Protein AF-A0A5N5QVV9-F1 (afdb_monomer_lite)

Sequence (488 aa):
MSAPLEKLGPRHLVVGANRGIGLEFVRQLLGDPNCTVIGTYRDPEKIDELSKISSDPLNAGRLSLVRLDMMDDQSCKDAAEEVKAKLGYIDILIVNAGINGGKPLLTEEISNVSRLFDNNVLGPLRICQAFVPLLKGRPSGDAGVQAKLVLITSESGSLTTSKHGRGPGSVRALTLAILGWSEYDGTQTCVRAGAVERDSGAFAPWLGPGGHALLGNRVGIYRSQTDMGGPNAVVSPEESVRGMLRVIDELGMTNSGEFWAPGGSRYHHDRIDRSTMGGHTLDRLPHITRRDLIVSLLTSLLVFLFLSTTRHPQPPISPAQPLVTLSPLPKMAPKGNNSERSYIMVKPDGVQRALVGEIIGRFERRGFKIVALKLVHATKEHLEKHYADLSDKPFFPGLIKYMASGPVVAIVIEGLDAVKTGRAMLGATNPLESGPGTIRGDYALSVGRNICHGSDSVASAEKEIQLWFPEGIVQYTDDKATWILENN

pLDDT: mean 72.05, std 25.08, range [20.84, 98.56]

Secondary structure (DSSP, 8-state):
-PPPPP----EEEEET-SSHHHHHHHHHHTTSTT-EEEEEES-GGG-HHHHHHHHSGGGTTTEEEEE--TT-HHHHHHHHHHHHHHHSS-SEEEE---------GGG--HHHHHHHHIIIIIHHHHHHHHHHHHHHTS-TT-TTS--EEEEE--GGG-TTT-----S-HHHHHHHHHTTS---S--SS----S----GGG--B--EE-S------SS------BSSTTT-TT--B-HHHHHHHHHHHHHH--GGGTT-EE-TTS-B--SS---SSS--S-----PPPPPHHHHHHHHHHHHHHHHHHHH----PPPPPPPPPP--PPPPPPPPPPPGGGEEEEEEE-HHHHHTT-HHHHHHHHHHHT-EEEEEEEE---HHHHHHHTGGGTTSTTHHHHHHHHTSS-EEEEEEEETTHHHHHHHHH--SSGGGSPTTSHHHHH-SBTTB-SEEE-SSHHHHHHHHHHH-TT-------TTGGGTS---

Radius of gyration: 28.77 Å; chains: 1; bounding box: 72×57×84 Å

InterPro domains:
  IPR001564 Nucleoside diphosphate kinase [MF_00451] (339-476)
  IPR001564 Nucleoside diphosphate kinase [PR01243] (342-364)
  IPR001564 Nucleoside diphosphate kinase [PR01243] (386-405)
  IPR001564 Nucleoside diphosphate kinase [PR01243] (406-423)
  IPR001564 Nucleoside diphosphate kinase [PR01243] (427-443)
  IPR001564 Nucleoside diphosphate kinase [PR01243] (450-469)
  IPR002347 Short-chain dehydrogenase/reductase SDR [PF00106] (13-157)
  IPR023005 Nucleoside diphosphate kinase, active site [PS00469] (450-458)
  IPR034907 Nucleoside diphosphate kinase-like domain [PF00334] (340-471)
  IPR034907 Nucleoside diphosphate kinase-like domain [SM00562] (339-475)
  IPR036291 NAD(P)-binding domain superfamily [SSF51735] (12-265)
  IPR036850 Nucleoside diphosphate kinase-like domain superfamily [G3DSA:3.30.70.141] (335-488)
  IPR036850 Nucleoside diphosphate kinase-like domain superfamily [SSF54919] (340-472)

Organism: NCBI:txid1582974

Foldseek 3Di:
DDDPDPLQDFEEEQEALQDFLNVLLVVVQLVPLRAAYEREDADPVRRVSVVVVCPDPSCPLRYDYAHADLLDLVSLQVRLVVSCVSPVAGQEYAYPWADDDFAAAVPTDVVVLVVRLSRLAVSLLSNCVRRLVRLQRDDPPSPPGFREYEYEAAPLLDPVPVPDRGHPSVSNVVSRVLAFDDDDDDDDDDDNSDDCDPVRGYAYEYEYLFDFDDDDDDTDGADEPGPNRPPPHDHHSNQSNCLVVVLVRPDDPVQGSWYDYSVRDTDDPDDPDPPPDDDDDPDDDDDDDPVNVVVVVVVVVVVVVVVVVPDDDDDDDDDDDPPDPDDDDDDDDDDDLFFQKKKKKFAFLLVVVVVVCVLVVVCVVLPWDWFDKDKDQDDLVLVCVLCVVCPPPPCVVVLSCRRNPGIMMITMTTGHPCQVVVDLLQADLALVRGDPNRQQVVPHHGNSNRRMDMDNDSVSRVVNCCSVPVVDTHDDDDPCCPVNDDDD

Structure (mmCIF, N/CA/C/O backbone):
data_AF-A0A5N5QVV9-F1
#
_entry.id   AF-A0A5N5QVV9-F1
#
loop_
_atom_site.group_PDB
_atom_site.id
_atom_site.type_symbol
_atom_site.label_atom_id
_atom_site.label_alt_id
_atom_site.label_comp_id
_atom_site.label_asym_id
_atom_site.label_entity_id
_atom_site.label_seq_id
_atom_site.pdbx_PDB_ins_code
_atom_site.Cartn_x
_atom_site.Cartn_y
_atom_site.Cartn_z
_atom_site.occupancy
_atom_site.B_iso_or_equiv
_atom_site.auth_seq_id
_atom_site.auth_comp_id
_atom_site.auth_asym_id
_atom_site.auth_atom_id
_atom_site.pdbx_PDB_model_num
ATOM 1 N N . MET A 1 1 ? -42.866 20.633 19.951 1.00 35.94 1 MET A N 1
ATOM 2 C CA . MET A 1 1 ? -41.413 20.710 19.697 1.00 35.94 1 MET A CA 1
ATOM 3 C C . MET A 1 1 ? -40.813 19.413 20.201 1.00 35.94 1 MET A C 1
ATOM 5 O O . MET A 1 1 ? -40.978 19.129 21.379 1.00 35.94 1 MET A O 1
ATOM 9 N N . SER A 1 2 ? -40.213 18.598 19.336 1.00 34.53 2 SER A N 1
ATOM 10 C CA . SER A 1 2 ? -39.342 17.509 19.788 1.00 34.53 2 SER A CA 1
ATOM 11 C C . SER A 1 2 ? -38.045 18.111 20.329 1.00 34.53 2 SER A C 1
ATOM 13 O O . SER A 1 2 ? -37.576 19.116 19.790 1.00 34.53 2 SER A O 1
ATOM 15 N N . ALA A 1 3 ? -37.463 17.512 21.367 1.00 32.47 3 ALA A N 1
ATOM 16 C CA . ALA A 1 3 ? -36.088 17.832 21.738 1.00 32.47 3 ALA A CA 1
ATOM 17 C C . ALA A 1 3 ? -35.149 17.522 20.552 1.00 32.47 3 ALA A C 1
ATOM 19 O O . ALA A 1 3 ? -35.458 16.620 19.761 1.00 32.47 3 ALA A O 1
ATOM 20 N N . PRO A 1 4 ? -34.019 18.234 20.401 1.00 36.53 4 PRO A N 1
ATOM 21 C CA . PRO A 1 4 ? -32.946 17.770 19.534 1.00 36.53 4 PRO A CA 1
ATOM 22 C C . PRO A 1 4 ? -32.536 16.359 19.967 1.00 36.53 4 PRO A C 1
ATOM 24 O O . PRO A 1 4 ? -32.376 16.108 21.160 1.00 36.53 4 PRO A O 1
ATOM 27 N N . LEU A 1 5 ? -32.364 15.448 19.010 1.00 42.09 5 LEU A N 1
ATOM 28 C CA . LEU A 1 5 ? -31.674 14.189 19.279 1.00 42.09 5 LEU A CA 1
ATOM 29 C C . LEU A 1 5 ? -30.255 14.532 19.736 1.00 42.09 5 LEU A C 1
ATOM 31 O O . LEU A 1 5 ? -29.520 15.193 18.997 1.00 42.09 5 LEU A O 1
ATOM 35 N N . GLU A 1 6 ? -29.882 14.110 20.944 1.00 44.44 6 GLU A N 1
ATOM 36 C CA . GLU A 1 6 ? -28.503 14.224 21.409 1.00 44.44 6 GLU A CA 1
ATOM 37 C C . GLU A 1 6 ? -27.600 13.472 20.428 1.00 44.44 6 GLU A C 1
ATOM 39 O O . GLU A 1 6 ? -27.776 12.275 20.182 1.00 44.44 6 GLU A O 1
ATOM 44 N N . LYS A 1 7 ? -26.640 14.187 19.831 1.00 50.12 7 LYS A N 1
ATOM 45 C CA . LYS A 1 7 ? -25.601 13.560 19.019 1.00 50.12 7 LYS A CA 1
ATOM 46 C C . LYS A 1 7 ? -24.659 12.806 19.951 1.00 50.12 7 LYS A C 1
ATOM 48 O O . LYS A 1 7 ? -23.689 13.376 20.441 1.00 50.12 7 LYS A O 1
ATOM 53 N N . LEU A 1 8 ? -24.955 11.526 20.159 1.00 62.66 8 LEU A N 1
ATOM 54 C CA . LEU A 1 8 ? -23.997 10.561 20.689 1.00 62.66 8 LEU A CA 1
ATOM 55 C C . LEU A 1 8 ? -22.685 10.688 19.905 1.00 62.66 8 LEU A C 1
ATOM 57 O O . LEU A 1 8 ? -22.695 10.719 18.671 1.00 62.66 8 LEU A O 1
ATOM 61 N N . GLY A 1 9 ? -21.572 10.803 20.626 1.00 78.00 9 GLY A N 1
ATOM 62 C CA . GLY A 1 9 ? -20.251 10.904 20.023 1.00 78.00 9 GLY A CA 1
ATOM 63 C C . GLY A 1 9 ? -19.778 9.571 19.433 1.00 78.00 9 GLY A C 1
ATOM 64 O O . GLY A 1 9 ? -20.445 8.540 19.572 1.00 78.00 9 GLY A O 1
ATOM 65 N N . PRO A 1 10 ? -18.615 9.574 18.764 1.00 88.69 10 PRO A N 1
ATOM 66 C CA . PRO A 1 10 ? -18.040 8.371 18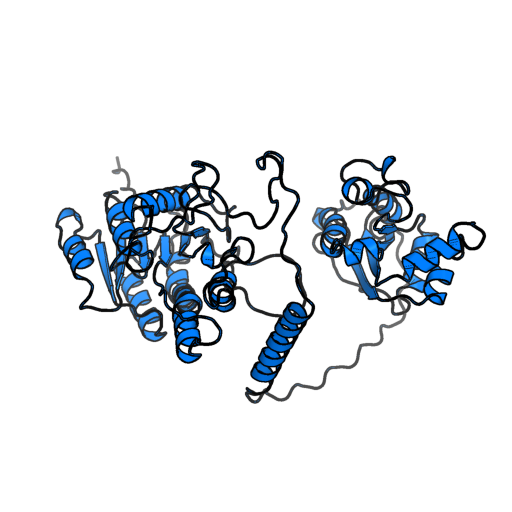.176 1.00 88.69 10 PRO A CA 1
ATOM 67 C C . PRO A 1 10 ? -17.791 7.260 19.209 1.00 88.69 10 PRO A C 1
ATOM 69 O O . PRO A 1 10 ? -17.386 7.497 20.352 1.00 88.69 10 PRO A O 1
ATOM 72 N N . ARG A 1 11 ? -18.007 6.016 18.769 1.00 92.75 11 ARG A N 1
ATOM 73 C CA . ARG A 1 11 ? -17.705 4.789 19.518 1.00 92.75 11 ARG A CA 1
ATOM 74 C C . ARG A 1 11 ? -16.319 4.279 19.144 1.00 92.75 11 ARG A C 1
ATOM 76 O O . ARG A 1 11 ? -16.108 3.788 18.032 1.00 92.75 11 ARG A O 1
ATOM 83 N N . HIS A 1 12 ? -15.382 4.369 20.077 1.00 95.00 12 HIS A N 1
ATOM 84 C CA . HIS A 1 12 ? -13.997 3.958 19.885 1.00 95.00 12 HIS A CA 1
ATOM 85 C C . HIS A 1 12 ? -13.719 2.572 20.473 1.00 95.00 12 HIS A C 1
ATOM 87 O O . HIS A 1 12 ? -14.139 2.263 21.587 1.00 95.00 12 HIS 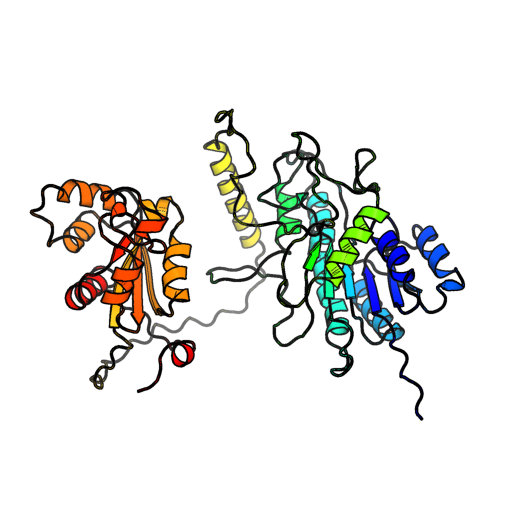A O 1
ATOM 93 N N . LEU A 1 13 ? -12.922 1.771 19.769 1.00 97.25 13 LEU A N 1
ATOM 94 C CA . LEU A 1 13 ? -12.314 0.546 20.286 1.00 97.25 13 LEU A CA 1
ATOM 95 C C . LEU A 1 13 ? -10.790 0.671 20.199 1.00 97.25 13 LEU A C 1
ATOM 97 O O . LEU A 1 13 ? -10.235 0.697 19.104 1.00 97.25 13 LEU A O 1
ATOM 101 N N . VAL A 1 14 ? -10.111 0.735 21.343 1.00 96.94 14 VAL A N 1
ATOM 102 C CA . VAL A 1 14 ? -8.649 0.845 21.434 1.00 96.94 14 VAL A CA 1
ATOM 103 C C . VAL A 1 14 ? -8.068 -0.506 21.841 1.00 96.94 14 VAL A C 1
ATOM 105 O O . VAL A 1 14 ? -8.198 -0.937 22.988 1.00 96.94 14 VAL A O 1
ATOM 108 N N . VAL A 1 15 ? -7.412 -1.187 20.901 1.00 94.81 15 VAL A N 1
ATOM 109 C CA . VAL A 1 15 ? -6.815 -2.505 21.137 1.00 94.81 15 VAL A CA 1
ATOM 110 C C . VAL A 1 15 ? -5.415 -2.349 21.725 1.00 94.81 15 VAL A C 1
ATOM 112 O O . VAL A 1 15 ? -4.531 -1.769 21.092 1.00 94.81 15 VAL A O 1
ATOM 115 N N . GLY A 1 16 ? -5.206 -2.881 22.934 1.00 93.75 16 GLY A N 1
ATOM 116 C CA . GLY A 1 16 ? -3.966 -2.706 23.700 1.00 93.75 16 GLY A CA 1
ATOM 117 C C . GLY A 1 16 ? -3.899 -1.354 24.411 1.00 93.75 16 GLY A C 1
ATOM 118 O O . GLY A 1 16 ? -2.954 -0.592 24.208 1.00 93.75 16 GLY A O 1
ATOM 119 N N . ALA A 1 17 ? -4.913 -1.059 25.223 1.00 96.12 17 ALA A N 1
ATOM 120 C CA . ALA A 1 17 ? -5.133 0.219 25.898 1.00 96.12 17 ALA A CA 1
ATOM 121 C C . ALA A 1 17 ? -4.542 0.315 27.319 1.00 96.12 17 ALA A C 1
ATOM 123 O O . ALA A 1 17 ? -4.671 1.342 27.974 1.00 96.12 17 ALA A O 1
ATOM 124 N N . ASN A 1 18 ? -3.911 -0.740 27.841 1.00 92.31 18 ASN A N 1
ATOM 125 C CA . ASN A 1 18 ? -3.541 -0.806 29.261 1.00 92.31 18 ASN A CA 1
ATOM 126 C C . ASN A 1 18 ? -2.305 0.032 29.656 1.00 92.31 18 ASN A C 1
ATOM 128 O O . ASN A 1 18 ? -2.072 0.240 30.844 1.00 92.31 18 ASN A O 1
ATOM 132 N N . ARG A 1 19 ? -1.496 0.494 28.690 1.00 89.44 19 ARG A N 1
ATOM 133 C CA . ARG A 1 19 ? -0.298 1.327 28.924 1.00 89.44 19 ARG A CA 1
ATOM 134 C C . ARG A 1 19 ? 0.131 2.118 27.684 1.00 89.44 19 ARG A C 1
ATOM 136 O O . ARG A 1 19 ? -0.258 1.792 26.562 1.00 89.44 19 ARG A O 1
ATOM 143 N N . GLY A 1 20 ? 1.007 3.104 27.886 1.00 87.81 20 GLY A N 1
ATOM 144 C CA . GLY A 1 20 ? 1.665 3.855 26.811 1.00 87.81 20 GLY A CA 1
ATOM 145 C C . GLY A 1 20 ? 0.675 4.548 25.869 1.00 87.81 20 GLY A C 1
ATOM 146 O O . GLY A 1 20 ? -0.329 5.090 26.316 1.00 87.81 20 GLY A O 1
ATOM 147 N N . ILE A 1 21 ? 0.952 4.498 24.563 1.00 85.38 21 ILE A N 1
ATOM 148 C CA . ILE A 1 21 ? 0.141 5.148 23.518 1.00 85.38 21 ILE A CA 1
ATOM 149 C C . ILE A 1 21 ? -1.343 4.742 23.578 1.00 85.38 21 ILE A C 1
ATOM 151 O O . ILE A 1 21 ? -2.206 5.603 23.458 1.00 85.38 21 ILE A O 1
ATOM 155 N N . GLY A 1 22 ? -1.665 3.468 23.825 1.00 89.12 22 GLY A N 1
ATOM 156 C CA . GLY A 1 22 ? -3.057 3.005 23.904 1.00 89.12 22 GLY A CA 1
ATOM 157 C C . GLY A 1 22 ? -3.815 3.533 25.126 1.00 89.12 22 GLY A C 1
ATOM 158 O O . GLY A 1 22 ? -4.987 3.880 25.016 1.00 89.12 22 GLY A O 1
ATOM 159 N N . LEU A 1 23 ? -3.142 3.643 26.274 1.00 93.69 23 LEU A N 1
ATOM 160 C CA . LEU A 1 23 ? -3.710 4.255 27.484 1.00 93.69 23 LEU A CA 1
ATOM 161 C C . LEU A 1 23 ? -3.954 5.753 27.285 1.00 93.69 23 LEU A C 1
ATOM 163 O O . LEU A 1 23 ? -4.963 6.297 27.727 1.00 93.69 23 LEU A O 1
ATOM 167 N N . GLU A 1 24 ? -3.034 6.410 26.587 1.00 93.62 24 GLU A N 1
ATOM 168 C CA . GLU A 1 24 ? -3.117 7.835 26.308 1.00 93.62 24 GLU A CA 1
ATOM 169 C C . GLU A 1 24 ? -4.182 8.162 25.244 1.00 93.62 24 GLU A C 1
ATOM 171 O O . GLU A 1 24 ? -4.891 9.157 25.387 1.00 93.62 24 GLU A O 1
ATOM 176 N N . PHE A 1 25 ? -4.407 7.278 24.260 1.00 94.56 25 PHE A N 1
ATOM 177 C CA . PHE A 1 25 ? -5.598 7.334 23.401 1.00 94.56 25 PHE A CA 1
ATOM 178 C C . PHE A 1 25 ? -6.886 7.309 24.235 1.00 94.56 25 PHE A C 1
ATOM 180 O O . PHE A 1 25 ? -7.742 8.165 24.032 1.00 94.56 25 PHE A O 1
ATOM 187 N N . VAL A 1 26 ? -7.024 6.390 25.202 1.00 97.31 26 VAL A N 1
ATOM 188 C CA . VAL A 1 26 ? -8.219 6.338 26.069 1.00 97.31 26 VAL A CA 1
ATOM 189 C C . VAL A 1 26 ? -8.405 7.640 26.856 1.00 97.31 26 VAL A C 1
ATOM 191 O O . VAL A 1 26 ? -9.512 8.173 26.880 1.00 97.31 26 VAL A O 1
ATOM 194 N N . ARG A 1 27 ? -7.339 8.191 27.452 1.00 95.88 27 ARG A N 1
ATOM 195 C CA . ARG A 1 27 ? -7.409 9.456 28.209 1.00 95.88 27 ARG A CA 1
ATOM 196 C C . ARG A 1 27 ? -7.869 10.635 27.354 1.00 95.88 27 ARG A C 1
ATOM 198 O O . ARG A 1 27 ? -8.743 11.378 27.786 1.00 95.88 27 ARG A O 1
ATOM 205 N N . GLN A 1 28 ? -7.300 10.812 26.159 1.00 95.94 28 GLN A N 1
ATOM 206 C CA . GLN A 1 28 ? -7.642 11.955 25.306 1.00 95.94 28 GLN A CA 1
ATOM 207 C C . GLN A 1 28 ? -9.027 11.810 24.665 1.00 95.94 28 GLN A C 1
ATOM 209 O O . GLN A 1 28 ? -9.757 12.794 24.592 1.00 95.94 28 GLN A O 1
ATOM 214 N N . LEU A 1 29 ? -9.436 10.591 24.294 1.00 95.50 29 LEU A N 1
ATOM 215 C CA . LEU A 1 29 ? -10.782 10.320 23.774 1.00 95.50 29 LEU A CA 1
ATOM 216 C C . LEU A 1 29 ? -11.883 10.555 24.819 1.00 95.50 29 LEU A C 1
ATOM 218 O O . LEU A 1 29 ? -12.934 11.090 24.483 1.00 95.50 29 LEU A O 1
ATOM 222 N N . LEU A 1 30 ? -11.637 10.227 26.093 1.00 95.12 30 LEU A N 1
ATOM 223 C CA . LEU A 1 30 ? -12.568 10.522 27.193 1.00 95.12 30 LEU A CA 1
ATOM 224 C C . LEU A 1 30 ? -12.624 12.013 27.572 1.00 95.12 30 LEU A C 1
ATOM 226 O O . LEU A 1 30 ? -13.495 12.397 28.359 1.00 95.12 30 LEU A O 1
ATOM 230 N N . GLY A 1 31 ? -11.739 12.844 27.009 1.00 92.12 31 GLY A N 1
ATOM 231 C CA . GLY A 1 31 ? -11.778 14.303 27.126 1.00 92.12 31 GLY A CA 1
ATOM 232 C C . GLY A 1 31 ? -12.953 14.951 26.384 1.00 92.12 31 GLY A C 1
ATOM 233 O O . GLY A 1 31 ? -13.377 16.039 26.769 1.00 92.12 31 GLY A O 1
ATOM 234 N N . ASP A 1 32 ? -13.521 14.279 25.377 1.00 90.19 32 ASP A N 1
ATOM 235 C CA . ASP A 1 32 ? -14.832 14.632 24.825 1.00 90.19 32 ASP A CA 1
ATOM 236 C C . ASP A 1 32 ? -15.928 13.930 25.658 1.00 90.19 32 ASP A C 1
ATOM 238 O O . ASP A 1 32 ? -15.926 12.696 25.752 1.00 90.19 32 ASP A O 1
ATOM 242 N N . PRO A 1 33 ? -16.872 14.666 26.282 1.00 88.00 33 PRO A N 1
ATOM 243 C CA . PRO A 1 33 ? -17.935 14.071 27.091 1.00 88.00 33 PRO A CA 1
ATOM 244 C C . PRO A 1 33 ? -18.899 13.180 26.290 1.00 88.00 33 PRO A C 1
ATOM 246 O O . PRO A 1 33 ? -19.546 12.321 26.884 1.00 88.00 33 PRO A O 1
ATOM 249 N N . ASN A 1 34 ? -18.987 13.351 24.968 1.00 88.12 34 ASN A N 1
ATOM 250 C CA . ASN A 1 34 ? -19.919 12.630 24.097 1.00 88.12 34 ASN A CA 1
ATOM 251 C C . ASN A 1 34 ? -19.359 11.277 23.618 1.00 88.12 34 ASN A C 1
ATOM 253 O O . ASN A 1 34 ? -20.124 10.413 23.186 1.00 88.12 34 ASN A O 1
ATOM 257 N N . CYS A 1 35 ? -18.037 11.090 23.662 1.00 90.56 35 CYS A N 1
ATOM 258 C CA . CYS A 1 35 ? -17.364 9.880 23.190 1.00 90.56 35 CYS A CA 1
ATOM 259 C C . CYS A 1 35 ? -17.578 8.684 24.125 1.00 90.56 35 CYS A C 1
ATOM 261 O O . CYS A 1 35 ? -17.556 8.812 25.351 1.00 90.56 35 CYS A O 1
ATOM 263 N N . THR A 1 36 ? -17.704 7.493 23.533 1.00 94.50 36 THR A N 1
ATOM 264 C CA . THR A 1 36 ? -17.690 6.211 24.259 1.00 94.50 36 THR A CA 1
ATOM 265 C C . THR A 1 36 ? -16.495 5.382 23.802 1.00 94.50 36 THR A C 1
ATOM 267 O O . THR A 1 36 ? -16.211 5.302 22.608 1.00 94.50 36 THR A O 1
ATOM 270 N N . VAL A 1 37 ? -15.784 4.759 24.739 1.00 97.00 37 VAL A N 1
ATOM 271 C CA . VAL A 1 37 ? -14.514 4.069 24.499 1.00 97.00 37 VAL A CA 1
ATOM 272 C C . VAL A 1 37 ? -14.545 2.672 25.115 1.00 97.00 37 VAL A C 1
ATOM 274 O O . VAL A 1 37 ? -14.838 2.512 26.299 1.00 97.00 37 VAL A O 1
ATOM 277 N N . ILE A 1 38 ? -14.160 1.656 24.342 1.00 98.06 38 ILE A N 1
ATOM 278 C CA . ILE A 1 38 ? -13.693 0.382 24.891 1.00 98.06 38 ILE A CA 1
ATOM 279 C C . ILE A 1 38 ? -12.171 0.321 24.813 1.00 98.06 38 ILE A C 1
ATOM 281 O O . ILE A 1 38 ? -11.591 0.389 23.731 1.00 98.06 38 ILE A O 1
ATOM 285 N N . GLY A 1 39 ? -11.525 0.168 25.969 1.00 97.75 39 GLY A N 1
ATOM 286 C CA . GLY A 1 39 ? -10.092 -0.101 26.068 1.00 97.75 39 GLY A CA 1
ATOM 287 C C . GLY A 1 39 ? -9.847 -1.587 26.309 1.00 97.75 39 GLY A C 1
ATOM 288 O O . GLY A 1 39 ? -10.303 -2.124 27.320 1.00 97.75 39 GLY A O 1
ATOM 289 N N . THR A 1 40 ? -9.122 -2.266 25.413 1.00 97.94 40 THR A N 1
ATOM 290 C CA . THR A 1 40 ? -8.817 -3.693 25.609 1.00 97.94 40 THR A CA 1
ATOM 291 C C . THR A 1 40 ? -7.488 -3.933 26.315 1.00 97.94 40 THR A C 1
ATOM 293 O O . THR A 1 40 ? -6.532 -3.161 26.193 1.00 97.94 40 THR A O 1
ATOM 296 N N . TYR A 1 41 ? -7.410 -5.046 27.038 1.00 96.44 41 TYR A N 1
ATOM 297 C CA . TYR A 1 41 ? -6.224 -5.476 27.772 1.00 96.44 41 TYR A CA 1
ATOM 298 C C . TYR A 1 41 ? -6.091 -7.000 27.713 1.00 96.44 41 TYR A C 1
ATOM 300 O O . TYR A 1 41 ? -7.082 -7.723 27.709 1.00 96.44 41 TYR A O 1
ATOM 308 N N . ARG A 1 42 ? -4.861 -7.517 27.707 1.00 94.31 42 ARG A N 1
ATOM 309 C CA . ARG A 1 42 ? -4.623 -8.971 27.749 1.00 94.31 42 ARG A CA 1
ATOM 310 C C . ARG A 1 42 ? -4.536 -9.524 29.170 1.00 94.31 42 ARG A C 1
ATOM 312 O O . ARG A 1 42 ? -5.044 -10.606 29.476 1.00 94.31 42 ARG A O 1
ATOM 319 N N . ASP A 1 43 ? -3.807 -8.786 29.994 1.00 91.88 43 ASP A N 1
ATOM 320 C CA . ASP A 1 43 ? -3.216 -9.228 31.250 1.00 91.88 43 ASP A CA 1
ATOM 321 C C . ASP A 1 43 ? -3.894 -8.486 32.416 1.00 91.88 43 ASP A C 1
ATOM 323 O O . ASP A 1 43 ? -3.695 -7.273 32.544 1.00 91.88 43 ASP A O 1
ATOM 327 N N . PRO A 1 44 ? -4.724 -9.169 33.230 1.00 90.75 44 PRO A N 1
ATOM 328 C CA . PRO A 1 44 ? -5.434 -8.544 34.346 1.00 90.75 44 PRO A CA 1
ATOM 329 C C . PRO A 1 44 ? -4.521 -7.975 35.440 1.00 90.75 44 PRO A C 1
ATOM 331 O O . PRO A 1 44 ? -4.971 -7.128 36.199 1.00 90.75 44 PRO A O 1
ATOM 334 N N . GLU A 1 45 ? -3.253 -8.390 35.522 1.00 91.25 45 GLU A N 1
ATOM 335 C CA . GLU A 1 45 ? -2.297 -7.877 36.518 1.00 91.25 45 GLU A CA 1
ATOM 336 C C . GLU A 1 45 ? -1.635 -6.557 36.088 1.00 91.25 45 GLU A C 1
ATOM 338 O O . GLU A 1 45 ? -0.770 -6.038 36.788 1.00 91.25 45 GLU A O 1
ATOM 343 N N . LYS A 1 46 ? -1.928 -6.062 34.877 1.00 90.25 46 LYS A N 1
ATOM 344 C CA . LYS A 1 46 ? -1.213 -4.926 34.257 1.00 90.25 46 LYS A CA 1
ATOM 345 C C . LYS A 1 46 ? -2.192 -3.889 33.714 1.00 90.25 46 LYS A C 1
ATOM 347 O O . LYS A 1 46 ? -1.947 -3.284 32.671 1.00 90.25 46 LYS A O 1
ATOM 352 N N . ILE A 1 47 ? -3.314 -3.725 34.411 1.00 93.38 47 ILE A N 1
ATOM 353 C CA . ILE A 1 47 ? -4.451 -2.880 34.024 1.00 93.38 47 ILE A CA 1
ATOM 354 C C . ILE A 1 47 ? -4.629 -1.647 34.929 1.00 93.38 47 ILE A C 1
ATOM 356 O O . ILE A 1 47 ? -5.387 -0.757 34.568 1.00 93.38 47 ILE A O 1
ATOM 360 N N . ASP A 1 48 ? -3.927 -1.559 36.064 1.00 91.81 48 ASP A N 1
ATOM 361 C CA . ASP A 1 48 ? -4.147 -0.599 37.161 1.00 91.81 48 ASP A CA 1
ATOM 362 C C . ASP A 1 48 ? -4.525 0.824 36.726 1.00 91.81 48 ASP A C 1
ATOM 364 O O . ASP A 1 48 ? -5.527 1.363 37.186 1.00 91.81 48 ASP A O 1
ATOM 368 N N . GLU A 1 49 ? -3.754 1.436 35.826 1.00 93.31 49 GLU A N 1
ATOM 369 C CA . GLU A 1 49 ? -4.015 2.792 35.323 1.00 93.31 49 GLU A CA 1
ATOM 370 C C . GLU A 1 49 ? -5.319 2.895 34.520 1.00 93.31 49 GLU A C 1
ATOM 372 O O . GLU A 1 49 ? -6.092 3.833 34.706 1.00 93.31 49 GLU A O 1
ATOM 377 N N . LEU A 1 50 ? -5.596 1.914 33.660 1.00 93.50 50 LEU A N 1
ATOM 378 C CA . LEU A 1 50 ? -6.826 1.851 32.872 1.00 93.50 50 LEU A CA 1
ATOM 379 C C . LEU A 1 50 ? -8.045 1.562 33.769 1.00 93.50 50 LEU A C 1
ATOM 381 O O . LEU A 1 50 ? -9.108 2.150 33.572 1.00 93.50 50 LEU A O 1
ATOM 385 N N . SER A 1 51 ? -7.878 0.733 34.804 1.00 93.44 51 SER A N 1
ATOM 386 C CA . SER A 1 51 ? -8.909 0.471 35.817 1.00 93.44 51 SER A CA 1
ATOM 387 C C . SER A 1 51 ? -9.195 1.682 36.704 1.00 93.44 51 SER A C 1
ATOM 389 O O . SER A 1 51 ? -10.357 1.917 37.022 1.00 93.44 51 SER A O 1
ATOM 391 N N . LYS A 1 52 ? -8.187 2.492 37.062 1.00 95.19 52 LYS A N 1
ATOM 392 C CA . LYS A 1 52 ? -8.393 3.777 37.760 1.00 95.19 52 LYS A CA 1
ATOM 393 C C . LYS A 1 52 ? -9.248 4.720 36.913 1.00 95.19 52 LYS A C 1
ATOM 395 O O . LYS A 1 52 ? -10.259 5.208 37.404 1.00 95.19 52 LYS A O 1
ATOM 400 N N . ILE A 1 53 ? -8.903 4.902 35.634 1.00 94.88 53 ILE A N 1
ATOM 401 C CA . ILE A 1 53 ? -9.679 5.736 34.696 1.00 94.88 53 ILE A CA 1
ATOM 402 C C . ILE A 1 53 ? -11.114 5.204 34.553 1.00 94.88 53 ILE A C 1
ATOM 404 O O . ILE A 1 53 ? -12.057 5.990 34.565 1.00 94.88 53 ILE A O 1
ATOM 408 N N . SER A 1 54 ? -11.301 3.882 34.473 1.00 93.94 54 SER A N 1
ATOM 409 C CA . SER A 1 54 ? -12.628 3.252 34.368 1.00 93.94 54 SER A CA 1
ATOM 410 C C . SER A 1 54 ? -13.443 3.266 35.664 1.00 93.94 54 SER A C 1
ATOM 412 O O . SER A 1 54 ? -14.634 2.965 35.619 1.00 93.94 54 SER A O 1
ATOM 414 N N . SER A 1 55 ? -12.815 3.579 36.800 1.00 93.81 55 SER A N 1
ATOM 415 C CA . SER A 1 55 ? -13.463 3.696 38.115 1.00 93.81 55 SER A CA 1
ATOM 416 C C . SER A 1 55 ? -13.787 5.149 38.483 1.00 93.81 55 SER A C 1
ATOM 418 O O . SER A 1 55 ? -14.436 5.390 39.500 1.00 93.81 55 SER A O 1
ATOM 420 N N . ASP A 1 56 ? -13.339 6.117 37.680 1.00 94.12 56 ASP A N 1
ATOM 421 C CA . ASP A 1 56 ? -13.676 7.531 37.836 1.00 94.12 56 ASP A CA 1
ATOM 422 C C . ASP A 1 56 ? -15.166 7.760 37.493 1.00 94.12 56 ASP A C 1
ATOM 424 O O . ASP A 1 56 ? -15.590 7.415 36.382 1.00 94.12 56 ASP A O 1
ATOM 428 N N . PRO A 1 57 ? -15.975 8.361 38.390 1.00 92.94 57 PRO A N 1
ATOM 429 C CA . PRO A 1 57 ? -17.374 8.687 38.114 1.00 92.94 57 PRO A CA 1
ATOM 430 C C . PRO A 1 57 ? -17.601 9.521 36.842 1.00 92.94 57 PRO A C 1
ATOM 432 O O . PRO A 1 57 ? -18.654 9.391 36.222 1.00 92.94 57 PRO A O 1
ATOM 435 N N . LEU A 1 58 ? -16.626 10.330 36.406 1.00 90.69 58 LEU A N 1
ATOM 436 C CA . LEU A 1 58 ? -16.689 11.114 35.162 1.00 90.69 58 LEU A CA 1
ATOM 437 C C . LEU A 1 58 ? -16.633 10.245 33.889 1.00 90.69 58 LEU A C 1
ATOM 439 O O . LEU A 1 58 ? -16.965 10.711 32.795 1.00 90.69 58 LEU A O 1
ATOM 443 N N . ASN A 1 59 ? -16.214 8.984 34.016 1.00 93.06 59 ASN A N 1
ATOM 444 C CA . ASN A 1 59 ? -16.104 8.015 32.924 1.00 93.06 59 ASN A CA 1
ATOM 445 C C . ASN A 1 59 ? -17.145 6.888 33.024 1.00 93.06 59 ASN A C 1
ATOM 447 O O . ASN A 1 59 ? -17.156 5.993 32.174 1.00 93.06 59 ASN A O 1
ATOM 451 N N . ALA A 1 60 ? -18.037 6.929 34.021 1.00 90.00 60 ALA A N 1
ATOM 452 C CA . ALA A 1 60 ? -19.098 5.945 34.204 1.00 90.00 60 ALA A CA 1
ATOM 453 C C . ALA A 1 60 ? -19.979 5.842 32.944 1.00 90.00 60 ALA A C 1
ATOM 455 O O . ALA A 1 60 ? -20.496 6.838 32.444 1.00 90.00 60 ALA A O 1
ATOM 456 N N . GLY A 1 61 ? -20.102 4.633 32.390 1.00 88.31 61 GLY A N 1
ATOM 457 C CA . GLY A 1 61 ? -20.802 4.375 31.124 1.00 88.31 61 GLY A CA 1
ATOM 458 C C . GLY A 1 61 ? -20.053 4.809 29.853 1.00 88.31 61 GLY A C 1
ATOM 459 O O . GLY A 1 61 ? -20.361 4.291 28.785 1.00 88.31 61 GLY A O 1
ATOM 460 N N . ARG A 1 62 ? -19.046 5.692 29.951 1.00 94.06 62 ARG A N 1
ATOM 461 C CA . ARG A 1 62 ? -18.242 6.170 28.808 1.00 94.06 62 ARG A CA 1
ATOM 462 C C . ARG A 1 62 ? -17.004 5.318 28.539 1.00 94.06 62 ARG A C 1
ATOM 464 O O . ARG A 1 62 ? -16.627 5.171 27.380 1.00 94.06 62 ARG A O 1
ATOM 471 N N . LEU A 1 63 ? -16.383 4.741 29.572 1.00 96.69 63 LEU A N 1
ATOM 472 C CA . LEU A 1 63 ? -15.322 3.738 29.429 1.00 96.69 63 LEU A CA 1
ATOM 473 C C . LEU A 1 63 ? -15.853 2.340 29.771 1.00 96.69 63 LEU A C 1
ATOM 475 O O . LEU A 1 63 ? -16.554 2.141 30.762 1.00 96.69 63 LEU A O 1
ATOM 479 N N . SER A 1 64 ? -15.487 1.355 28.957 1.00 96.50 64 SER A N 1
ATOM 480 C CA . SER A 1 64 ? -15.656 -0.068 29.253 1.00 96.50 64 SER A CA 1
ATOM 481 C C . SER A 1 64 ? -14.382 -0.845 28.940 1.00 96.50 64 SER A C 1
ATOM 483 O O . SER A 1 64 ? -13.635 -0.504 28.023 1.00 96.50 64 SER A O 1
ATOM 485 N N . LEU A 1 65 ? -14.124 -1.901 29.708 1.00 97.69 65 LEU A N 1
ATOM 486 C CA . LEU A 1 65 ? -12.914 -2.716 29.592 1.00 97.69 65 LEU A CA 1
ATOM 487 C C . LEU A 1 65 ? -13.279 -4.103 29.055 1.00 97.69 65 LEU A C 1
ATOM 489 O O . LEU A 1 65 ? -14.281 -4.678 29.476 1.00 97.69 65 LEU A O 1
ATOM 493 N N . VAL A 1 66 ? -12.479 -4.623 28.121 1.00 97.94 66 VAL A N 1
ATOM 494 C CA . VAL A 1 66 ? -12.683 -5.938 27.478 1.00 97.94 66 VAL A CA 1
ATOM 495 C C . VAL A 1 66 ? -11.361 -6.700 27.448 1.00 97.94 66 VAL A C 1
ATOM 497 O O . VAL A 1 66 ? -10.325 -6.140 27.074 1.00 97.94 66 VAL A O 1
ATOM 500 N N . ARG A 1 67 ? -11.379 -7.980 27.838 1.00 97.69 67 ARG A N 1
ATOM 501 C CA . ARG A 1 67 ? -10.170 -8.813 27.837 1.00 97.69 67 ARG A CA 1
ATOM 502 C C . ARG A 1 67 ? -9.917 -9.402 26.447 1.00 97.69 67 ARG A C 1
ATOM 504 O O . ARG A 1 67 ? -10.819 -9.964 25.841 1.00 97.69 67 ARG A O 1
ATOM 511 N N . LEU A 1 68 ? -8.683 -9.294 25.958 1.00 97.19 68 LEU A N 1
ATOM 512 C CA . LEU A 1 68 ? -8.304 -9.688 24.601 1.00 97.19 68 LEU A CA 1
ATOM 513 C C . LEU A 1 68 ? -6.817 -10.063 24.510 1.00 97.19 68 LEU A C 1
ATOM 515 O O . LEU A 1 68 ? -5.954 -9.211 24.734 1.00 97.19 68 LEU A O 1
ATOM 519 N N . ASP A 1 69 ? -6.507 -11.303 24.120 1.00 95.25 69 ASP A N 1
ATOM 520 C CA . ASP A 1 69 ? -5.209 -11.637 23.518 1.00 95.25 69 ASP A CA 1
ATOM 521 C C . ASP A 1 69 ? -5.352 -11.730 21.997 1.00 95.25 69 ASP A C 1
ATOM 523 O O . ASP A 1 69 ? -5.998 -12.631 21.473 1.00 95.25 69 ASP A O 1
ATOM 527 N N . MET A 1 70 ? -4.716 -10.811 21.270 1.00 90.75 70 MET A N 1
ATOM 528 C CA . MET A 1 70 ? -4.746 -10.811 19.803 1.00 90.75 70 MET A CA 1
ATOM 529 C C . MET A 1 70 ? -3.918 -11.938 19.161 1.00 90.75 70 MET A C 1
ATOM 531 O O . MET A 1 70 ? -3.867 -12.035 17.940 1.00 90.75 70 MET A O 1
ATOM 535 N N . MET A 1 71 ? -3.237 -12.768 19.955 1.00 90.38 71 MET A N 1
ATOM 536 C CA . MET A 1 71 ? -2.584 -13.996 19.480 1.00 90.38 71 MET A CA 1
ATOM 537 C C . MET A 1 71 ? -3.524 -15.219 19.519 1.00 90.38 71 MET A C 1
ATOM 539 O O . MET A 1 71 ? -3.150 -16.280 19.027 1.00 90.38 71 MET A O 1
ATOM 543 N N . ASP A 1 72 ? -4.734 -15.078 20.074 1.00 94.69 72 ASP A N 1
ATOM 544 C CA . ASP A 1 72 ? -5.722 -16.149 20.229 1.00 94.69 72 ASP A CA 1
ATOM 545 C C . ASP A 1 72 ? -6.992 -15.847 19.406 1.00 94.69 72 ASP A C 1
ATOM 547 O O . ASP A 1 72 ? -7.721 -14.881 19.656 1.00 94.69 72 ASP A O 1
ATOM 551 N N . ASP A 1 73 ? -7.257 -16.689 18.403 1.00 93.56 73 ASP A N 1
ATOM 552 C CA . ASP A 1 73 ? -8.404 -16.584 17.492 1.00 93.56 73 ASP A CA 1
ATOM 553 C C . ASP A 1 73 ? -9.764 -16.640 18.209 1.00 93.56 73 ASP A C 1
ATOM 555 O O . ASP A 1 73 ? -10.745 -16.097 17.696 1.00 93.56 73 ASP A O 1
ATOM 559 N N . GLN A 1 74 ? -9.861 -17.328 19.351 1.00 96.19 74 GLN A N 1
ATOM 560 C CA . GLN A 1 74 ? -11.092 -17.421 20.130 1.00 96.19 74 GLN A CA 1
ATOM 561 C C . GLN A 1 74 ? -11.245 -16.202 21.040 1.00 96.19 74 GLN A C 1
ATOM 563 O O . GLN A 1 74 ? -12.302 -15.576 21.017 1.00 96.19 74 GLN A O 1
ATOM 568 N N . SER A 1 75 ? -10.172 -15.766 21.713 1.00 97.56 75 SER A N 1
ATOM 569 C CA . SER A 1 75 ? -10.182 -14.510 22.478 1.00 97.56 75 SER A CA 1
ATOM 570 C C . SER A 1 75 ? -10.554 -13.305 21.608 1.00 97.56 75 SER A C 1
ATOM 572 O O . SER A 1 75 ? -11.225 -12.398 22.098 1.00 97.56 75 SER A O 1
ATOM 574 N N . CYS A 1 76 ? -10.171 -13.294 20.325 1.00 97.12 76 CYS A N 1
ATOM 575 C CA . CYS A 1 76 ? -10.596 -12.266 19.372 1.00 97.12 76 CYS A CA 1
ATOM 576 C C . CYS A 1 76 ? -12.112 -12.291 19.098 1.00 97.12 76 CYS A C 1
ATOM 578 O O . CYS A 1 76 ? -12.727 -11.229 19.024 1.00 97.12 76 CYS A O 1
ATOM 580 N N . LYS A 1 77 ? -12.723 -13.477 18.965 1.00 96.75 77 LYS A N 1
ATOM 581 C CA . LYS A 1 77 ? -14.171 -13.638 18.713 1.00 96.75 77 LYS A CA 1
ATOM 582 C C . LYS A 1 77 ? -15.001 -13.302 19.948 1.00 96.75 77 LYS A C 1
ATOM 584 O O . LYS A 1 77 ? -15.968 -12.553 19.841 1.00 96.75 77 LYS A O 1
ATOM 589 N N . ASP A 1 78 ? -14.596 -13.812 21.108 1.00 97.94 78 ASP A N 1
ATOM 590 C CA . ASP A 1 78 ? -15.292 -13.593 22.378 1.00 97.94 78 ASP A CA 1
ATOM 591 C C . ASP A 1 78 ? -15.308 -12.095 22.727 1.00 97.94 78 ASP A C 1
ATOM 593 O O . ASP A 1 78 ? -16.355 -11.534 23.050 1.00 97.94 78 ASP A O 1
ATOM 597 N N . ALA A 1 79 ? -14.170 -11.413 22.549 1.00 98.06 79 ALA A N 1
ATOM 598 C CA . ALA A 1 79 ? -14.066 -9.967 22.719 1.00 98.06 79 ALA A CA 1
ATOM 599 C C . ALA A 1 79 ? -14.884 -9.171 21.682 1.00 98.06 79 ALA A C 1
ATOM 601 O O . ALA A 1 79 ? -15.377 -8.090 22.002 1.00 98.06 79 ALA A O 1
ATOM 602 N N . ALA A 1 80 ? -15.054 -9.674 20.453 1.00 97.38 80 ALA A N 1
ATOM 603 C CA . ALA A 1 80 ? -15.890 -9.030 19.438 1.00 97.38 80 ALA A CA 1
ATOM 604 C C . ALA A 1 80 ? -17.383 -9.116 19.777 1.00 97.38 80 ALA A C 1
ATOM 606 O O . ALA A 1 80 ? -18.073 -8.097 19.725 1.00 97.38 80 ALA A O 1
ATOM 607 N N . GLU A 1 81 ? -17.880 -10.280 20.201 1.00 97.81 81 GLU A N 1
ATOM 608 C CA . GLU A 1 81 ? -19.265 -10.403 20.670 1.00 97.81 81 GLU A CA 1
ATOM 609 C C . GLU A 1 81 ? -19.496 -9.637 21.989 1.00 97.81 81 GLU A C 1
ATOM 611 O O . GLU A 1 81 ? -20.556 -9.033 22.154 1.00 97.81 81 GLU A O 1
ATOM 616 N N . GLU A 1 82 ? -18.503 -9.533 22.885 1.00 98.19 82 GLU A N 1
ATOM 617 C CA . GLU A 1 82 ? -18.590 -8.655 24.063 1.00 98.19 82 GLU A CA 1
ATOM 618 C C . GLU A 1 82 ? -18.651 -7.158 23.681 1.00 98.19 82 GLU A C 1
ATOM 620 O O . GLU A 1 82 ? -19.505 -6.431 24.193 1.00 98.19 82 GLU A O 1
ATOM 625 N N . VAL A 1 83 ? -17.801 -6.674 22.764 1.00 97.12 83 VAL A N 1
ATOM 626 C CA . VAL A 1 83 ? -17.852 -5.279 22.270 1.00 97.12 83 VAL A CA 1
ATOM 627 C C . VAL A 1 83 ? -19.203 -4.974 21.622 1.00 97.12 83 VAL A C 1
ATOM 629 O O . VAL A 1 83 ? -19.817 -3.947 21.913 1.00 97.12 83 VAL A O 1
ATOM 632 N N . LYS A 1 84 ? -19.695 -5.887 20.784 1.00 95.31 84 LYS A N 1
ATOM 633 C CA . LYS A 1 84 ? -21.006 -5.825 20.129 1.00 95.31 84 LYS A CA 1
ATOM 634 C C . LYS A 1 84 ? -22.156 -5.802 21.139 1.00 95.31 84 LYS A C 1
ATOM 636 O O . LYS A 1 84 ? -23.086 -5.024 20.966 1.00 95.31 84 LYS A O 1
ATOM 641 N N . ALA A 1 85 ? -22.077 -6.577 22.222 1.00 95.31 85 ALA A N 1
ATOM 642 C CA . ALA A 1 85 ? -23.070 -6.549 23.296 1.00 95.31 85 ALA A CA 1
ATOM 643 C C . ALA A 1 85 ? -23.069 -5.227 24.090 1.00 95.31 85 ALA A C 1
ATOM 645 O O . ALA A 1 85 ? -24.122 -4.819 24.577 1.00 95.31 85 ALA A O 1
ATOM 646 N N . LYS A 1 86 ? -21.919 -4.541 24.210 1.00 93.81 86 LYS A N 1
ATOM 647 C CA . LYS A 1 86 ? -21.816 -3.239 24.899 1.00 93.81 86 LYS A CA 1
ATOM 648 C C . LYS A 1 86 ? -22.173 -2.031 24.019 1.00 93.81 86 LYS A C 1
ATOM 650 O O . LYS A 1 86 ? -22.733 -1.073 24.539 1.00 93.81 86 LYS A O 1
ATOM 655 N N . LEU A 1 87 ? -21.827 -2.043 22.726 1.00 90.00 87 LEU A N 1
ATOM 656 C CA . LEU A 1 87 ? -21.920 -0.865 21.838 1.00 90.00 87 LEU A CA 1
ATOM 657 C C . LEU A 1 87 ? -22.832 -1.044 20.611 1.00 90.00 87 LEU A C 1
ATOM 659 O O . LEU A 1 87 ? -23.180 -0.057 19.962 1.00 90.00 87 LEU A O 1
ATOM 663 N N . GLY A 1 88 ? -23.205 -2.277 20.259 1.00 90.25 88 GLY A N 1
ATOM 664 C CA . GLY A 1 88 ? -23.892 -2.628 19.010 1.00 90.25 88 GLY A CA 1
ATOM 665 C C . GLY A 1 88 ? -22.965 -2.591 17.791 1.00 90.25 88 GLY A C 1
ATOM 666 O O . GLY A 1 88 ? -22.745 -3.612 17.142 1.00 90.25 88 GLY A O 1
ATOM 667 N N . TYR A 1 89 ? -22.390 -1.421 17.514 1.00 88.31 89 TYR A N 1
ATOM 668 C CA . TYR A 1 89 ? -21.408 -1.168 16.458 1.00 88.31 89 TYR A CA 1
ATOM 669 C C . TYR A 1 89 ? -20.278 -0.266 16.983 1.00 88.31 89 TYR A C 1
ATOM 671 O O . TYR A 1 89 ? -20.376 0.301 18.073 1.00 88.31 89 TYR A O 1
ATOM 679 N N . ILE A 1 90 ? -19.203 -0.118 16.209 1.00 88.88 90 ILE A N 1
ATOM 680 C CA . ILE A 1 90 ? -18.108 0.819 16.503 1.00 88.88 90 ILE A CA 1
ATOM 681 C C . ILE A 1 90 ? -17.907 1.785 15.337 1.00 88.88 90 ILE A C 1
ATOM 683 O O . ILE A 1 90 ? -18.177 1.446 14.188 1.00 88.88 90 ILE A O 1
ATOM 687 N N . ASP A 1 91 ? -17.424 2.987 15.637 1.00 86.56 91 ASP A N 1
ATOM 688 C CA . ASP A 1 91 ? -17.122 4.014 14.642 1.00 86.56 91 ASP A CA 1
ATOM 689 C C . ASP A 1 91 ? -15.623 4.050 14.323 1.00 86.56 91 ASP A C 1
ATOM 691 O O . ASP A 1 91 ? -15.242 4.163 13.159 1.00 86.56 91 ASP A O 1
ATOM 695 N N . ILE A 1 92 ? -14.754 3.932 15.336 1.00 87.38 92 ILE A N 1
ATOM 696 C CA . ILE A 1 92 ? -13.298 4.036 15.160 1.00 87.38 92 ILE A CA 1
ATOM 697 C C . ILE A 1 92 ? -12.567 2.917 15.916 1.00 87.38 92 ILE A C 1
ATOM 699 O O . ILE A 1 92 ? -12.541 2.878 17.144 1.00 87.38 92 ILE A O 1
ATOM 703 N N . LEU A 1 93 ? -11.921 2.019 15.173 1.00 87.19 93 LEU A N 1
ATOM 704 C CA . LEU A 1 93 ? -11.063 0.949 15.685 1.00 87.19 93 LEU A CA 1
ATOM 705 C C . LEU A 1 93 ? -9.597 1.391 15.621 1.00 87.19 93 LEU A C 1
ATOM 707 O O . LEU A 1 93 ? -9.083 1.610 14.532 1.00 87.19 93 LEU A O 1
ATOM 711 N N . ILE A 1 94 ? -8.924 1.501 16.767 1.00 87.44 94 ILE A N 1
ATOM 712 C CA . ILE A 1 94 ? -7.500 1.842 16.885 1.00 87.44 94 ILE A CA 1
ATOM 713 C C . ILE A 1 94 ? -6.723 0.608 17.351 1.00 87.44 94 ILE A C 1
ATOM 715 O O . ILE A 1 94 ? -6.808 0.216 18.516 1.00 87.44 94 ILE A O 1
ATOM 719 N N . VAL A 1 95 ? -5.928 -0.000 16.470 1.00 85.50 95 VAL A N 1
ATOM 720 C CA . VAL A 1 95 ? -5.069 -1.141 16.827 1.00 85.50 95 VAL A CA 1
ATOM 721 C C . VAL A 1 95 ? -3.675 -0.644 17.192 1.00 85.50 95 VAL A C 1
ATOM 723 O O . VAL A 1 95 ? -2.837 -0.403 16.326 1.00 85.50 95 VAL A O 1
ATOM 726 N N . ASN A 1 96 ? -3.456 -0.464 18.497 1.00 81.88 96 ASN A N 1
ATOM 727 C CA . ASN A 1 96 ? -2.189 -0.030 19.097 1.00 81.88 96 ASN A CA 1
ATOM 728 C C . ASN A 1 96 ? -1.329 -1.204 19.611 1.00 81.88 96 ASN A C 1
ATOM 730 O O . ASN A 1 96 ? -0.119 -1.062 19.786 1.00 81.88 96 ASN A O 1
ATOM 734 N N . ALA A 1 97 ? -1.945 -2.352 19.895 1.00 76.00 97 ALA A N 1
ATOM 735 C CA . ALA A 1 97 ? -1.262 -3.514 20.445 1.00 76.00 97 ALA A CA 1
ATOM 736 C C . ALA A 1 97 ? -0.123 -4.003 19.534 1.00 76.00 97 ALA A C 1
ATOM 738 O O . ALA A 1 97 ? -0.316 -4.279 18.353 1.00 76.00 97 ALA A O 1
ATOM 739 N N . GLY A 1 98 ? 1.061 -4.150 20.124 1.00 76.12 98 GLY A N 1
ATOM 740 C CA . GLY A 1 98 ? 2.259 -4.659 19.471 1.00 76.12 98 GLY A CA 1
ATOM 741 C C . GLY A 1 98 ? 3.421 -4.753 20.457 1.00 76.12 98 GLY A C 1
ATOM 742 O O . GLY A 1 98 ? 3.363 -4.223 21.572 1.00 76.12 98 GLY A O 1
ATOM 743 N N . ILE A 1 99 ? 4.487 -5.437 20.049 1.00 73.88 99 ILE A N 1
ATOM 744 C CA . ILE A 1 99 ? 5.694 -5.656 20.852 1.00 73.88 99 ILE A CA 1
ATOM 745 C C . ILE A 1 99 ? 6.965 -5.234 20.113 1.00 73.88 99 ILE A C 1
ATOM 747 O O . ILE A 1 99 ? 7.088 -5.347 18.894 1.00 73.88 99 ILE A O 1
ATOM 751 N N . ASN A 1 100 ? 7.960 -4.802 20.884 1.00 66.31 100 ASN A N 1
ATOM 752 C CA . ASN A 1 100 ? 9.324 -4.560 20.427 1.00 66.31 100 ASN A CA 1
ATOM 753 C C . ASN A 1 100 ? 10.274 -5.536 21.137 1.00 66.31 100 ASN A C 1
ATOM 755 O O . ASN A 1 100 ? 10.022 -5.972 22.262 1.00 66.31 100 ASN A O 1
ATOM 759 N N . GLY A 1 101 ? 11.370 -5.883 20.474 1.00 59.12 101 GLY A N 1
ATOM 760 C CA . GLY A 1 101 ? 12.368 -6.828 20.957 1.00 59.12 101 GLY A CA 1
ATOM 761 C C . GLY A 1 101 ? 13.191 -7.374 19.797 1.00 59.12 101 GLY A C 1
ATOM 762 O O . GLY A 1 101 ? 12.747 -7.336 18.652 1.00 59.12 101 GLY A O 1
ATOM 763 N N . GLY A 1 102 ? 14.390 -7.865 20.097 1.00 61.25 102 GLY A N 1
ATOM 764 C CA . GLY A 1 102 ? 15.254 -8.516 19.118 1.00 61.25 102 GLY A CA 1
ATOM 765 C C . GLY A 1 102 ? 16.741 -8.230 19.306 1.00 61.25 102 GLY A C 1
ATOM 766 O O . GLY A 1 102 ? 17.140 -7.292 20.000 1.00 61.25 102 GLY A O 1
ATOM 767 N N . LYS A 1 103 ? 17.554 -9.074 18.681 1.00 59.06 103 LYS A N 1
ATOM 768 C CA . LYS A 1 103 ? 19.023 -9.083 18.692 1.00 59.06 103 LYS A CA 1
ATOM 769 C C . LYS A 1 103 ? 19.555 -8.660 17.303 1.00 59.06 103 LYS A C 1
ATOM 771 O O . LYS A 1 103 ? 18.769 -8.406 16.394 1.00 59.06 103 LYS A O 1
ATOM 776 N N . PRO A 1 104 ? 20.875 -8.528 17.077 1.00 55.00 104 PRO A N 1
ATOM 777 C CA . PRO A 1 104 ? 21.442 -8.494 15.724 1.00 55.00 104 PRO A CA 1
ATOM 778 C C . PRO A 1 104 ? 20.996 -9.695 14.868 1.00 55.00 104 PRO A C 1
ATOM 780 O O . PRO A 1 104 ? 20.841 -10.790 15.391 1.00 55.00 104 PRO A O 1
ATOM 783 N N . LEU A 1 105 ? 20.841 -9.517 13.547 1.00 55.00 105 LEU A N 1
ATOM 784 C CA . LEU A 1 105 ? 20.312 -10.550 12.630 1.00 55.00 105 LEU A CA 1
ATOM 785 C C . LEU A 1 105 ? 21.025 -11.914 12.742 1.00 55.00 105 LEU A C 1
ATOM 787 O O . LEU A 1 105 ? 20.380 -12.948 12.632 1.00 55.00 105 LEU A O 1
ATOM 791 N N . LEU A 1 106 ? 22.343 -11.917 12.970 1.00 54.25 106 LEU A N 1
ATOM 792 C CA . LEU A 1 106 ? 23.161 -13.135 13.071 1.00 54.25 106 LEU A CA 1
ATOM 793 C C . LEU A 1 106 ? 23.127 -13.805 14.457 1.00 54.25 106 LEU A C 1
ATOM 795 O O . LEU A 1 106 ? 23.773 -14.830 14.647 1.00 54.25 106 LEU A O 1
ATOM 799 N N . THR A 1 107 ? 22.430 -13.219 15.432 1.00 67.44 107 THR A N 1
ATOM 800 C CA . THR A 1 107 ? 22.283 -13.760 16.792 1.00 67.44 107 THR A CA 1
ATOM 801 C C . THR A 1 107 ? 20.826 -13.802 17.258 1.00 67.44 107 THR A C 1
ATOM 803 O O . THR A 1 107 ? 20.578 -14.037 18.437 1.00 67.44 107 THR A O 1
ATOM 806 N N . GLU A 1 108 ? 19.871 -13.564 16.356 1.00 74.81 108 GLU A N 1
ATOM 807 C CA . GLU A 1 108 ? 18.431 -13.571 16.620 1.00 74.81 108 GLU A CA 1
ATOM 808 C C . GLU A 1 108 ? 17.846 -14.992 16.627 1.00 74.81 108 GLU A C 1
ATOM 810 O O . GLU A 1 108 ? 18.210 -15.827 15.802 1.00 74.81 108 GLU A O 1
ATOM 815 N N . GLU A 1 109 ? 16.892 -15.246 17.526 1.00 78.62 109 GLU A N 1
ATOM 816 C CA . GLU A 1 109 ? 16.211 -16.542 17.606 1.00 78.62 109 GLU A CA 1
ATOM 817 C C . GLU A 1 109 ? 15.015 -16.588 16.647 1.00 78.62 109 GLU A C 1
ATOM 819 O O . GLU A 1 109 ? 14.147 -15.710 16.682 1.00 78.62 109 GLU A O 1
ATOM 824 N N . ILE A 1 110 ? 14.889 -17.657 15.853 1.00 82.19 110 ILE A N 1
ATOM 825 C CA . ILE A 1 110 ? 13.740 -17.838 14.944 1.00 82.19 110 ILE A CA 1
ATOM 826 C C . ILE A 1 110 ? 12.409 -17.850 15.713 1.00 82.19 110 ILE A C 1
ATOM 828 O O . ILE A 1 110 ? 11.433 -17.265 15.257 1.00 82.19 110 ILE A O 1
ATOM 832 N N . SER A 1 111 ? 12.373 -18.415 16.924 1.00 84.81 111 SER A N 1
ATOM 833 C CA . SER A 1 111 ? 11.192 -18.381 17.799 1.00 84.81 111 SER A CA 1
ATOM 834 C C . SER A 1 111 ? 10.792 -16.958 18.215 1.00 84.81 111 SER A C 1
ATOM 836 O O . SER A 1 111 ? 9.603 -16.649 18.302 1.00 84.81 111 SER A O 1
ATOM 838 N N . ASN A 1 112 ? 11.763 -16.062 18.422 1.00 77.31 112 ASN A N 1
ATOM 839 C CA . ASN A 1 112 ? 11.492 -14.654 18.694 1.00 77.31 112 ASN A CA 1
ATOM 840 C C . ASN A 1 112 ? 11.013 -13.927 17.426 1.00 77.31 112 ASN A C 1
ATOM 842 O O . ASN A 1 112 ? 10.051 -13.170 17.509 1.00 77.31 112 ASN A O 1
ATOM 846 N N . VAL A 1 113 ? 11.596 -14.212 16.254 1.00 74.25 113 VAL A N 1
ATOM 847 C CA . VAL A 1 113 ? 11.103 -13.715 14.951 1.00 74.25 113 VAL A CA 1
ATOM 848 C C . VAL A 1 113 ? 9.643 -14.113 14.722 1.00 74.25 113 VAL A C 1
ATOM 850 O O . VAL A 1 113 ? 8.817 -13.242 14.458 1.00 74.25 113 VAL A O 1
ATOM 853 N N . SER A 1 114 ? 9.299 -15.394 14.893 1.00 81.00 114 SER A N 1
ATOM 854 C CA . SER A 1 114 ? 7.924 -15.888 14.760 1.00 81.00 114 SER A CA 1
ATOM 855 C C . SER A 1 114 ? 6.970 -15.195 15.733 1.00 81.00 114 SER A C 1
ATOM 857 O O . SER A 1 114 ? 5.899 -14.763 15.323 1.00 81.00 114 SER A O 1
ATOM 859 N N . ARG A 1 115 ? 7.370 -15.008 16.998 1.00 82.38 115 ARG A N 1
ATOM 860 C CA . ARG A 1 115 ? 6.570 -14.304 18.016 1.00 82.38 115 ARG A CA 1
ATOM 861 C C . ARG A 1 115 ? 6.351 -12.823 17.684 1.00 82.38 115 ARG A C 1
ATOM 863 O O . ARG A 1 115 ? 5.261 -12.306 17.906 1.00 82.38 115 ARG A O 1
ATOM 870 N N . LEU A 1 116 ? 7.372 -12.133 17.167 1.00 73.62 116 LEU A N 1
ATOM 871 C CA . LEU A 1 116 ? 7.269 -10.739 16.716 1.00 73.62 116 LEU A CA 1
ATOM 872 C C . LEU A 1 116 ? 6.341 -10.615 15.498 1.00 73.62 116 LEU A C 1
ATOM 874 O O . LEU A 1 116 ? 5.571 -9.662 15.420 1.00 73.62 116 LEU A O 1
ATOM 878 N N . PHE A 1 117 ? 6.397 -11.570 14.568 1.00 78.50 117 PHE A N 1
ATOM 879 C CA . PHE A 1 117 ? 5.548 -11.604 13.377 1.00 78.50 117 PHE A CA 1
ATOM 880 C C . PHE A 1 117 ? 4.086 -11.937 13.715 1.00 78.50 117 PHE A C 1
ATOM 882 O O . PHE A 1 117 ? 3.173 -11.234 13.292 1.00 78.50 117 PHE A O 1
ATOM 889 N N . ASP A 1 118 ? 3.849 -12.964 14.530 1.00 81.56 118 ASP A N 1
ATOM 890 C CA . ASP A 1 118 ? 2.503 -13.351 14.955 1.00 81.56 118 ASP A CA 1
ATOM 891 C C . ASP A 1 118 ? 1.821 -12.240 15.770 1.00 81.56 118 ASP A C 1
ATOM 893 O O . ASP A 1 118 ? 0.651 -11.944 15.550 1.00 81.56 118 ASP A O 1
ATOM 897 N N . ASN A 1 119 ? 2.562 -11.536 16.633 1.00 81.50 119 ASN A N 1
ATOM 898 C CA . ASN A 1 119 ? 2.008 -10.408 17.380 1.00 81.50 119 ASN A CA 1
ATOM 899 C C . ASN A 1 119 ? 1.780 -9.165 16.497 1.00 81.50 119 ASN A C 1
ATOM 901 O O . ASN A 1 119 ? 0.684 -8.620 16.506 1.00 81.50 119 ASN A O 1
ATOM 905 N N . ASN A 1 120 ? 2.774 -8.725 15.715 1.00 78.25 120 ASN A N 1
ATOM 906 C CA . ASN A 1 120 ? 2.712 -7.433 15.012 1.00 78.25 120 ASN A CA 1
ATOM 907 C C . ASN A 1 120 ? 2.137 -7.501 13.578 1.00 78.25 120 ASN A C 1
ATOM 909 O O . ASN A 1 120 ? 1.930 -6.449 12.979 1.00 78.25 120 ASN A O 1
ATOM 913 N N . VAL A 1 121 ? 1.896 -8.694 13.013 1.00 71.88 121 VAL A N 1
ATOM 914 C CA . VAL A 1 121 ? 1.239 -8.883 11.698 1.00 71.88 121 VAL A CA 1
ATOM 915 C C . VAL A 1 121 ? -0.078 -9.631 11.852 1.00 71.88 121 VAL A C 1
ATOM 917 O O . VAL A 1 121 ? -1.138 -9.121 11.490 1.00 71.88 121 VAL A O 1
ATOM 920 N N . LEU A 1 122 ? -0.013 -10.850 12.395 1.00 81.12 122 LEU A N 1
ATOM 921 C CA . LEU A 1 122 ? -1.171 -11.743 12.445 1.00 81.12 122 LEU A CA 1
ATOM 922 C C . LEU A 1 122 ? -2.167 -11.308 13.528 1.00 81.12 122 LEU A C 1
ATOM 924 O O . LEU A 1 122 ? -3.367 -11.450 13.328 1.00 81.12 122 LEU A O 1
ATOM 928 N N . GLY A 1 123 ? -1.695 -10.688 14.614 1.00 84.44 123 GLY A N 1
ATOM 929 C CA . GLY A 1 123 ? -2.525 -9.998 15.603 1.00 84.44 123 GLY A CA 1
ATOM 930 C C . GLY A 1 123 ? -3.441 -8.949 14.964 1.00 84.44 123 GLY A C 1
ATOM 931 O O . GLY A 1 123 ? -4.653 -9.156 14.947 1.00 84.44 123 GLY A O 1
ATOM 932 N N . PRO A 1 124 ? -2.907 -7.871 14.357 1.00 80.75 124 PRO A N 1
ATOM 933 C CA . PRO A 1 124 ? -3.702 -6.906 13.599 1.00 80.75 124 PRO A CA 1
ATOM 934 C C . PRO A 1 124 ? -4.640 -7.535 12.558 1.00 80.75 124 PRO A C 1
ATOM 936 O O . PRO A 1 124 ? -5.777 -7.084 12.435 1.00 80.75 124 PRO A O 1
ATOM 939 N N . LEU A 1 125 ? -4.228 -8.603 11.860 1.00 78.00 125 LEU A N 1
ATOM 940 C CA . LEU A 1 125 ? -5.094 -9.324 10.918 1.00 78.00 125 LEU A CA 1
ATOM 941 C C . LEU A 1 125 ? -6.299 -9.996 11.606 1.00 78.00 125 LEU A C 1
ATOM 943 O O . LEU A 1 125 ? -7.429 -9.786 11.164 1.00 78.00 125 LEU A O 1
ATOM 947 N N . ARG A 1 126 ? -6.090 -10.744 12.700 1.00 87.44 126 ARG A N 1
ATOM 948 C CA . ARG A 1 126 ? -7.170 -11.357 13.504 1.00 87.44 126 ARG A CA 1
ATOM 949 C C . ARG A 1 126 ? -8.123 -10.299 14.058 1.00 87.44 126 ARG A C 1
ATOM 951 O O . ARG A 1 126 ? -9.337 -10.473 14.012 1.00 87.44 126 ARG A O 1
ATOM 958 N N . ILE A 1 127 ? -7.581 -9.172 14.524 1.00 87.62 127 ILE A N 1
ATOM 959 C CA . ILE A 1 127 ? -8.367 -8.026 14.994 1.00 87.62 127 ILE A CA 1
ATOM 960 C C . ILE 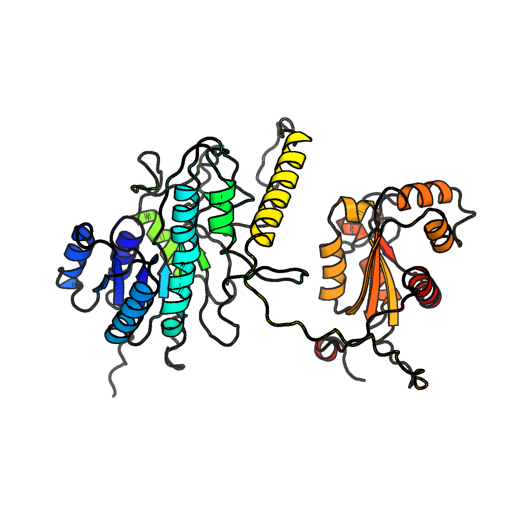A 1 127 ? -9.216 -7.432 13.867 1.00 87.62 127 ILE A C 1
ATOM 962 O O . ILE A 1 127 ? -10.401 -7.176 14.069 1.00 87.62 127 ILE A O 1
ATOM 966 N N . CYS A 1 128 ? -8.669 -7.271 12.661 1.00 81.44 128 CYS A N 1
ATOM 967 C CA . CYS A 1 128 ? -9.462 -6.831 11.513 1.00 81.44 128 CYS A CA 1
ATOM 968 C C . CYS A 1 128 ? -10.584 -7.835 11.196 1.00 81.44 128 CYS A C 1
ATOM 970 O O . CYS A 1 128 ? -11.735 -7.434 11.045 1.00 81.44 128 CYS A O 1
ATOM 972 N N . GLN A 1 129 ? -10.284 -9.136 11.164 1.00 82.25 129 GLN A N 1
ATOM 973 C CA . GLN A 1 129 ? -11.274 -10.188 10.894 1.00 82.25 129 GLN A CA 1
ATOM 974 C C . GLN A 1 129 ? -12.409 -10.226 11.932 1.00 82.25 129 GLN A C 1
ATOM 976 O O . GLN A 1 129 ? -13.565 -10.397 11.554 1.00 82.25 129 GLN A O 1
ATOM 981 N N . ALA A 1 130 ? -12.099 -10.039 13.218 1.00 88.81 130 ALA A N 1
ATOM 982 C CA . ALA A 1 130 ? -13.081 -10.089 14.301 1.00 88.81 130 ALA A CA 1
ATOM 983 C C . ALA A 1 130 ? -13.910 -8.797 14.441 1.00 88.81 130 ALA A C 1
ATOM 985 O O . ALA A 1 130 ? -15.117 -8.868 14.666 1.00 88.81 130 ALA A O 1
ATOM 986 N N . PHE A 1 131 ? -13.296 -7.616 14.287 1.00 87.75 131 PHE A N 1
ATOM 987 C CA . PHE A 1 131 ? -13.930 -6.336 14.640 1.00 87.75 131 PHE A CA 1
ATOM 988 C C . PHE A 1 131 ? -14.366 -5.466 13.445 1.00 87.75 131 PHE A C 1
ATOM 990 O O . PHE A 1 131 ? -15.241 -4.618 13.620 1.00 87.75 131 PHE A O 1
ATOM 997 N N . VAL A 1 132 ? -13.867 -5.679 12.217 1.00 80.19 132 VAL A N 1
ATOM 998 C CA . VAL A 1 132 ? -14.393 -4.974 11.021 1.00 80.19 132 VAL A CA 1
ATOM 999 C C . VAL A 1 132 ? -15.888 -5.236 10.762 1.00 80.19 132 VAL A C 1
ATOM 1001 O O . VAL A 1 132 ? -16.565 -4.293 10.351 1.00 80.19 132 VAL A O 1
ATOM 1004 N N . PRO A 1 133 ? -16.476 -6.417 11.054 1.00 84.19 133 PRO A N 1
ATOM 1005 C CA . PRO A 1 133 ? -17.931 -6.590 11.016 1.00 84.19 133 PRO A CA 1
ATOM 1006 C C . PRO A 1 133 ? -18.704 -5.570 11.871 1.00 84.19 133 PRO A C 1
ATOM 1008 O O . PRO A 1 133 ? -19.805 -5.176 11.493 1.00 84.19 133 PRO A O 1
ATOM 1011 N N . LEU A 1 134 ? -18.116 -5.079 12.970 1.00 83.88 134 LEU A N 1
ATOM 1012 C CA . LEU A 1 134 ? -18.726 -4.070 13.846 1.00 83.88 134 LEU A CA 1
ATOM 1013 C C . LEU A 1 134 ? -18.554 -2.631 13.331 1.00 83.88 134 LEU A C 1
ATOM 1015 O O . LEU A 1 134 ? -19.328 -1.767 13.730 1.00 83.88 134 LEU A O 1
ATOM 1019 N N . LEU A 1 135 ? -17.596 -2.378 12.428 1.00 78.19 135 LEU A N 1
ATOM 1020 C CA . LEU A 1 135 ? -17.541 -1.148 11.619 1.00 78.19 135 LEU A CA 1
ATOM 1021 C C . LEU A 1 135 ? -18.577 -1.200 10.478 1.00 78.19 135 LEU A C 1
ATOM 1023 O O . LEU A 1 135 ? -19.231 -0.201 10.190 1.00 78.19 135 LEU A O 1
ATOM 1027 N N . LYS A 1 136 ? -18.749 -2.370 9.835 1.00 67.38 136 LYS A N 1
ATOM 1028 C CA . LYS A 1 136 ? -19.727 -2.576 8.745 1.00 67.38 136 LYS A CA 1
ATOM 1029 C C . LYS A 1 136 ? -21.186 -2.555 9.243 1.00 67.38 136 LYS A C 1
ATOM 1031 O O . LYS A 1 136 ? -22.070 -2.148 8.499 1.00 67.38 136 LYS A O 1
ATOM 1036 N N . GLY A 1 137 ? -21.452 -2.968 10.485 1.00 64.19 137 GLY A N 1
ATOM 1037 C CA . GLY A 1 137 ? -22.801 -3.106 11.062 1.00 64.19 137 GLY A CA 1
ATOM 1038 C C . GLY A 1 137 ? -23.530 -1.810 11.456 1.00 64.19 137 GLY A C 1
ATOM 1039 O O . GLY A 1 137 ? -24.498 -1.877 12.214 1.00 64.19 137 GLY A O 1
ATOM 1040 N N . ARG A 1 138 ? -23.077 -0.633 11.004 1.00 70.38 138 ARG A N 1
ATOM 1041 C CA . ARG A 1 138 ? -23.635 0.665 11.419 1.00 70.38 138 ARG A CA 1
ATOM 1042 C C . ARG A 1 138 ? -24.892 1.063 10.615 1.00 70.38 138 ARG A C 1
ATOM 1044 O O . ARG A 1 138 ? -24.900 0.900 9.395 1.00 70.38 138 ARG A O 1
ATOM 1051 N N . PRO A 1 139 ? -25.934 1.657 11.238 1.00 67.12 139 PRO A N 1
ATOM 1052 C CA . PRO A 1 139 ? -27.107 2.158 10.519 1.00 67.12 139 PRO A CA 1
ATOM 1053 C C . PRO A 1 139 ? -26.776 3.246 9.485 1.00 67.12 139 PRO A C 1
ATOM 1055 O O . PRO A 1 139 ? -26.123 4.245 9.793 1.00 67.12 139 PRO A O 1
ATOM 1058 N N . SER A 1 140 ? -27.315 3.104 8.271 1.00 49.81 140 SER A N 1
ATOM 1059 C CA . SER A 1 140 ? -27.027 3.945 7.093 1.00 49.81 140 SER A CA 1
ATOM 1060 C C . SER A 1 140 ? -27.566 5.390 7.144 1.00 49.81 140 SER A C 1
ATOM 1062 O O . SER A 1 140 ? -27.609 6.058 6.116 1.00 49.81 140 SER A O 1
ATOM 1064 N N . GLY A 1 141 ? -28.005 5.868 8.313 1.00 47.78 141 GLY A N 1
ATOM 1065 C CA . GLY A 1 141 ? -28.523 7.227 8.528 1.00 47.78 141 GLY A CA 1
ATOM 1066 C C . GLY A 1 141 ? -27.689 8.091 9.482 1.00 47.78 141 GLY A C 1
ATOM 1067 O O . GLY A 1 141 ? -27.932 9.292 9.573 1.00 47.78 141 GLY A O 1
ATOM 1068 N N . ASP A 1 142 ? -26.709 7.515 10.186 1.00 53.47 142 ASP A N 1
ATOM 1069 C CA . ASP A 1 142 ? -25.913 8.240 11.185 1.00 53.47 142 ASP A CA 1
ATOM 1070 C C . ASP A 1 142 ? -24.766 9.021 10.514 1.00 53.47 142 ASP A C 1
ATOM 1072 O O . ASP A 1 142 ? -23.605 8.617 10.519 1.00 53.47 142 ASP A O 1
ATOM 1076 N N . ALA A 1 143 ? -25.106 10.105 9.815 1.00 48.31 143 ALA A N 1
ATOM 1077 C CA . ALA A 1 143 ? -24.212 10.809 8.888 1.00 48.31 143 ALA A CA 1
ATOM 1078 C C . ALA A 1 143 ? -23.148 11.718 9.556 1.00 48.31 143 ALA A C 1
ATOM 1080 O O . ALA A 1 143 ? -22.593 12.596 8.897 1.00 48.31 143 ALA A O 1
ATOM 1081 N N . GLY A 1 144 ? -22.886 11.567 10.862 1.00 57.91 144 GLY A N 1
ATOM 1082 C CA . GLY A 1 144 ? -22.013 12.471 11.628 1.00 57.91 144 GLY A CA 1
ATOM 1083 C C . GLY A 1 144 ? -20.518 12.128 11.626 1.00 57.91 144 GLY A C 1
ATOM 1084 O O . GLY A 1 144 ? -19.690 13.032 11.579 1.00 57.91 144 GLY A O 1
ATOM 1085 N N . VAL A 1 145 ? -20.173 10.840 11.685 1.00 66.62 145 VAL A N 1
ATOM 1086 C CA . VAL A 1 145 ? -18.794 10.335 11.856 1.00 66.62 145 VAL A CA 1
ATOM 1087 C C . VAL A 1 145 ? -18.468 9.375 10.712 1.00 66.62 145 VAL A C 1
ATOM 1089 O O . VAL A 1 145 ? -19.317 8.569 10.348 1.00 66.62 145 VAL A O 1
ATOM 1092 N N . GLN A 1 146 ? -17.259 9.378 10.150 1.00 70.06 146 GLN A N 1
ATOM 1093 C CA . GLN A 1 146 ? -16.850 8.337 9.190 1.00 70.06 146 GLN A CA 1
ATOM 1094 C C . GLN A 1 146 ? -16.298 7.105 9.930 1.00 70.06 146 GLN A C 1
ATOM 1096 O O . GLN A 1 146 ? -15.568 7.268 10.901 1.00 70.06 146 GLN A O 1
ATOM 1101 N N . ALA A 1 147 ? -16.604 5.887 9.465 1.00 79.62 147 ALA A N 1
ATOM 1102 C CA . ALA A 1 147 ? -16.068 4.656 10.054 1.00 79.62 147 ALA A CA 1
ATOM 1103 C C . ALA A 1 147 ? -14.567 4.478 9.730 1.00 79.62 147 ALA A C 1
ATOM 1105 O O . ALA A 1 147 ? -14.196 4.474 8.551 1.00 79.62 147 ALA A O 1
ATOM 1106 N N . LYS A 1 148 ? -13.699 4.335 10.746 1.00 79.31 148 LYS A N 1
ATOM 1107 C CA . LYS A 1 148 ? -12.226 4.320 10.587 1.00 79.31 148 LYS A CA 1
ATOM 1108 C C . LYS A 1 148 ? -11.551 3.118 11.279 1.00 79.31 148 LYS A C 1
ATOM 1110 O O . LYS A 1 148 ? -11.848 2.788 12.421 1.00 79.31 148 LYS A O 1
ATOM 1115 N N . LEU A 1 149 ? -10.601 2.492 10.588 1.00 80.62 149 LEU A N 1
ATOM 1116 C CA . LEU A 1 149 ? -9.723 1.401 11.020 1.00 80.62 149 LEU A CA 1
ATOM 1117 C C . LEU A 1 149 ? -8.284 1.928 11.077 1.00 80.62 149 LEU A C 1
ATOM 1119 O O . LEU A 1 149 ? -7.534 1.873 10.107 1.00 80.62 149 LEU A O 1
ATOM 1123 N N . VAL A 1 150 ? -7.918 2.496 12.217 1.00 78.88 150 VAL A N 1
ATOM 1124 C CA . VAL A 1 150 ? -6.610 3.094 12.471 1.00 78.88 150 VAL A CA 1
ATOM 1125 C C . VAL A 1 150 ? -5.644 2.019 12.946 1.00 78.88 150 VAL A C 1
ATOM 1127 O O . VAL A 1 150 ? -5.894 1.335 13.939 1.00 78.88 150 VAL A O 1
ATOM 1130 N N . LEU A 1 151 ? -4.512 1.890 12.265 1.00 78.75 151 LEU A N 1
ATOM 1131 C CA . LEU A 1 151 ? -3.547 0.830 12.535 1.00 78.75 151 LEU A CA 1
ATOM 1132 C C . LEU A 1 151 ? -2.177 1.446 12.850 1.00 78.75 151 LEU A C 1
ATOM 1134 O O . LEU A 1 151 ? -1.571 2.122 12.011 1.00 78.75 151 LEU A O 1
ATOM 1138 N N . ILE A 1 152 ? -1.716 1.259 14.093 1.00 75.88 152 ILE A N 1
ATOM 1139 C CA . ILE A 1 152 ? -0.496 1.896 14.599 1.00 75.88 152 ILE A CA 1
ATOM 1140 C C . ILE A 1 152 ? 0.729 1.097 14.146 1.00 75.88 152 ILE A C 1
ATOM 1142 O O . ILE A 1 152 ? 0.894 -0.078 14.462 1.00 75.88 152 ILE A O 1
ATOM 1146 N N . THR A 1 153 ? 1.602 1.756 13.393 1.00 70.62 153 THR A N 1
ATOM 1147 C CA . THR A 1 153 ? 2.791 1.180 12.753 1.00 70.62 153 THR A CA 1
ATOM 1148 C C . THR A 1 153 ? 4.045 1.970 13.165 1.00 70.62 153 THR A C 1
ATOM 1150 O O . THR A 1 153 ? 4.078 2.622 14.209 1.00 70.62 153 THR A O 1
ATOM 1153 N N . SER A 1 154 ? 5.136 1.911 12.402 1.00 63.91 154 SER A N 1
ATOM 1154 C CA . SER A 1 154 ? 6.357 2.662 12.687 1.00 63.91 154 SER A CA 1
ATOM 1155 C C . SER A 1 154 ? 7.149 2.956 11.422 1.00 63.91 154 SER A C 1
ATOM 1157 O O . SER A 1 154 ? 7.315 2.084 10.576 1.00 63.91 154 SER A O 1
ATOM 1159 N N . GLU A 1 155 ? 7.776 4.133 11.359 1.00 59.12 155 GLU A N 1
ATOM 1160 C CA . GLU A 1 155 ? 8.784 4.447 10.338 1.00 59.12 155 GLU A CA 1
ATOM 1161 C C . GLU A 1 155 ? 9.918 3.412 10.291 1.00 59.12 155 GLU A C 1
ATOM 1163 O O . GLU A 1 155 ? 10.469 3.127 9.236 1.00 59.12 155 GLU A O 1
ATOM 1168 N N . SER A 1 156 ? 10.225 2.772 11.421 1.00 55.25 156 SER A N 1
ATOM 1169 C CA . SER A 1 156 ? 11.202 1.679 11.477 1.00 55.25 156 SER A CA 1
ATOM 1170 C C . SER A 1 156 ? 10.766 0.386 10.763 1.00 55.25 156 SER A C 1
ATOM 1172 O O . SER A 1 156 ? 11.514 -0.591 10.774 1.00 55.25 156 SER A O 1
ATOM 1174 N N . GLY A 1 157 ? 9.567 0.381 10.172 1.00 52.28 157 GLY A N 1
ATOM 1175 C CA . GLY A 1 157 ? 9.089 -0.587 9.191 1.00 52.28 157 GLY A CA 1
ATOM 1176 C C . GLY A 1 157 ? 9.215 -0.132 7.729 1.00 52.28 157 GLY A C 1
ATOM 1177 O O . GLY A 1 157 ? 9.039 -0.940 6.822 1.00 52.28 157 GLY A O 1
ATOM 1178 N N . SER A 1 158 ? 9.530 1.141 7.473 1.00 54.31 158 SER A N 1
ATOM 1179 C CA . SER A 1 158 ? 9.672 1.681 6.121 1.00 54.31 158 SER A CA 1
ATOM 1180 C C . SER A 1 158 ? 10.959 1.192 5.463 1.00 54.31 158 SER A C 1
ATOM 1182 O O . SER A 1 158 ? 12.067 1.461 5.939 1.00 54.31 158 SER A O 1
ATOM 1184 N N . LEU A 1 159 ? 10.816 0.537 4.311 1.00 51.94 159 LEU A N 1
ATOM 1185 C CA . LEU A 1 159 ? 11.937 0.130 3.463 1.00 51.94 159 LEU A CA 1
ATOM 1186 C C . LEU A 1 159 ? 12.692 1.329 2.858 1.00 51.94 159 LEU A C 1
ATOM 1188 O O . LEU A 1 159 ? 13.867 1.191 2.526 1.00 51.94 159 LEU A O 1
ATOM 1192 N N . THR A 1 160 ? 12.060 2.503 2.729 1.00 48.56 160 THR A N 1
ATOM 1193 C CA . THR A 1 160 ? 12.663 3.679 2.071 1.00 48.56 160 THR A CA 1
ATOM 1194 C C . THR A 1 160 ? 13.430 4.597 3.026 1.00 48.56 160 THR A C 1
ATOM 1196 O O . THR A 1 160 ? 14.378 5.257 2.594 1.00 48.56 160 THR A O 1
ATOM 1199 N N . THR A 1 161 ? 13.079 4.641 4.319 1.00 47.62 161 THR A N 1
ATOM 1200 C CA . THR A 1 161 ? 13.718 5.551 5.297 1.00 47.62 161 THR A CA 1
ATOM 1201 C C . THR A 1 161 ? 14.607 4.860 6.339 1.00 47.62 161 THR A C 1
ATOM 1203 O O . THR A 1 161 ? 15.335 5.549 7.059 1.00 47.62 161 THR A O 1
ATOM 1206 N N . SER A 1 162 ? 14.649 3.520 6.384 1.00 50.44 162 SER A N 1
ATOM 1207 C CA . SER A 1 162 ? 15.440 2.723 7.346 1.00 50.44 162 SER A CA 1
ATOM 1208 C C . SER A 1 162 ? 16.969 2.803 7.154 1.00 50.44 162 SER A C 1
ATOM 1210 O O . SER A 1 162 ? 17.643 1.829 6.831 1.00 50.44 162 SER A O 1
ATOM 1212 N N . LYS A 1 163 ? 17.555 3.974 7.432 1.00 39.44 163 LYS A N 1
ATOM 1213 C CA . LYS A 1 163 ? 18.994 4.281 7.286 1.00 39.44 163 LYS A CA 1
ATOM 1214 C C . LYS A 1 163 ? 19.904 3.694 8.381 1.00 39.44 163 LYS A C 1
ATOM 1216 O O . LYS A 1 163 ? 21.117 3.868 8.316 1.00 39.44 163 LYS A O 1
ATOM 1221 N N . HIS A 1 164 ? 19.353 3.019 9.393 1.00 38.50 164 HIS A N 1
ATOM 1222 C CA . HIS A 1 164 ? 20.103 2.522 10.555 1.00 38.50 164 HIS A CA 1
ATOM 1223 C C . HIS A 1 164 ? 20.038 0.993 10.675 1.00 38.50 164 HIS A C 1
ATOM 1225 O O . HIS A 1 164 ? 19.122 0.448 11.289 1.00 38.50 164 HIS A O 1
ATOM 1231 N N . GLY A 1 165 ? 21.055 0.302 10.152 1.00 35.72 165 GLY A N 1
ATOM 1232 C CA . GLY A 1 165 ? 21.202 -1.159 10.224 1.00 35.72 165 GLY A CA 1
ATOM 1233 C C . GLY A 1 165 ? 21.541 -1.701 11.621 1.00 35.72 165 GLY A C 1
ATOM 1234 O O . GLY A 1 165 ? 22.618 -2.256 11.824 1.00 35.72 165 GLY A O 1
ATOM 1235 N N . ARG A 1 166 ? 20.636 -1.547 12.598 1.00 34.47 166 ARG A N 1
ATOM 1236 C CA . ARG A 1 166 ? 20.701 -2.223 13.908 1.00 34.47 166 ARG A CA 1
ATOM 1237 C C . ARG A 1 166 ? 19.578 -3.260 14.022 1.00 34.47 166 ARG A C 1
ATOM 1239 O O . ARG A 1 166 ? 18.413 -2.888 14.118 1.00 34.47 166 ARG A O 1
ATOM 1246 N N . GLY A 1 167 ? 19.944 -4.541 14.083 1.00 34.56 167 GLY A N 1
ATOM 1247 C CA . GLY A 1 167 ? 18.993 -5.660 14.173 1.00 34.56 167 GLY A CA 1
ATOM 1248 C C . GLY A 1 167 ? 18.459 -6.134 12.812 1.00 34.56 167 GLY A C 1
ATOM 1249 O O . GLY A 1 167 ? 18.840 -5.576 11.779 1.00 34.56 167 GLY A O 1
ATOM 1250 N N . PRO A 1 168 ? 17.587 -7.161 12.785 1.00 34.91 168 PRO A N 1
ATOM 1251 C CA . PRO A 1 168 ? 16.881 -7.630 11.596 1.00 34.91 168 PRO A CA 1
ATOM 1252 C C . PRO A 1 168 ? 15.813 -6.613 11.160 1.00 34.91 168 PRO A C 1
ATOM 1254 O O . PRO A 1 168 ? 14.608 -6.844 11.258 1.00 34.91 168 PRO A O 1
ATOM 1257 N N . GLY A 1 169 ? 16.270 -5.471 10.639 1.00 34.16 169 GLY A N 1
ATOM 1258 C CA . GLY A 1 169 ? 15.421 -4.478 9.979 1.00 34.16 169 GLY A CA 1
ATOM 1259 C C . GLY A 1 169 ? 14.618 -5.076 8.819 1.00 34.16 169 GLY A C 1
ATOM 1260 O O . GLY A 1 169 ? 13.524 -4.611 8.545 1.00 34.16 169 GLY A O 1
ATOM 1261 N N . SER A 1 170 ? 15.107 -6.162 8.211 1.00 35.72 170 SER A N 1
ATOM 1262 C CA . SER A 1 170 ? 14.381 -6.977 7.232 1.00 35.72 170 SER A CA 1
ATOM 1263 C C . SER A 1 170 ? 13.097 -7.590 7.799 1.00 35.72 170 SER A C 1
ATOM 1265 O O . SER A 1 170 ? 12.043 -7.399 7.209 1.00 35.72 170 SER A O 1
ATOM 1267 N N . VAL A 1 171 ? 13.148 -8.262 8.957 1.00 35.09 171 VAL A N 1
ATOM 1268 C CA . VAL A 1 171 ? 11.946 -8.795 9.632 1.00 35.09 171 VAL A CA 1
ATOM 1269 C C . VAL A 1 171 ? 11.039 -7.646 10.061 1.00 35.09 171 VAL A C 1
ATOM 1271 O O . VAL A 1 171 ? 9.850 -7.660 9.775 1.00 35.09 171 VAL A O 1
ATOM 1274 N N . ARG A 1 172 ? 11.608 -6.615 10.695 1.00 36.44 172 ARG A N 1
ATOM 1275 C CA . ARG A 1 172 ? 10.870 -5.447 11.200 1.00 36.44 172 ARG A CA 1
ATOM 1276 C C . ARG A 1 172 ? 10.129 -4.681 10.095 1.00 36.44 172 ARG A C 1
ATOM 1278 O O . ARG A 1 172 ? 9.012 -4.226 10.325 1.00 36.44 172 ARG A O 1
ATOM 1285 N N . ALA A 1 173 ? 10.733 -4.572 8.913 1.00 37.12 173 ALA A N 1
ATOM 1286 C CA . ALA A 1 173 ? 10.117 -3.986 7.733 1.00 37.12 173 ALA A CA 1
ATOM 1287 C C . ALA A 1 173 ? 9.128 -4.940 7.062 1.00 37.12 173 ALA A C 1
ATOM 1289 O O . ALA A 1 173 ? 8.041 -4.499 6.726 1.00 37.12 173 ALA A O 1
ATOM 1290 N N . LEU A 1 174 ? 9.422 -6.239 6.938 1.00 35.53 174 LEU A N 1
ATOM 1291 C CA . LEU A 1 174 ? 8.469 -7.211 6.389 1.00 35.53 174 LEU A CA 1
ATOM 1292 C C . LEU A 1 174 ? 7.168 -7.232 7.211 1.00 35.53 174 LEU A C 1
ATOM 1294 O O . LEU A 1 174 ? 6.084 -7.081 6.654 1.00 35.53 174 LEU A O 1
ATOM 1298 N N . THR A 1 175 ? 7.297 -7.297 8.538 1.00 37.00 175 THR A N 1
ATOM 1299 C CA . THR A 1 175 ? 6.203 -7.216 9.514 1.00 37.00 175 THR A CA 1
ATOM 1300 C C . THR A 1 175 ? 5.306 -5.992 9.302 1.00 37.00 175 THR A C 1
ATOM 1302 O O . THR A 1 175 ? 4.088 -6.103 9.357 1.00 37.00 175 THR A O 1
ATOM 1305 N N . LEU A 1 176 ? 5.884 -4.818 9.039 1.00 38.06 176 LEU A N 1
ATOM 1306 C CA . LEU A 1 176 ? 5.127 -3.565 8.936 1.00 38.06 176 LEU A CA 1
ATOM 1307 C C . LEU A 1 176 ? 4.820 -3.132 7.489 1.00 38.06 176 LEU A C 1
ATOM 1309 O O . LEU A 1 176 ? 4.042 -2.203 7.294 1.00 38.06 176 LEU A O 1
ATOM 1313 N N . ALA A 1 177 ? 5.378 -3.806 6.478 1.00 37.00 177 ALA A N 1
ATOM 1314 C CA . ALA A 1 177 ? 5.113 -3.562 5.058 1.00 37.00 177 ALA A CA 1
ATOM 1315 C C . ALA A 1 177 ? 3.964 -4.421 4.504 1.00 37.00 177 ALA A C 1
ATOM 1317 O O . ALA A 1 177 ? 3.250 -3.948 3.622 1.00 37.00 177 ALA A O 1
ATOM 1318 N N . ILE A 1 178 ? 3.728 -5.625 5.057 1.00 37.78 178 ILE A N 1
ATOM 1319 C CA . ILE A 1 178 ? 2.554 -6.484 4.752 1.00 37.78 178 ILE A CA 1
ATOM 1320 C C . ILE A 1 178 ? 1.226 -5.725 4.921 1.00 37.78 178 ILE A C 1
ATOM 1322 O O . ILE A 1 178 ? 0.230 -6.009 4.261 1.00 37.78 178 ILE A O 1
ATOM 1326 N N . LEU A 1 179 ? 1.241 -4.726 5.794 1.00 35.44 179 LEU A N 1
ATOM 1327 C CA . LEU A 1 179 ? 0.136 -3.835 6.094 1.00 35.44 179 LEU A CA 1
ATOM 1328 C C . LEU A 1 179 ? -0.211 -2.874 4.925 1.00 35.44 179 LEU A C 1
ATOM 1330 O O . LEU A 1 179 ? -1.378 -2.612 4.656 1.00 35.44 179 LEU A O 1
ATOM 1334 N N . GLY A 1 180 ? 0.777 -2.351 4.194 1.00 31.48 180 GLY A N 1
ATOM 1335 C CA . GLY A 1 180 ? 0.648 -1.042 3.532 1.00 31.48 180 GLY A CA 1
ATOM 1336 C C . GLY A 1 180 ? 0.072 -0.941 2.106 1.00 31.48 180 GLY A C 1
ATOM 1337 O O . GLY A 1 180 ? 0.048 0.177 1.600 1.00 31.48 180 GLY A O 1
ATOM 1338 N N . TRP A 1 181 ? -0.336 -2.019 1.410 1.00 31.14 181 TRP A N 1
ATOM 1339 C CA . TRP A 1 181 ? -0.376 -1.984 -0.076 1.00 31.14 181 TRP A CA 1
ATOM 1340 C C . TRP A 1 181 ? -1.560 -2.646 -0.817 1.00 31.14 181 TRP A C 1
ATOM 1342 O O . TRP A 1 181 ? -1.702 -3.862 -0.839 1.00 31.14 181 TRP A O 1
ATOM 1352 N N . SER A 1 182 ? -2.307 -1.830 -1.570 1.00 27.25 182 SER A N 1
ATOM 1353 C CA . SER A 1 182 ? -2.660 -1.997 -3.005 1.00 27.25 182 SER A CA 1
ATOM 1354 C C . SER A 1 182 ? -2.957 -0.579 -3.550 1.00 27.25 182 SER A C 1
ATOM 1356 O O . SER A 1 182 ? -3.266 0.306 -2.751 1.00 27.25 182 SER A O 1
ATOM 1358 N N . GLU A 1 183 ? -2.836 -0.260 -4.843 1.00 26.88 183 GLU A N 1
ATOM 1359 C CA . GLU A 1 183 ? -3.156 -1.127 -5.985 1.00 26.88 183 GLU A CA 1
ATOM 1360 C C . GLU A 1 183 ? -2.519 -0.676 -7.313 1.00 26.88 183 GLU A C 1
ATOM 1362 O O . GLU A 1 183 ? -2.694 0.473 -7.713 1.00 26.88 183 GLU A O 1
ATOM 1367 N N . TYR A 1 184 ? -1.851 -1.597 -8.021 1.00 25.06 184 TYR A N 1
ATOM 1368 C CA . TYR A 1 184 ? -1.928 -1.725 -9.486 1.00 25.06 184 TYR A CA 1
ATOM 1369 C C . TYR A 1 184 ? -1.457 -3.122 -9.944 1.00 25.06 184 TYR A C 1
ATOM 1371 O O . TYR A 1 184 ? -0.778 -3.827 -9.196 1.00 25.06 184 TYR A O 1
ATOM 1379 N N . ASP A 1 185 ? -1.852 -3.514 -11.154 1.00 26.47 185 ASP A N 1
ATOM 1380 C CA . ASP A 1 185 ? -1.599 -4.815 -11.799 1.00 26.47 185 ASP A CA 1
ATOM 1381 C C . ASP A 1 185 ? -0.159 -4.896 -12.377 1.00 26.47 185 ASP A C 1
ATOM 1383 O O . ASP A 1 185 ? 0.319 -3.923 -12.957 1.00 26.47 185 ASP A O 1
ATOM 1387 N N . GLY A 1 186 ? 0.614 -5.985 -12.249 1.00 25.02 186 GLY A N 1
ATOM 1388 C CA . GLY A 1 186 ? 0.390 -7.188 -11.436 1.00 25.02 186 GLY A CA 1
ATOM 1389 C C . GLY A 1 186 ? 1.237 -8.399 -11.866 1.00 25.02 186 GLY A C 1
ATOM 1390 O O . GLY A 1 186 ? 2.428 -8.275 -12.144 1.00 25.02 186 GLY A O 1
ATOM 1391 N N . THR A 1 187 ? 0.609 -9.582 -11.902 1.00 22.97 187 THR A N 1
ATOM 1392 C CA . THR A 1 187 ? 1.183 -10.953 -11.959 1.00 22.97 187 THR A CA 1
ATOM 1393 C C . THR A 1 187 ? 1.905 -11.470 -10.691 1.00 22.97 187 THR A C 1
ATOM 1395 O O . THR A 1 187 ? 2.861 -10.894 -10.191 1.00 22.97 187 THR A O 1
ATOM 1398 N N . GLN A 1 188 ? 1.442 -12.641 -10.224 1.00 20.84 188 GLN A N 1
ATOM 1399 C CA . GLN A 1 188 ? 1.984 -13.517 -9.162 1.00 20.84 188 GLN A CA 1
ATOM 1400 C C . GLN A 1 188 ? 2.015 -13.015 -7.694 1.00 20.84 188 GLN A C 1
ATOM 1402 O O . GLN A 1 188 ? 3.055 -12.735 -7.113 1.00 20.84 188 GLN A O 1
ATOM 1407 N N . THR A 1 189 ? 0.842 -13.120 -7.056 1.00 21.11 189 THR A N 1
ATOM 1408 C CA . THR A 1 189 ? 0.645 -13.768 -5.737 1.00 21.11 189 THR A CA 1
ATOM 1409 C C . THR A 1 189 ? 1.432 -13.253 -4.514 1.00 21.11 189 THR A C 1
ATOM 1411 O O . THR A 1 189 ? 2.456 -13.825 -4.152 1.00 21.11 189 THR A O 1
ATOM 1414 N N . CYS A 1 190 ? 0.835 -12.326 -3.744 1.00 25.89 190 CYS A N 1
ATOM 1415 C CA . CYS A 1 190 ? 0.400 -12.629 -2.362 1.00 25.89 190 CYS A CA 1
ATOM 1416 C C . CYS A 1 190 ? -0.401 -11.492 -1.690 1.00 25.89 190 CYS A C 1
ATOM 1418 O O . CYS A 1 190 ? 0.124 -10.418 -1.426 1.00 25.89 190 CYS A O 1
ATOM 1420 N N . VAL A 1 191 ? -1.665 -11.798 -1.377 1.00 24.38 191 VAL A N 1
ATOM 1421 C CA . VAL A 1 191 ? -2.564 -11.217 -0.355 1.00 24.38 191 VAL A CA 1
ATOM 1422 C C . VAL A 1 191 ? -2.127 -9.904 0.323 1.00 24.38 191 VAL A C 1
ATOM 1424 O O . VAL A 1 191 ? -1.400 -9.903 1.315 1.00 24.38 191 VAL A O 1
ATOM 1427 N N . ARG A 1 192 ? -2.759 -8.800 -0.088 1.00 30.42 192 ARG A N 1
ATOM 1428 C CA . ARG A 1 192 ? -3.069 -7.697 0.833 1.00 30.42 192 ARG A CA 1
ATOM 1429 C C . ARG A 1 192 ? -4.106 -8.192 1.847 1.00 30.42 192 ARG A C 1
ATOM 1431 O O . ARG A 1 192 ? -5.121 -8.757 1.439 1.00 30.42 192 ARG A O 1
ATOM 1438 N N . ALA A 1 193 ? -3.919 -7.930 3.141 1.00 29.42 193 ALA A N 1
ATOM 1439 C CA . ALA A 1 193 ? -5.023 -8.000 4.102 1.00 29.42 193 ALA A CA 1
ATOM 1440 C C . ALA A 1 193 ? -6.041 -6.917 3.716 1.00 29.42 193 ALA A C 1
ATOM 1442 O O . ALA A 1 193 ? -5.714 -5.734 3.794 1.00 29.42 193 ALA A O 1
ATOM 1443 N N . GLY A 1 194 ? -7.189 -7.339 3.177 1.00 26.36 194 GLY A N 1
ATOM 1444 C CA . GLY A 1 194 ? -7.956 -6.563 2.201 1.00 26.36 194 GLY A CA 1
ATOM 1445 C C . GLY A 1 194 ? -8.116 -5.077 2.519 1.00 26.36 194 GLY A C 1
ATOM 1446 O O . GLY A 1 194 ? -8.404 -4.692 3.653 1.00 26.36 194 GLY A O 1
ATOM 1447 N N . ALA A 1 195 ? -8.032 -4.242 1.476 1.00 28.53 195 ALA A N 1
ATOM 1448 C CA . ALA A 1 195 ? -8.821 -3.022 1.511 1.00 28.53 195 ALA A CA 1
ATOM 1449 C C . ALA A 1 195 ? -10.251 -3.448 1.856 1.00 28.53 195 ALA A C 1
ATOM 1451 O O . ALA A 1 195 ? -10.800 -4.323 1.184 1.00 28.53 195 ALA A O 1
ATOM 1452 N N . VAL A 1 196 ? -10.812 -2.868 2.918 1.00 31.69 196 VAL A N 1
ATOM 1453 C CA . VAL A 1 196 ? -12.251 -2.920 3.173 1.00 31.69 196 VAL A CA 1
ATOM 1454 C C . VAL A 1 196 ? -12.905 -2.529 1.851 1.00 31.69 196 VAL A C 1
ATOM 1456 O O . VAL A 1 196 ? -12.640 -1.439 1.342 1.00 31.69 196 VAL A O 1
ATOM 1459 N N . GLU A 1 197 ? -13.608 -3.483 1.233 1.00 29.16 197 GLU A N 1
ATOM 1460 C CA . GLU A 1 197 ? -14.030 -3.409 -0.170 1.00 29.16 197 GLU A CA 1
ATOM 1461 C C . GLU A 1 197 ? -14.756 -2.087 -0.425 1.00 29.16 197 GLU A C 1
ATOM 1463 O O . GLU A 1 197 ? -15.433 -1.590 0.482 1.00 29.16 197 GLU A O 1
ATOM 1468 N N . ARG A 1 198 ? -14.663 -1.531 -1.645 1.00 33.69 198 ARG A N 1
ATOM 1469 C CA . ARG A 1 198 ? -15.349 -0.269 -2.001 1.00 33.69 198 ARG A CA 1
ATOM 1470 C C . ARG A 1 198 ? -16.836 -0.280 -1.620 1.00 33.69 198 ARG A C 1
ATOM 1472 O O . ARG A 1 198 ? -17.363 0.759 -1.235 1.00 33.69 198 ARG A O 1
ATOM 1479 N N . ASP A 1 199 ? -17.451 -1.458 -1.622 1.00 31.78 199 ASP A N 1
ATOM 1480 C CA . ASP A 1 199 ? -18.846 -1.715 -1.256 1.00 31.78 199 ASP A CA 1
ATOM 1481 C C . ASP A 1 199 ? -19.120 -1.753 0.265 1.00 31.78 199 ASP A C 1
ATOM 1483 O O . ASP A 1 199 ? -20.218 -2.113 0.684 1.00 31.78 199 ASP A O 1
ATOM 1487 N N . SER A 1 200 ? -18.141 -1.436 1.126 1.00 32.84 200 SER A N 1
ATOM 1488 C CA . SER A 1 200 ? -18.236 -1.720 2.569 1.00 32.84 200 SER A CA 1
ATOM 1489 C C . SER A 1 200 ? -17.765 -0.629 3.546 1.00 32.84 200 SER A C 1
ATOM 1491 O O . SER A 1 200 ? -17.604 -0.891 4.738 1.00 32.84 200 SER A O 1
ATOM 1493 N N . GLY A 1 201 ? -17.643 0.613 3.069 1.00 32.84 201 GLY A N 1
ATOM 1494 C CA . GLY A 1 201 ? -17.917 1.833 3.850 1.00 32.84 201 GLY A CA 1
ATOM 1495 C C . GLY A 1 201 ? -16.943 2.272 4.956 1.00 32.84 201 GLY A C 1
ATOM 1496 O O . GLY A 1 201 ? -17.015 3.430 5.366 1.00 32.84 201 GLY A O 1
ATOM 1497 N N . ALA A 1 202 ? -16.033 1.416 5.430 1.00 28.41 202 ALA A N 1
ATOM 1498 C CA . ALA A 1 202 ? -15.023 1.781 6.430 1.00 28.41 202 ALA A CA 1
ATOM 1499 C C . ALA A 1 202 ? -13.631 2.012 5.811 1.00 28.41 202 ALA A C 1
ATOM 1501 O O . ALA A 1 202 ? -13.265 1.438 4.787 1.00 28.41 202 ALA A O 1
ATOM 1502 N N . PHE A 1 203 ? -12.854 2.885 6.446 1.00 39.22 203 PHE A N 1
ATOM 1503 C CA . PHE A 1 203 ? -11.646 3.506 5.897 1.00 39.22 203 PHE A CA 1
ATOM 1504 C C . PHE A 1 203 ? -10.411 3.226 6.758 1.00 39.22 203 PHE A C 1
ATOM 1506 O O . PHE A 1 203 ? -10.537 3.254 7.974 1.00 39.22 203 PHE A O 1
ATOM 1513 N N . ALA A 1 204 ? -9.218 3.020 6.185 1.00 39.12 204 ALA A N 1
ATOM 1514 C CA . ALA A 1 204 ? -8.042 2.613 6.968 1.00 39.12 204 ALA A CA 1
ATOM 1515 C C . ALA A 1 204 ? -6.792 3.497 6.751 1.00 39.12 204 ALA A C 1
ATOM 1517 O O . ALA A 1 204 ? -6.116 3.335 5.732 1.00 39.12 204 ALA A O 1
ATOM 1518 N N . PRO A 1 205 ? -6.445 4.402 7.691 1.00 32.41 205 PRO A N 1
ATOM 1519 C CA . PRO A 1 205 ? -5.168 5.111 7.704 1.00 32.41 205 PRO A CA 1
ATOM 1520 C C . PRO A 1 205 ? -4.125 4.399 8.587 1.00 32.41 205 PRO A C 1
ATOM 1522 O O . PRO A 1 205 ? -4.428 3.918 9.685 1.00 32.41 205 PRO A O 1
ATOM 1525 N N . TRP A 1 206 ? -2.866 4.395 8.148 1.00 42.94 206 TRP A N 1
ATOM 1526 C CA . TRP A 1 206 ? -1.735 3.902 8.939 1.00 42.94 206 TRP A CA 1
ATOM 1527 C C . TRP A 1 206 ? -1.058 5.064 9.660 1.00 42.94 206 TRP A C 1
ATOM 1529 O O . TRP A 1 206 ? -0.683 6.049 9.023 1.00 42.94 206 TRP A O 1
ATOM 1539 N N . LEU A 1 207 ? -0.848 4.943 10.972 1.00 38.34 207 LEU A N 1
ATOM 1540 C CA . LEU A 1 207 ? -0.226 5.998 11.777 1.00 38.34 207 LEU A CA 1
ATOM 1541 C C . LEU A 1 207 ? 1.033 5.503 12.482 1.00 38.34 207 LEU A C 1
ATOM 1543 O O . LEU A 1 207 ? 1.010 4.528 13.226 1.00 38.34 207 LEU A O 1
ATOM 1547 N N . GLY A 1 208 ? 2.151 6.189 12.260 1.00 40.19 208 GLY A N 1
ATOM 1548 C CA . GLY A 1 208 ? 3.367 5.999 13.047 1.00 40.19 208 GLY A CA 1
ATOM 1549 C C . GLY A 1 208 ? 3.374 6.951 14.247 1.00 40.19 208 GLY A C 1
ATOM 1550 O O . GLY A 1 208 ? 2.963 8.092 14.087 1.00 40.19 208 GLY A O 1
ATOM 1551 N N . PRO A 1 209 ? 3.900 6.569 15.424 1.00 33.94 209 PRO A N 1
ATOM 1552 C CA . PRO A 1 209 ? 3.988 7.466 16.583 1.00 33.94 209 PRO A CA 1
ATOM 1553 C C . PRO A 1 209 ? 5.116 8.515 16.478 1.00 33.94 209 PRO A C 1
ATOM 1555 O O . PRO A 1 209 ? 5.291 9.320 17.394 1.00 33.94 209 PRO A O 1
ATOM 1558 N N . GLY A 1 210 ? 5.901 8.505 15.393 1.00 35.06 210 GLY A N 1
ATOM 1559 C CA . GLY A 1 210 ? 7.031 9.409 15.166 1.00 35.06 210 GLY A CA 1
ATOM 1560 C C . GLY A 1 210 ? 6.708 10.529 14.181 1.00 35.06 210 GLY A C 1
ATOM 1561 O O . GLY A 1 210 ? 6.277 10.266 13.064 1.00 35.06 210 GLY A O 1
ATOM 1562 N N . GLY A 1 211 ? 6.920 11.777 14.602 1.00 30.38 211 GLY A N 1
ATOM 1563 C CA . GLY A 1 211 ? 6.867 12.963 13.744 1.00 30.38 211 GLY A CA 1
ATOM 1564 C C . GLY A 1 211 ? 8.221 13.318 13.123 1.00 30.38 211 GLY A C 1
ATOM 1565 O O . GLY A 1 211 ? 9.219 12.631 13.326 1.00 30.38 211 GLY A O 1
ATOM 1566 N N . HIS A 1 212 ? 8.261 14.435 12.401 1.00 28.50 212 HIS A N 1
ATOM 1567 C CA . HIS A 1 212 ? 9.493 15.116 12.000 1.00 28.50 212 HIS A CA 1
ATOM 1568 C C . HIS A 1 212 ? 9.366 16.604 12.346 1.00 28.50 212 HIS A C 1
ATOM 1570 O O . HIS A 1 212 ? 8.383 17.235 11.966 1.00 28.50 212 HIS A O 1
ATOM 1576 N N . ALA A 1 213 ? 10.383 17.180 12.989 1.00 25.73 213 ALA A N 1
ATOM 1577 C CA . ALA A 1 213 ? 10.586 18.625 13.050 1.00 25.73 213 ALA A CA 1
ATOM 1578 C C . ALA A 1 213 ? 12.043 18.954 12.684 1.00 25.73 213 ALA A C 1
ATOM 1580 O O . ALA A 1 213 ? 12.973 18.243 13.068 1.00 25.73 213 ALA A O 1
ATOM 1581 N N . LEU A 1 214 ? 12.246 20.021 11.907 1.00 22.72 214 LEU A N 1
ATOM 1582 C CA . LEU A 1 214 ? 13.564 20.428 11.413 1.00 22.72 214 LEU A CA 1
ATOM 1583 C C . LEU A 1 214 ? 14.259 21.371 12.405 1.00 22.72 214 LEU A C 1
ATOM 1585 O O . LEU A 1 214 ? 14.188 22.590 12.282 1.00 22.72 214 LEU A O 1
ATOM 1589 N N . LEU A 1 215 ? 14.981 20.792 13.367 1.00 21.75 215 LEU A N 1
ATOM 1590 C CA . LEU A 1 215 ? 15.897 21.515 14.254 1.00 21.75 215 LEU A CA 1
ATOM 1591 C C . LEU A 1 215 ? 17.355 21.106 13.982 1.00 21.75 215 LEU A C 1
ATOM 1593 O O . LEU A 1 215 ? 17.877 20.162 14.566 1.00 21.75 215 LEU A O 1
ATOM 1597 N N . GLY A 1 216 ? 18.018 21.849 13.089 1.00 22.77 216 GLY A N 1
ATOM 1598 C CA . GLY A 1 216 ? 19.484 21.892 12.971 1.00 22.77 216 GLY A CA 1
ATOM 1599 C C . GLY A 1 216 ? 20.186 20.618 12.475 1.00 22.77 216 GLY A C 1
ATOM 1600 O O . GLY A 1 216 ? 20.857 19.932 13.244 1.00 22.77 216 GLY A O 1
ATOM 1601 N N . ASN A 1 217 ? 20.139 20.360 11.163 1.00 24.08 217 ASN A N 1
ATOM 1602 C CA . ASN A 1 217 ? 21.043 19.451 10.427 1.00 24.08 217 ASN A CA 1
ATOM 1603 C C . ASN A 1 217 ? 21.190 18.003 10.953 1.00 24.08 217 ASN A C 1
ATOM 1605 O O . ASN A 1 217 ? 22.158 17.318 10.615 1.00 24.08 217 ASN A O 1
ATOM 1609 N N . ARG A 1 218 ? 20.233 17.488 11.737 1.00 23.00 218 ARG A N 1
ATOM 1610 C CA . ARG A 1 218 ? 20.153 16.066 12.113 1.00 23.00 218 ARG A CA 1
ATOM 1611 C C . ARG A 1 218 ? 18.715 15.573 11.981 1.00 23.00 218 ARG A C 1
ATOM 1613 O O . ARG A 1 218 ? 17.823 16.095 12.637 1.00 23.00 218 ARG A O 1
ATOM 1620 N N . VAL A 1 219 ? 18.496 14.541 11.166 1.00 25.41 219 VAL A N 1
ATOM 1621 C CA . VAL A 1 219 ? 17.195 13.856 11.088 1.00 25.41 219 VAL A CA 1
ATOM 1622 C C . VAL A 1 219 ? 17.052 12.963 12.322 1.00 25.41 219 VAL A C 1
ATOM 1624 O O . VAL A 1 219 ? 17.675 11.903 12.406 1.00 25.41 219 VAL A O 1
ATOM 1627 N N . GLY A 1 220 ? 16.289 13.430 13.310 1.00 27.11 220 GLY A N 1
ATOM 1628 C CA . GLY A 1 220 ? 15.998 12.693 14.537 1.00 27.11 220 GLY A CA 1
ATOM 1629 C C . GLY A 1 220 ? 14.841 11.713 14.351 1.00 27.11 220 GLY A C 1
ATOM 1630 O O . GLY A 1 220 ? 13.795 12.084 13.831 1.00 27.11 220 GLY A O 1
ATOM 1631 N N . ILE A 1 221 ? 15.004 10.469 14.813 1.00 34.78 221 ILE A N 1
ATOM 1632 C CA . ILE A 1 221 ? 13.897 9.504 14.881 1.00 34.78 221 ILE A CA 1
ATOM 1633 C C . ILE A 1 221 ? 13.085 9.818 16.138 1.00 34.78 221 ILE A C 1
ATOM 1635 O O . ILE A 1 221 ? 13.457 9.407 17.241 1.00 34.78 221 ILE A O 1
ATOM 1639 N N . TYR A 1 222 ? 11.980 10.539 15.972 1.00 48.09 222 TYR A N 1
ATOM 1640 C CA . TYR A 1 222 ? 11.068 10.858 17.063 1.00 48.09 222 TYR A CA 1
ATOM 1641 C C . TYR A 1 222 ? 10.386 9.577 17.569 1.00 48.09 222 TYR A C 1
ATOM 1643 O O . TYR A 1 222 ? 9.570 8.965 16.884 1.00 48.09 222 TYR A O 1
ATOM 1651 N N . ARG A 1 223 ? 10.755 9.148 18.779 1.00 51.97 223 ARG A N 1
ATOM 1652 C CA . ARG A 1 223 ? 10.071 8.089 19.537 1.00 51.97 223 ARG A CA 1
ATOM 1653 C C . ARG A 1 223 ? 9.301 8.717 20.691 1.00 51.97 223 ARG A C 1
ATOM 1655 O O . ARG A 1 223 ? 9.778 9.702 21.256 1.00 51.97 223 ARG A O 1
ATOM 1662 N N . SER A 1 224 ? 8.188 8.098 21.073 1.00 50.31 224 SER A N 1
ATOM 1663 C CA . SER A 1 224 ? 7.371 8.498 22.225 1.00 50.31 224 SER A CA 1
ATOM 1664 C C . SER A 1 224 ? 7.865 7.837 23.517 1.00 50.31 224 SER A C 1
ATOM 1666 O O . SER A 1 224 ? 8.169 6.638 23.520 1.00 50.31 224 SER A O 1
ATOM 1668 N N . GLN A 1 225 ? 7.950 8.602 24.607 1.00 55.59 225 GLN A N 1
ATOM 1669 C CA . GLN A 1 225 ? 8.488 8.173 25.907 1.00 55.59 225 GLN A CA 1
ATOM 1670 C C . GLN A 1 225 ? 7.618 7.077 26.543 1.00 55.59 225 GLN A C 1
ATOM 1672 O O . GLN A 1 225 ? 6.593 7.330 27.163 1.00 55.59 225 GLN A O 1
ATOM 1677 N N . THR A 1 226 ? 8.021 5.828 26.314 1.00 62.75 226 THR A N 1
ATOM 1678 C CA . THR A 1 226 ? 7.299 4.588 26.642 1.00 62.75 226 THR A CA 1
ATOM 1679 C C . THR A 1 226 ? 8.300 3.439 26.791 1.00 62.75 226 THR A C 1
ATOM 1681 O O . THR A 1 226 ? 9.418 3.538 26.275 1.00 62.75 226 THR A O 1
ATOM 1684 N N . ASP A 1 227 ? 7.882 2.311 27.378 1.00 61.25 227 ASP A N 1
ATOM 1685 C CA . ASP A 1 227 ? 8.657 1.059 27.471 1.00 61.25 227 ASP A CA 1
ATOM 1686 C C . ASP A 1 227 ? 9.354 0.676 26.148 1.00 61.25 227 ASP A C 1
ATOM 1688 O O . ASP A 1 227 ? 10.498 0.226 26.139 1.00 61.25 227 ASP A O 1
ATOM 1692 N N . MET A 1 228 ? 8.668 0.866 25.010 1.00 62.91 228 MET A N 1
ATOM 1693 C CA . MET A 1 228 ? 9.187 0.522 23.680 1.00 62.91 228 MET A CA 1
ATOM 1694 C C . MET A 1 228 ? 10.036 1.627 23.035 1.00 62.91 228 MET A C 1
ATOM 1696 O O . MET A 1 228 ? 10.889 1.320 22.196 1.00 62.91 228 MET A O 1
ATOM 1700 N N . GLY A 1 229 ? 9.809 2.894 23.397 1.00 50.91 229 GLY A N 1
ATOM 1701 C CA . GLY A 1 229 ? 10.600 4.034 22.931 1.00 50.91 229 GLY A CA 1
ATOM 1702 C C . GLY A 1 229 ? 11.975 4.109 23.601 1.00 50.91 229 GLY A C 1
ATOM 1703 O O . GLY A 1 229 ? 12.982 4.333 22.914 1.00 50.91 229 GLY A O 1
ATOM 1704 N N . GLY A 1 230 ? 12.006 3.843 24.912 1.00 62.84 230 GLY A N 1
ATOM 1705 C CA . GLY A 1 230 ? 13.163 3.986 25.798 1.00 62.84 230 GLY A CA 1
ATOM 1706 C C . GLY A 1 230 ? 13.367 5.425 26.308 1.00 62.84 230 GLY A C 1
ATOM 1707 O O . GLY A 1 230 ? 12.704 6.346 25.834 1.00 62.84 230 GLY A O 1
ATOM 1708 N N . PRO A 1 231 ? 14.313 5.653 27.241 1.00 60.62 231 PRO A N 1
ATOM 1709 C CA . PRO A 1 231 ? 14.541 6.966 27.863 1.00 60.62 231 PRO A CA 1
ATOM 1710 C C . PRO A 1 231 ? 15.083 8.032 26.897 1.00 60.62 231 PRO A C 1
ATOM 1712 O O . PRO A 1 231 ? 14.978 9.219 27.169 1.00 60.62 231 PRO A O 1
ATOM 1715 N N . ASN A 1 232 ? 15.620 7.622 25.743 1.00 55.31 232 ASN A N 1
ATOM 1716 C CA . ASN A 1 232 ? 16.123 8.522 24.696 1.00 55.31 232 ASN A CA 1
ATOM 1717 C C . ASN A 1 232 ? 15.021 8.955 23.702 1.00 55.31 232 ASN A C 1
ATOM 1719 O O . ASN A 1 232 ? 15.319 9.400 22.593 1.00 55.31 232 ASN A O 1
ATOM 1723 N N . ALA A 1 233 ? 13.753 8.743 24.056 1.00 59.06 233 ALA A N 1
ATOM 1724 C CA . ALA A 1 233 ? 12.595 9.219 23.315 1.00 59.06 233 ALA A CA 1
ATOM 1725 C C . ALA A 1 233 ? 12.383 10.729 23.536 1.00 59.06 233 ALA A C 1
ATOM 1727 O O . ALA A 1 233 ? 12.643 11.256 24.617 1.00 59.06 233 ALA A O 1
ATOM 1728 N N . VAL A 1 234 ? 11.917 11.421 22.496 1.00 63.97 234 VAL A N 1
ATOM 1729 C CA . VAL A 1 234 ? 11.910 12.897 22.400 1.00 63.97 234 VAL A CA 1
ATOM 1730 C C . VAL A 1 234 ? 10.514 13.503 22.215 1.00 63.97 234 VAL A C 1
ATOM 1732 O O . VAL A 1 234 ? 10.395 14.719 22.163 1.00 63.97 234 VAL A O 1
ATOM 1735 N N . VAL A 1 235 ? 9.474 12.667 22.131 1.00 67.88 235 VAL A N 1
ATOM 1736 C CA . VAL A 1 235 ? 8.055 13.063 22.175 1.00 67.88 235 VAL A CA 1
ATOM 1737 C C . VAL A 1 235 ? 7.450 12.461 23.439 1.00 67.88 235 VAL A C 1
ATOM 1739 O O . VAL A 1 235 ? 7.802 11.334 23.806 1.00 67.88 235 VAL A O 1
ATOM 1742 N N . SER A 1 236 ? 6.520 13.147 24.093 1.00 76.56 236 SER A N 1
ATOM 1743 C CA . SER A 1 236 ? 5.723 12.523 25.156 1.00 76.56 236 SER A CA 1
ATOM 1744 C C . SER A 1 236 ? 4.588 11.659 24.558 1.00 76.56 236 SER A C 1
ATOM 1746 O O . SER A 1 236 ? 4.219 11.853 23.393 1.00 76.56 236 SER A O 1
ATOM 1748 N N . PRO A 1 237 ? 4.013 10.679 25.282 1.00 76.69 237 PRO A N 1
ATOM 1749 C CA . PRO A 1 237 ? 2.813 9.979 24.817 1.00 76.69 237 PRO A CA 1
ATOM 1750 C C . PRO A 1 237 ? 1.669 10.944 24.483 1.00 76.69 237 PRO A C 1
ATOM 1752 O O . PRO A 1 237 ? 1.011 10.781 23.458 1.00 76.69 237 PRO A O 1
ATOM 1755 N N . GLU A 1 238 ? 1.486 11.977 25.308 1.00 83.44 238 GLU A N 1
ATOM 1756 C CA . GLU A 1 238 ? 0.401 12.954 25.221 1.00 83.44 238 GLU A CA 1
ATOM 1757 C C . GLU A 1 238 ? 0.498 13.786 23.933 1.00 83.44 238 GLU A C 1
ATOM 1759 O O . GLU A 1 238 ? -0.500 13.997 23.246 1.00 83.44 238 GLU A O 1
ATOM 1764 N N . GLU A 1 239 ? 1.699 14.248 23.574 1.00 75.44 239 GLU A N 1
ATOM 1765 C CA . GLU A 1 239 ? 1.956 14.968 22.320 1.00 75.44 239 GLU A CA 1
ATOM 1766 C C . GLU A 1 239 ? 1.802 14.054 21.092 1.00 75.44 239 GLU A C 1
ATOM 1768 O O . GLU A 1 239 ? 1.166 14.437 20.108 1.00 75.44 239 GLU A O 1
ATOM 1773 N N . SER A 1 240 ? 2.323 12.824 21.173 1.00 75.56 240 SER A N 1
ATOM 1774 C CA . SER A 1 240 ? 2.242 11.819 20.106 1.00 75.56 240 SER A CA 1
ATOM 1775 C C . SER A 1 240 ? 0.785 11.449 19.785 1.00 75.56 240 SER A C 1
ATOM 1777 O O . SER A 1 240 ? 0.383 11.476 18.622 1.00 75.56 240 SER A O 1
ATOM 1779 N N . VAL A 1 241 ? -0.038 11.180 20.806 1.00 81.75 241 VAL A N 1
ATOM 1780 C CA . VAL A 1 241 ? -1.469 10.869 20.647 1.00 81.75 241 VAL A CA 1
ATOM 1781 C C . VAL A 1 241 ? -2.270 12.078 20.173 1.00 81.75 241 VAL A C 1
ATOM 1783 O O . VAL A 1 241 ? -3.084 11.923 19.267 1.00 81.75 241 VAL A O 1
ATOM 1786 N N . ARG A 1 242 ? -2.007 13.285 20.691 1.00 85.12 242 ARG A N 1
ATOM 1787 C CA . ARG A 1 242 ? -2.702 14.513 20.260 1.00 85.12 242 ARG A CA 1
ATOM 1788 C C . ARG A 1 242 ? -2.502 14.798 18.772 1.00 85.12 242 ARG A C 1
ATOM 1790 O O . ARG A 1 242 ? -3.430 15.241 18.098 1.00 85.12 242 ARG A O 1
ATOM 1797 N N . GLY A 1 243 ? -1.297 14.537 18.263 1.00 73.12 243 GLY A N 1
ATOM 1798 C CA . GLY A 1 243 ? -1.004 14.587 16.834 1.00 73.12 243 GLY A CA 1
ATOM 1799 C C . GLY A 1 243 ? -1.761 13.515 16.047 1.00 73.12 243 GLY A C 1
ATOM 1800 O O . GLY A 1 243 ? -2.442 13.827 15.074 1.00 73.12 243 GLY A O 1
ATOM 1801 N N . MET A 1 244 ? -1.711 12.256 16.501 1.00 80.94 244 MET A N 1
ATOM 1802 C CA . MET A 1 244 ? -2.419 11.156 15.836 1.00 80.94 244 MET A CA 1
ATOM 1803 C C . MET A 1 244 ? -3.939 11.357 15.803 1.00 80.94 244 MET A C 1
ATOM 1805 O O . MET A 1 244 ? -4.523 11.139 14.751 1.00 80.94 244 MET A O 1
ATOM 1809 N N . LEU A 1 245 ? -4.575 11.811 16.889 1.00 84.69 245 LEU A N 1
ATOM 1810 C CA . LEU A 1 245 ? -6.019 12.081 16.929 1.00 84.69 245 LEU A CA 1
ATOM 1811 C C . LEU A 1 245 ? -6.435 13.139 15.903 1.00 84.69 245 LEU A C 1
ATOM 1813 O O . LEU A 1 245 ? -7.330 12.873 15.110 1.00 84.69 245 LEU A O 1
ATOM 1817 N N . ARG A 1 246 ? -5.711 14.264 15.812 1.00 81.88 246 ARG A N 1
ATOM 1818 C CA . ARG A 1 246 ? -5.967 15.280 14.778 1.00 81.88 246 ARG A CA 1
ATOM 1819 C C . ARG A 1 246 ? -5.945 14.682 13.367 1.00 81.88 246 ARG A C 1
ATOM 1821 O O . ARG A 1 246 ? -6.838 14.953 12.574 1.00 81.88 246 ARG A O 1
ATOM 1828 N N . VAL A 1 247 ? -4.949 13.847 13.064 1.00 74.62 247 VAL A N 1
ATOM 1829 C CA . VAL A 1 247 ? -4.851 13.186 11.753 1.00 74.62 247 VAL A CA 1
ATOM 1830 C C . VAL A 1 247 ? -5.968 12.148 11.563 1.00 74.62 247 VAL A C 1
ATOM 1832 O O . VAL A 1 247 ? -6.507 12.030 10.466 1.00 74.62 247 VAL A O 1
ATOM 1835 N N . ILE A 1 248 ? -6.375 11.421 12.610 1.00 80.25 248 ILE A N 1
ATOM 1836 C CA . ILE A 1 248 ? -7.536 10.516 12.550 1.00 80.25 248 ILE A CA 1
ATOM 1837 C C . ILE A 1 248 ? -8.799 11.297 12.191 1.00 80.25 248 ILE A C 1
ATOM 1839 O O . ILE A 1 248 ? -9.570 10.809 11.369 1.00 80.25 248 ILE A O 1
ATOM 1843 N N . ASP A 1 249 ? -9.006 12.487 12.752 1.00 82.38 249 ASP A N 1
ATOM 1844 C CA . ASP A 1 249 ? -10.179 13.322 12.485 1.00 82.38 249 ASP A CA 1
ATOM 1845 C C . ASP A 1 249 ? -10.158 13.899 11.060 1.00 82.38 249 ASP A C 1
ATOM 1847 O O . ASP A 1 249 ? -11.126 13.714 10.317 1.00 82.38 249 ASP A O 1
ATOM 1851 N N . GLU A 1 250 ? -9.038 14.511 10.655 1.00 79.44 250 GLU A N 1
ATOM 1852 C CA . GLU A 1 250 ? -8.852 15.187 9.360 1.00 79.44 250 GLU A CA 1
ATOM 1853 C C . GLU A 1 250 ? -8.935 14.248 8.138 1.00 79.44 250 GLU A C 1
ATOM 1855 O O . GLU A 1 250 ? -9.381 14.672 7.070 1.00 79.44 250 GLU A O 1
ATOM 1860 N N . LEU A 1 251 ? -8.524 12.976 8.253 1.00 73.12 251 LEU A N 1
ATOM 1861 C CA . LEU A 1 251 ? -8.493 12.052 7.110 1.00 73.12 251 LEU A CA 1
ATOM 1862 C C . LEU A 1 251 ? -9.872 11.463 6.762 1.00 73.12 251 LEU A C 1
ATOM 1864 O O . LEU A 1 251 ? -10.573 10.923 7.622 1.00 73.12 251 LEU A O 1
ATOM 1868 N N . GLY A 1 252 ? -10.209 11.482 5.467 1.00 64.00 252 GLY A N 1
ATOM 1869 C CA . GLY A 1 252 ? -11.423 10.888 4.891 1.00 64.00 252 GLY A CA 1
ATOM 1870 C C . GLY A 1 252 ? -11.140 9.913 3.740 1.00 64.00 252 GLY A C 1
ATOM 1871 O O . GLY A 1 252 ? -9.984 9.665 3.407 1.00 64.00 252 GLY A O 1
ATOM 1872 N N . MET A 1 253 ? -12.197 9.357 3.121 1.00 62.06 253 MET A N 1
ATOM 1873 C CA . MET A 1 253 ? -12.149 8.219 2.165 1.00 62.06 253 MET A CA 1
ATOM 1874 C C . MET A 1 253 ? -11.022 8.243 1.112 1.00 62.06 253 MET A C 1
ATOM 1876 O O . MET A 1 253 ? -10.522 7.184 0.734 1.00 62.06 253 MET A O 1
ATOM 1880 N N . THR A 1 254 ? -10.616 9.423 0.643 1.00 62.09 254 THR A N 1
ATOM 1881 C CA . THR A 1 254 ? -9.531 9.632 -0.329 1.00 62.09 254 THR A CA 1
ATOM 1882 C C . THR A 1 254 ? -8.161 9.131 0.125 1.00 62.09 254 THR A C 1
ATOM 1884 O O . THR A 1 254 ? -7.329 8.812 -0.716 1.00 62.09 254 THR A O 1
ATOM 1887 N N . ASN A 1 255 ? -7.917 9.048 1.432 1.00 62.59 255 ASN A N 1
ATOM 1888 C CA . ASN A 1 255 ? -6.592 8.827 2.015 1.00 62.59 255 ASN A CA 1
ATOM 1889 C C . ASN A 1 255 ? -6.352 7.367 2.459 1.00 62.59 255 ASN A C 1
ATOM 1891 O O . ASN A 1 255 ? -5.649 7.105 3.436 1.00 62.59 255 ASN A O 1
ATOM 1895 N N . SER A 1 256 ? -7.004 6.407 1.795 1.00 59.94 256 SER A N 1
ATOM 1896 C CA . SER A 1 256 ? -7.150 5.039 2.312 1.00 59.94 256 SER A CA 1
ATOM 1897 C C . SER A 1 256 ? -5.927 4.186 1.995 1.00 59.94 256 SER A C 1
ATOM 1899 O O . SER A 1 256 ? -5.469 4.135 0.856 1.00 59.94 256 SER A O 1
ATOM 1901 N N . GLY A 1 257 ? -5.388 3.506 3.006 1.00 51.66 257 GLY A N 1
ATOM 1902 C CA . GLY A 1 257 ? -4.108 2.807 2.919 1.00 51.66 257 GLY A CA 1
ATOM 1903 C C . GLY A 1 257 ? -2.885 3.729 2.975 1.00 51.66 257 GLY A C 1
ATOM 1904 O O . GLY A 1 257 ? -1.769 3.250 2.804 1.00 51.66 257 GLY A O 1
ATOM 1905 N N . GLU A 1 258 ? -3.052 5.030 3.224 1.00 60.72 258 GLU A N 1
ATOM 1906 C CA . GLU A 1 258 ? -1.931 5.970 3.311 1.00 60.72 258 GLU A CA 1
ATOM 1907 C C . GLU A 1 258 ? -1.246 5.930 4.685 1.00 60.72 258 GLU A C 1
ATOM 1909 O O . GLU A 1 258 ? -1.888 5.697 5.711 1.00 60.72 258 GLU A O 1
ATOM 1914 N N . PHE A 1 259 ? 0.068 6.174 4.704 1.00 64.50 259 PHE A N 1
ATOM 1915 C CA . PHE A 1 259 ? 0.893 6.165 5.912 1.00 64.50 259 PHE A CA 1
ATOM 1916 C C . PHE A 1 259 ? 1.267 7.589 6.341 1.00 64.50 259 PHE A C 1
ATOM 1918 O O . PHE A 1 259 ? 1.826 8.363 5.560 1.00 64.50 259 PHE A O 1
ATOM 1925 N N . TRP A 1 260 ? 0.960 7.921 7.594 1.00 62.91 260 TRP A N 1
ATOM 1926 C CA . TRP A 1 260 ? 1.035 9.264 8.162 1.00 62.91 260 TRP A CA 1
ATOM 1927 C C . TRP A 1 260 ? 1.822 9.305 9.479 1.00 62.91 260 TRP A C 1
ATOM 1929 O O . TRP A 1 260 ? 1.908 8.324 10.224 1.00 62.91 260 TRP A O 1
ATOM 1939 N N . ALA A 1 261 ? 2.388 10.474 9.764 1.00 64.81 261 ALA A N 1
ATOM 1940 C CA . ALA A 1 261 ? 3.028 10.831 11.024 1.00 64.81 261 ALA A CA 1
ATOM 1941 C C . ALA A 1 261 ? 2.080 11.670 11.914 1.00 64.81 261 ALA A C 1
ATOM 1943 O O . ALA A 1 261 ? 1.184 12.331 11.385 1.00 64.81 261 ALA A O 1
ATOM 1944 N N . PRO A 1 262 ? 2.308 11.774 13.241 1.00 58.88 262 PRO A N 1
ATOM 1945 C CA . PRO A 1 262 ? 1.451 12.551 14.145 1.00 58.88 262 PRO A CA 1
ATOM 1946 C C . PRO A 1 262 ? 1.502 14.059 13.873 1.00 58.88 262 PRO A C 1
ATOM 1948 O O . PRO A 1 262 ? 0.618 14.797 14.284 1.00 58.88 262 PRO A O 1
ATOM 1951 N N . GLY A 1 263 ? 2.546 14.531 13.185 1.00 64.75 263 GLY A N 1
ATOM 1952 C CA . GLY A 1 263 ? 2.678 15.926 12.758 1.00 64.75 263 GLY A CA 1
ATOM 1953 C C . GLY A 1 263 ? 1.878 16.282 11.500 1.00 64.75 263 GLY A C 1
ATOM 1954 O O . GLY A 1 263 ? 2.130 17.337 10.929 1.00 64.75 263 GLY A O 1
ATOM 1955 N N . GLY A 1 264 ? 0.991 15.404 11.015 1.00 61.69 264 GLY A N 1
ATOM 1956 C CA . GLY A 1 264 ? 0.217 15.625 9.787 1.00 61.69 264 GLY A CA 1
ATOM 1957 C C . GLY A 1 264 ? 1.024 15.501 8.491 1.00 61.69 264 GLY A C 1
ATOM 1958 O O . GLY A 1 264 ? 0.519 15.826 7.422 1.00 61.69 264 GLY A O 1
ATOM 1959 N N . SER A 1 265 ? 2.272 15.025 8.543 1.00 64.44 265 SER A N 1
ATOM 1960 C CA . SER A 1 265 ? 3.054 14.726 7.342 1.00 64.44 265 SER A CA 1
ATOM 1961 C C . SER A 1 265 ? 2.806 13.296 6.857 1.00 64.44 265 SER A C 1
ATOM 1963 O O . SER A 1 265 ? 2.837 12.334 7.627 1.00 64.44 265 SER A O 1
ATOM 1965 N N . ARG A 1 266 ? 2.582 13.148 5.550 1.00 61.06 266 ARG A N 1
ATOM 1966 C CA . ARG A 1 266 ? 2.490 11.849 4.880 1.00 61.06 266 ARG A CA 1
ATOM 1967 C C . ARG A 1 266 ? 3.885 11.273 4.648 1.00 61.06 266 ARG A C 1
ATOM 1969 O O . ARG A 1 266 ? 4.770 11.959 4.137 1.00 61.06 266 ARG A O 1
ATOM 1976 N N . TYR A 1 267 ? 4.064 9.988 4.930 1.00 54.44 267 TYR A N 1
ATOM 1977 C CA . TYR A 1 267 ? 5.234 9.240 4.486 1.00 54.44 267 TYR A CA 1
ATOM 1978 C C . TYR A 1 267 ? 5.108 8.953 2.984 1.00 54.44 267 TYR A C 1
ATOM 1980 O O . TYR A 1 267 ? 4.402 8.043 2.550 1.00 54.44 267 TYR A O 1
ATOM 1988 N N . HIS A 1 268 ? 5.773 9.773 2.171 1.00 49.59 268 HIS A N 1
ATOM 1989 C CA . HIS A 1 268 ? 5.808 9.601 0.723 1.00 49.59 268 HIS A CA 1
ATOM 1990 C C . HIS A 1 268 ? 6.621 8.361 0.325 1.00 49.59 268 HIS A C 1
ATOM 1992 O O . HIS A 1 268 ? 7.776 8.207 0.724 1.00 49.59 268 HIS A O 1
ATOM 1998 N N . HIS A 1 269 ? 6.040 7.511 -0.528 1.00 40.22 269 HIS A N 1
ATOM 1999 C CA . HIS A 1 269 ? 6.781 6.432 -1.187 1.00 40.22 269 HIS A CA 1
ATOM 2000 C C . HIS A 1 269 ? 7.649 6.919 -2.353 1.00 40.22 269 HIS A C 1
ATOM 2002 O O . HIS A 1 269 ? 8.571 6.208 -2.745 1.00 40.22 269 HIS A O 1
ATOM 2008 N N . ASP A 1 270 ? 7.390 8.125 -2.869 1.00 31.52 270 ASP A N 1
ATOM 2009 C CA . ASP A 1 270 ? 8.077 8.672 -4.035 1.00 31.52 270 ASP A CA 1
ATOM 2010 C C . ASP A 1 270 ? 8.367 10.176 -3.909 1.00 31.52 270 ASP A C 1
ATOM 2012 O O . ASP A 1 270 ? 7.651 10.900 -3.219 1.00 31.52 270 ASP A O 1
ATOM 2016 N N . ARG A 1 271 ? 9.410 10.629 -4.618 1.00 29.86 271 ARG A N 1
ATOM 2017 C CA . ARG A 1 271 ? 10.109 11.930 -4.480 1.00 29.86 271 ARG A CA 1
ATOM 2018 C C . ARG A 1 271 ? 10.839 12.159 -3.147 1.00 29.86 271 ARG A C 1
ATOM 2020 O O . ARG A 1 271 ? 10.316 12.736 -2.198 1.00 29.86 271 ARG A O 1
ATOM 2027 N N . ILE A 1 272 ? 12.148 11.896 -3.171 1.00 29.89 272 ILE A N 1
ATOM 2028 C CA . ILE A 1 272 ? 13.106 12.723 -2.420 1.00 29.89 272 ILE A CA 1
ATOM 2029 C C . ILE A 1 272 ? 13.042 14.129 -3.026 1.00 29.89 272 ILE A C 1
ATOM 2031 O O . ILE A 1 272 ? 13.516 14.328 -4.148 1.00 29.89 272 ILE A O 1
ATOM 2035 N N . ASP A 1 273 ? 12.472 15.097 -2.308 1.00 26.69 273 ASP A N 1
ATOM 2036 C CA . ASP A 1 273 ? 12.558 16.493 -2.730 1.00 26.69 273 ASP A CA 1
ATOM 2037 C C . ASP A 1 273 ? 14.012 16.977 -2.617 1.00 26.69 273 ASP A C 1
ATOM 2039 O O . ASP A 1 273 ? 14.620 16.963 -1.546 1.00 26.69 273 ASP A O 1
ATOM 2043 N N . ARG A 1 274 ? 14.584 17.383 -3.753 1.00 31.77 274 ARG A N 1
ATOM 2044 C CA . ARG A 1 274 ? 15.953 17.904 -3.839 1.00 31.77 274 ARG A CA 1
ATOM 2045 C C . ARG A 1 274 ? 16.043 19.398 -3.508 1.00 31.77 274 ARG A C 1
ATOM 2047 O O . ARG A 1 274 ? 17.157 19.903 -3.439 1.00 31.77 274 ARG A O 1
ATOM 2054 N N . SER A 1 275 ? 14.921 20.093 -3.296 1.00 30.05 275 SER A N 1
ATOM 2055 C CA . SER A 1 275 ? 14.894 21.537 -3.022 1.00 30.05 275 SER A CA 1
ATOM 2056 C C . SER A 1 275 ? 15.492 21.923 -1.659 1.00 30.05 275 SER A C 1
ATOM 2058 O O . SER A 1 275 ? 16.060 23.004 -1.521 1.00 30.05 275 SER A O 1
ATOM 2060 N N . THR A 1 276 ? 15.403 21.038 -0.658 1.00 31.11 276 THR A N 1
ATOM 2061 C CA . THR A 1 276 ? 15.777 21.326 0.741 1.00 31.11 276 THR A CA 1
ATOM 2062 C C . THR A 1 276 ? 17.207 20.924 1.111 1.00 31.11 276 THR A C 1
ATOM 2064 O O . THR A 1 276 ? 17.713 21.335 2.156 1.00 31.11 276 THR A O 1
ATOM 2067 N N . MET A 1 277 ? 17.894 20.161 0.257 1.00 30.28 277 MET A N 1
ATOM 2068 C CA . MET A 1 277 ? 19.310 19.830 0.435 1.00 30.28 277 MET A CA 1
ATOM 2069 C C . MET A 1 277 ? 20.174 20.953 -0.145 1.00 30.28 277 MET A C 1
ATOM 2071 O O . MET A 1 277 ? 20.561 20.920 -1.314 1.00 30.28 277 MET A O 1
ATOM 2075 N N . GLY A 1 278 ? 20.485 21.943 0.698 1.00 28.97 278 GLY A N 1
ATOM 2076 C CA . GLY A 1 278 ? 21.521 22.937 0.413 1.00 28.97 278 GLY A CA 1
ATOM 2077 C C . GLY A 1 278 ? 22.840 22.268 0.002 1.00 28.97 278 GLY A C 1
ATOM 2078 O O . GLY A 1 278 ? 23.135 21.148 0.418 1.00 28.97 278 GLY A O 1
ATOM 2079 N N . GLY A 1 279 ? 23.605 22.936 -0.864 1.00 38.31 279 GLY A N 1
ATOM 2080 C CA . GLY A 1 279 ? 24.740 22.326 -1.558 1.00 38.31 279 GLY A CA 1
ATOM 2081 C C . GLY A 1 279 ? 25.889 21.827 -0.666 1.00 38.31 279 GLY A C 1
ATOM 2082 O O . GLY A 1 279 ? 25.959 22.118 0.525 1.00 38.31 279 GLY A O 1
ATOM 2083 N N . HIS A 1 280 ? 26.839 21.159 -1.333 1.00 32.78 280 HIS A N 1
ATOM 2084 C CA . HIS A 1 280 ? 28.068 20.514 -0.831 1.00 32.78 280 HIS A CA 1
ATOM 2085 C C . HIS A 1 280 ? 27.965 19.017 -0.463 1.00 32.78 280 HIS A C 1
ATOM 2087 O O . HIS A 1 280 ? 26.935 18.494 -0.053 1.00 32.78 280 HIS A O 1
ATOM 2093 N N . THR A 1 281 ? 29.092 18.316 -0.647 1.00 29.73 281 THR A N 1
ATOM 2094 C CA . THR A 1 281 ? 29.301 16.866 -0.428 1.00 29.73 281 THR A CA 1
ATOM 2095 C C . THR A 1 281 ? 28.451 15.904 -1.272 1.00 29.73 281 THR A C 1
ATOM 2097 O O . THR A 1 281 ? 27.758 15.028 -0.762 1.00 29.73 281 THR A O 1
ATOM 2100 N N . LEU A 1 282 ? 28.627 15.979 -2.596 1.00 30.11 282 LEU A N 1
ATOM 2101 C CA . LEU A 1 282 ? 28.468 14.813 -3.478 1.00 30.11 282 LEU A CA 1
ATOM 2102 C C . LEU A 1 282 ? 29.660 13.849 -3.294 1.00 30.11 282 LEU A C 1
ATOM 2104 O O . LEU A 1 282 ? 30.512 13.732 -4.163 1.00 30.11 282 LEU A O 1
ATOM 2108 N N . ASP A 1 283 ? 29.736 13.191 -2.136 1.00 32.12 283 ASP A N 1
ATOM 2109 C CA . ASP A 1 283 ? 30.666 12.084 -1.884 1.00 32.12 283 ASP A CA 1
ATOM 2110 C C . ASP A 1 283 ? 30.191 11.244 -0.687 1.00 32.12 283 ASP A C 1
ATOM 2112 O O . ASP A 1 283 ? 29.731 11.800 0.309 1.00 32.12 283 ASP A O 1
ATOM 2116 N N . ARG A 1 284 ? 30.361 9.911 -0.760 1.00 37.12 284 ARG A N 1
ATOM 2117 C CA . ARG A 1 284 ? 29.866 8.867 0.184 1.00 37.12 284 ARG A CA 1
ATOM 2118 C C . ARG A 1 284 ? 28.398 8.427 0.021 1.00 37.12 284 ARG A C 1
ATOM 2120 O O . ARG A 1 284 ? 27.578 8.576 0.925 1.00 37.12 284 ARG A O 1
ATOM 2127 N N . LEU A 1 285 ? 28.114 7.710 -1.068 1.00 32.12 285 LEU A N 1
ATOM 2128 C CA . LEU A 1 285 ? 27.132 6.615 -1.035 1.00 32.12 285 LEU A CA 1
ATOM 2129 C C . LEU A 1 285 ? 27.882 5.287 -0.816 1.00 32.12 285 LEU A C 1
ATOM 2131 O O . LEU A 1 285 ? 28.901 5.075 -1.476 1.00 32.12 285 LEU A O 1
ATOM 2135 N N . PRO A 1 286 ? 27.432 4.385 0.077 1.00 36.25 286 PRO A N 1
ATOM 2136 C CA . PRO A 1 286 ? 28.050 3.070 0.219 1.00 36.25 286 PRO A CA 1
ATOM 2137 C C . PRO A 1 286 ? 27.764 2.218 -1.024 1.00 36.25 286 PRO A C 1
ATOM 2139 O O . PRO A 1 286 ? 26.616 2.080 -1.446 1.00 36.25 286 PRO A O 1
ATOM 2142 N N . HIS A 1 287 ? 28.806 1.634 -1.616 1.00 41.00 287 HIS A N 1
ATOM 2143 C CA . HIS A 1 287 ? 28.657 0.763 -2.780 1.00 41.00 287 HIS A CA 1
ATOM 2144 C C . HIS A 1 287 ? 27.932 -0.534 -2.397 1.00 41.00 287 HIS A C 1
ATOM 2146 O O . HIS A 1 287 ? 28.434 -1.295 -1.570 1.00 41.00 287 HIS A O 1
ATOM 2152 N N . ILE A 1 288 ? 26.801 -0.823 -3.049 1.00 43.31 288 ILE A N 1
ATOM 2153 C CA . ILE A 1 288 ? 26.196 -2.162 -3.026 1.00 43.31 288 ILE A CA 1
ATOM 2154 C C . ILE A 1 288 ? 27.197 -3.121 -3.675 1.00 43.31 288 ILE A C 1
ATOM 2156 O O . ILE A 1 288 ? 27.580 -2.943 -4.834 1.00 43.31 288 ILE A O 1
ATOM 2160 N N . THR A 1 289 ? 27.649 -4.127 -2.933 1.00 54.09 289 THR A N 1
ATOM 2161 C CA . THR A 1 289 ? 28.642 -5.084 -3.418 1.00 54.09 289 THR A CA 1
ATOM 2162 C C . THR A 1 289 ? 27.960 -6.297 -4.051 1.00 54.09 289 THR A C 1
ATOM 2164 O O . THR A 1 289 ? 26.799 -6.609 -3.777 1.00 54.09 289 THR A O 1
ATOM 2167 N N . ARG A 1 290 ? 28.701 -7.070 -4.861 1.00 42.22 290 ARG A N 1
ATOM 2168 C CA . ARG A 1 290 ? 28.202 -8.362 -5.378 1.00 42.22 290 ARG A CA 1
ATOM 2169 C C . ARG A 1 290 ? 27.768 -9.320 -4.259 1.00 42.22 290 ARG A C 1
ATOM 2171 O O . ARG A 1 290 ? 26.900 -10.153 -4.493 1.00 42.22 290 ARG A O 1
ATOM 2178 N N . ARG A 1 291 ? 28.348 -9.200 -3.058 1.00 46.19 291 ARG A N 1
ATOM 2179 C CA . ARG A 1 291 ? 28.013 -10.024 -1.889 1.00 46.19 291 ARG A CA 1
ATOM 2180 C C . ARG A 1 291 ? 26.579 -9.780 -1.423 1.00 46.19 291 ARG A C 1
ATOM 2182 O O . ARG A 1 291 ? 25.883 -10.742 -1.123 1.00 46.19 291 ARG A O 1
ATOM 2189 N N . ASP A 1 292 ? 26.131 -8.529 -1.424 1.00 48.44 292 ASP A N 1
ATOM 2190 C CA . ASP A 1 292 ? 24.800 -8.140 -0.945 1.00 48.44 292 ASP A CA 1
ATOM 2191 C C . ASP A 1 292 ? 23.703 -8.651 -1.894 1.00 48.44 292 ASP A C 1
ATOM 2193 O O . ASP A 1 292 ? 22.688 -9.196 -1.456 1.00 48.44 292 ASP A O 1
ATOM 2197 N N . LEU A 1 293 ? 23.962 -8.581 -3.206 1.00 51.47 293 LEU A N 1
ATOM 2198 C CA . LEU A 1 293 ? 23.089 -9.146 -4.239 1.00 51.47 293 LEU A CA 1
ATOM 2199 C C . LEU A 1 293 ? 22.978 -10.680 -4.127 1.00 51.47 293 LEU A C 1
ATOM 2201 O O . LEU A 1 293 ? 21.884 -11.233 -4.223 1.00 51.47 293 LEU A O 1
ATOM 2205 N N . ILE A 1 294 ? 24.105 -11.364 -3.887 1.00 55.44 294 ILE A N 1
ATOM 2206 C CA . ILE A 1 294 ? 24.157 -12.824 -3.702 1.00 55.44 294 ILE A CA 1
ATOM 2207 C C . ILE A 1 294 ? 23.419 -13.247 -2.426 1.00 55.44 294 ILE A C 1
ATOM 2209 O O . ILE A 1 294 ? 22.659 -14.210 -2.467 1.00 55.44 294 ILE A O 1
ATOM 2213 N N . VAL A 1 295 ? 23.591 -12.527 -1.311 1.00 59.41 295 VAL A N 1
ATOM 2214 C CA . VAL A 1 295 ? 22.861 -12.805 -0.062 1.00 59.41 295 VAL A CA 1
ATOM 2215 C C . VAL A 1 295 ? 21.352 -12.670 -0.276 1.00 59.41 295 VAL A C 1
ATOM 2217 O O . VAL A 1 295 ? 20.621 -13.580 0.095 1.00 59.41 295 VAL A O 1
ATOM 2220 N N . SER A 1 296 ? 20.894 -11.608 -0.948 1.00 49.41 296 SER A N 1
ATOM 2221 C CA . SER A 1 296 ? 19.471 -11.419 -1.268 1.00 49.41 296 SER A CA 1
ATOM 2222 C C . SER A 1 296 ? 18.901 -12.574 -2.110 1.00 49.41 296 SER A C 1
ATOM 2224 O O . SER A 1 296 ? 17.891 -13.176 -1.743 1.00 49.41 296 SER A O 1
ATOM 2226 N N . LEU A 1 297 ? 19.596 -12.966 -3.188 1.00 58.00 297 LEU A N 1
ATOM 2227 C CA . LEU A 1 297 ? 19.203 -14.097 -4.042 1.00 58.00 297 LEU A CA 1
ATOM 2228 C C . LEU A 1 297 ? 19.142 -15.431 -3.278 1.00 58.00 297 LEU A C 1
ATOM 2230 O O . LEU A 1 297 ? 18.190 -16.193 -3.450 1.00 58.00 297 LEU A O 1
ATOM 2234 N N . LEU A 1 298 ? 20.126 -15.709 -2.417 1.00 57.59 298 LEU A N 1
ATOM 2235 C CA . LEU A 1 298 ? 20.157 -16.929 -1.603 1.00 57.59 298 LEU A CA 1
ATOM 2236 C C . LEU A 1 298 ? 19.050 -16.948 -0.539 1.00 57.59 298 LEU A C 1
ATOM 2238 O O . LEU A 1 298 ? 18.474 -18.006 -0.290 1.00 57.59 298 LEU A O 1
ATOM 2242 N N . THR A 1 299 ? 18.711 -15.802 0.059 1.00 61.59 299 THR A N 1
ATOM 2243 C CA . THR A 1 299 ? 17.582 -15.696 0.996 1.00 61.59 299 THR A CA 1
ATOM 2244 C C . THR A 1 299 ? 16.253 -15.986 0.297 1.00 61.59 299 THR A C 1
ATOM 2246 O O . THR A 1 299 ? 15.477 -16.797 0.798 1.00 61.59 299 THR A O 1
ATOM 2249 N N . SER A 1 300 ? 16.011 -15.413 -0.887 1.00 54.28 300 SER A N 1
ATOM 2250 C CA . SER A 1 300 ? 14.803 -15.695 -1.678 1.00 54.28 300 SER A CA 1
ATOM 2251 C C . SER A 1 300 ? 14.701 -17.169 -2.091 1.00 54.28 300 SER A C 1
ATOM 2253 O O . SER A 1 300 ? 13.626 -17.762 -2.000 1.00 54.28 300 SER A O 1
ATOM 2255 N N . LEU A 1 301 ? 15.821 -17.792 -2.479 1.00 57.94 301 LEU A N 1
ATOM 2256 C CA . LEU A 1 301 ? 15.871 -19.218 -2.816 1.00 57.94 301 LEU A CA 1
ATOM 2257 C C . LEU A 1 301 ? 15.561 -20.114 -1.603 1.00 57.94 301 LEU A C 1
ATOM 2259 O O . LEU A 1 301 ? 14.816 -21.084 -1.732 1.00 57.94 301 LEU A O 1
ATOM 2263 N N . LEU A 1 302 ? 16.083 -19.777 -0.418 1.00 59.59 302 LEU A N 1
ATOM 2264 C CA . LEU A 1 302 ? 15.791 -20.499 0.826 1.00 59.59 302 LEU A CA 1
ATOM 2265 C C . LEU A 1 302 ? 14.313 -20.400 1.225 1.00 59.59 302 LEU A C 1
ATOM 2267 O O . LEU A 1 302 ? 13.725 -21.412 1.598 1.00 59.59 302 LEU A O 1
ATOM 2271 N N . VAL A 1 303 ? 13.692 -19.223 1.093 1.00 59.25 303 VAL A N 1
ATOM 2272 C CA . VAL A 1 303 ? 12.248 -19.049 1.344 1.00 59.25 303 VAL A CA 1
ATOM 2273 C C . VAL A 1 303 ? 11.416 -19.887 0.366 1.00 59.25 303 VAL A C 1
ATOM 2275 O O . VAL A 1 303 ? 10.485 -20.572 0.787 1.00 59.25 303 VAL A O 1
ATOM 2278 N N . PHE A 1 304 ? 11.785 -19.918 -0.919 1.00 54.91 304 PHE A N 1
ATOM 2279 C CA . PHE A 1 304 ? 11.106 -20.744 -1.924 1.00 54.91 304 PHE A CA 1
ATOM 2280 C C . PHE A 1 304 ? 11.220 -22.254 -1.630 1.00 54.91 304 PHE A C 1
ATOM 2282 O O . PHE A 1 304 ? 10.244 -22.995 -1.765 1.00 54.91 304 PHE A O 1
ATOM 2289 N N . LEU A 1 305 ? 12.386 -22.721 -1.170 1.00 55.88 305 LEU A N 1
ATOM 2290 C CA . LEU A 1 305 ? 12.603 -24.114 -0.750 1.00 55.88 305 LEU A CA 1
ATOM 2291 C C . LEU A 1 305 ? 11.820 -24.474 0.529 1.00 55.88 305 LEU A C 1
ATOM 2293 O O . LEU A 1 305 ? 11.287 -25.580 0.641 1.00 55.88 305 LEU A O 1
ATOM 2297 N N . PHE A 1 306 ? 11.685 -23.538 1.470 1.00 54.16 306 PHE A N 1
ATOM 2298 C CA . PHE A 1 306 ? 10.900 -23.749 2.691 1.00 54.16 306 PHE A CA 1
ATOM 2299 C C . PHE A 1 306 ? 9.391 -23.834 2.392 1.00 54.16 306 PHE A C 1
ATOM 2301 O O . PHE A 1 306 ? 8.705 -24.720 2.890 1.00 54.16 306 PHE A O 1
ATOM 2308 N N . LEU A 1 307 ? 8.879 -22.981 1.497 1.00 44.22 307 LEU A N 1
ATOM 2309 C CA . LEU A 1 307 ? 7.468 -22.989 1.083 1.00 44.22 307 LEU A CA 1
ATOM 2310 C C . LEU A 1 307 ? 7.090 -24.173 0.171 1.00 44.22 307 LEU A C 1
ATOM 2312 O O . LEU A 1 307 ? 5.921 -24.544 0.102 1.00 44.22 307 LEU A O 1
ATOM 2316 N N . SER A 1 308 ? 8.054 -24.789 -0.521 1.00 44.53 308 SER A N 1
ATOM 2317 C CA . SER A 1 308 ? 7.809 -25.941 -1.411 1.00 44.53 308 SER A CA 1
ATOM 2318 C C . SER A 1 308 ? 7.963 -27.314 -0.738 1.00 44.53 308 SER A C 1
ATOM 2320 O O . SER A 1 308 ? 7.621 -28.335 -1.346 1.00 44.53 308 SER A O 1
ATOM 2322 N N . THR A 1 309 ? 8.415 -27.354 0.521 1.00 42.25 309 THR A N 1
ATOM 2323 C CA . THR A 1 309 ? 8.538 -28.583 1.327 1.00 42.25 309 THR A CA 1
ATOM 2324 C C . THR A 1 309 ? 7.318 -28.849 2.220 1.00 42.25 309 THR A C 1
ATOM 2326 O O . THR A 1 309 ? 7.006 -30.010 2.483 1.00 42.25 309 THR A O 1
ATOM 2329 N N . THR A 1 310 ? 6.537 -27.829 2.596 1.00 43.94 310 THR A N 1
ATOM 2330 C CA . THR A 1 310 ? 5.271 -27.971 3.348 1.00 43.94 310 THR A CA 1
ATOM 2331 C C . THR A 1 310 ? 4.078 -28.351 2.457 1.00 43.94 310 THR A C 1
ATOM 2333 O O . THR A 1 310 ? 3.094 -27.617 2.348 1.00 43.94 310 THR A O 1
ATOM 2336 N N . ARG A 1 311 ? 4.146 -29.509 1.787 1.00 35.66 311 ARG A N 1
ATOM 2337 C CA . ARG A 1 311 ? 3.050 -30.006 0.935 1.00 35.66 311 ARG A CA 1
ATOM 2338 C C . ARG A 1 311 ? 1.875 -30.551 1.757 1.00 35.66 311 ARG A C 1
ATOM 2340 O O . ARG A 1 311 ? 1.861 -31.727 2.113 1.00 35.66 311 ARG A O 1
ATOM 2347 N N . HIS A 1 312 ? 0.833 -29.742 1.941 1.00 42.34 312 HIS A N 1
ATOM 2348 C CA . HIS A 1 312 ? -0.514 -30.298 2.102 1.00 42.34 312 HIS A CA 1
ATOM 2349 C C . HIS A 1 312 ? -0.919 -31.045 0.814 1.00 42.34 312 HIS A C 1
ATOM 2351 O O . HIS A 1 312 ? -0.621 -30.556 -0.283 1.00 42.34 312 HIS A O 1
ATOM 2357 N N . PRO A 1 313 ? -1.594 -32.206 0.905 1.00 37.56 313 PRO A N 1
ATOM 2358 C CA . PRO A 1 313 ? -2.089 -32.912 -0.270 1.00 37.56 313 PRO A CA 1
ATOM 2359 C C . PRO A 1 313 ? -3.205 -32.098 -0.937 1.00 37.56 313 PRO A C 1
ATOM 2361 O O . PRO A 1 313 ? -4.286 -31.924 -0.378 1.00 37.56 313 PRO A O 1
ATOM 2364 N N . GLN A 1 314 ? -2.933 -31.594 -2.140 1.00 42.53 314 GLN A N 1
ATOM 2365 C CA . GLN A 1 314 ? -3.951 -30.992 -3.000 1.00 42.53 314 GLN A CA 1
ATOM 2366 C C . GLN A 1 314 ? -4.903 -32.082 -3.529 1.00 42.53 314 GLN A C 1
ATOM 2368 O O . GLN A 1 314 ? -4.442 -33.197 -3.800 1.00 42.53 314 GLN A O 1
ATOM 2373 N N . PRO A 1 315 ? -6.203 -31.787 -3.723 1.00 40.69 315 PRO A N 1
ATOM 2374 C CA . PRO A 1 315 ? -7.086 -32.671 -4.480 1.00 40.69 315 PRO A CA 1
ATOM 2375 C C . PRO A 1 315 ? -6.571 -32.831 -5.925 1.00 40.69 315 PRO A C 1
ATOM 2377 O O . PRO A 1 315 ? -5.862 -31.952 -6.426 1.00 40.69 315 PRO A O 1
ATOM 2380 N N . PRO A 1 316 ? -6.899 -33.940 -6.616 1.00 44.69 316 PRO A N 1
ATOM 2381 C CA . PRO A 1 316 ? -6.391 -34.200 -7.958 1.00 44.69 316 PRO A CA 1
ATOM 2382 C C . PRO A 1 316 ? -6.839 -33.109 -8.938 1.00 44.69 316 PRO A C 1
ATOM 2384 O O . PRO A 1 316 ? -8.029 -32.937 -9.204 1.00 44.69 316 PRO A O 1
ATOM 2387 N N . ILE A 1 317 ? -5.865 -32.383 -9.488 1.00 44.19 317 ILE A N 1
ATOM 2388 C CA . ILE A 1 317 ? -6.090 -31.367 -10.516 1.00 44.19 317 ILE A CA 1
ATOM 2389 C C . ILE A 1 317 ? -6.586 -32.078 -11.779 1.00 44.19 317 ILE A C 1
ATOM 2391 O O . ILE A 1 317 ? -5.871 -32.899 -12.356 1.00 44.19 317 ILE A O 1
ATOM 2395 N N . SER A 1 318 ? -7.812 -31.762 -12.203 1.00 42.41 318 SER A N 1
ATOM 2396 C CA . SER A 1 318 ? -8.364 -32.243 -13.474 1.00 42.41 318 SER A CA 1
ATOM 2397 C C . SER A 1 318 ? -7.461 -31.785 -14.631 1.00 42.41 318 SER A C 1
ATOM 2399 O O . SER A 1 318 ? -7.028 -30.628 -14.614 1.00 42.41 318 SER A O 1
ATOM 2401 N N . PRO A 1 319 ? -7.132 -32.646 -15.614 1.00 45.69 319 PRO A N 1
ATOM 2402 C CA . PRO A 1 319 ? -6.199 -32.290 -16.676 1.00 45.69 319 PRO A CA 1
ATOM 2403 C C . PRO A 1 319 ? -6.682 -31.051 -17.434 1.00 45.69 319 PRO A C 1
ATOM 2405 O O . PRO A 1 319 ? -7.833 -30.981 -17.868 1.00 45.69 319 PRO A O 1
ATOM 2408 N N . ALA A 1 320 ? -5.788 -30.071 -17.586 1.00 45.12 320 ALA A N 1
ATOM 2409 C CA . ALA A 1 320 ? -6.083 -28.841 -18.306 1.00 45.12 320 ALA A CA 1
ATOM 2410 C C . ALA A 1 320 ? -6.539 -29.165 -19.736 1.00 45.12 320 ALA A C 1
ATOM 2412 O O . ALA A 1 320 ? -5.888 -29.941 -20.442 1.00 45.12 320 ALA A O 1
ATOM 2413 N N . GLN A 1 321 ? -7.655 -28.569 -20.161 1.00 38.97 321 GLN A N 1
ATOM 2414 C CA . GLN A 1 321 ? -8.118 -28.714 -21.537 1.00 38.97 321 GLN A CA 1
ATOM 2415 C C . GLN A 1 321 ? -7.061 -28.137 -22.497 1.00 38.97 321 GLN A C 1
ATOM 2417 O O . GLN A 1 321 ? -6.468 -27.097 -22.192 1.00 38.97 321 GLN A O 1
ATOM 2422 N N . PRO A 1 322 ? -6.798 -28.789 -23.645 1.00 41.44 322 PRO A N 1
ATOM 2423 C CA . PRO A 1 322 ? -5.898 -28.239 -24.652 1.00 41.44 322 PRO A CA 1
ATOM 2424 C C . PRO A 1 322 ? -6.438 -26.900 -25.167 1.00 41.44 322 PRO A C 1
ATOM 2426 O O . PRO A 1 322 ? -7.652 -26.687 -25.180 1.00 41.44 322 PRO A O 1
ATOM 2429 N N . LEU A 1 323 ? -5.547 -26.008 -25.623 1.00 38.53 323 LEU A N 1
ATOM 2430 C CA . LEU A 1 323 ? -5.969 -24.758 -26.260 1.00 38.53 323 LEU A CA 1
ATOM 2431 C C . LEU A 1 323 ? -6.957 -25.065 -27.390 1.00 38.53 323 LEU A C 1
ATOM 2433 O O . LEU A 1 323 ? -6.639 -25.812 -28.317 1.00 38.53 323 LEU A O 1
ATOM 2437 N N . VAL A 1 324 ? -8.136 -24.446 -27.326 1.00 39.50 324 VAL A N 1
ATOM 2438 C CA . VAL A 1 324 ? -9.111 -24.491 -28.415 1.00 39.50 324 VAL A CA 1
ATOM 2439 C C . VAL A 1 324 ? -8.477 -23.820 -29.629 1.00 39.50 324 VAL A C 1
ATOM 2441 O O . VAL A 1 324 ? -8.224 -22.616 -29.623 1.00 39.50 324 VAL A O 1
ATOM 2444 N N . THR A 1 325 ? -8.217 -24.597 -30.679 1.00 39.91 325 THR A N 1
ATOM 2445 C CA . THR A 1 325 ? -7.786 -24.064 -31.972 1.00 39.91 325 THR A CA 1
ATOM 2446 C C . THR A 1 325 ? -8.905 -23.210 -32.547 1.00 39.91 325 THR A C 1
ATOM 2448 O O . THR A 1 325 ? -9.926 -23.737 -32.990 1.00 39.91 325 THR A O 1
ATOM 2451 N N . LEU A 1 326 ? -8.718 -21.890 -32.500 1.00 38.00 326 LEU A N 1
ATOM 2452 C CA . LEU A 1 326 ? -9.676 -20.915 -33.006 1.00 38.00 326 LEU A CA 1
ATOM 2453 C C . LEU A 1 326 ? -9.967 -21.167 -34.492 1.00 38.00 326 LEU A C 1
ATOM 2455 O O . LEU A 1 326 ? -9.055 -21.268 -35.314 1.00 38.00 326 LEU A O 1
ATOM 2459 N N . SER A 1 327 ? -11.254 -21.258 -34.823 1.00 36.62 327 SER A N 1
ATOM 2460 C CA . SER A 1 327 ? -11.732 -21.430 -36.196 1.00 36.62 327 SER A CA 1
ATOM 2461 C C . SER A 1 327 ? -11.382 -20.220 -37.081 1.00 36.62 327 SER A C 1
ATOM 2463 O O . SER A 1 327 ? -11.219 -19.112 -36.561 1.00 36.62 327 SER A O 1
ATOM 2465 N N . PRO A 1 328 ? -11.315 -20.383 -38.419 1.00 42.53 328 PRO A N 1
ATOM 2466 C CA . PRO A 1 328 ? -11.060 -19.275 -39.337 1.00 42.53 328 PRO A CA 1
ATOM 2467 C C . PRO A 1 328 ? -12.051 -18.117 -39.149 1.00 42.53 328 PRO A C 1
ATOM 2469 O O . PRO A 1 328 ? -13.260 -18.330 -39.043 1.00 42.53 328 PRO A O 1
ATOM 2472 N N . LEU A 1 329 ? -11.528 -16.889 -39.115 1.00 37.94 329 LEU A N 1
ATOM 2473 C CA . LEU A 1 329 ? -12.300 -15.687 -38.794 1.00 37.94 329 LEU A CA 1
ATOM 2474 C C . LEU A 1 329 ? -13.404 -15.389 -39.831 1.00 37.94 329 LEU A C 1
ATOM 2476 O O . LEU A 1 329 ? -13.148 -15.464 -41.038 1.00 37.94 329 LEU A O 1
ATOM 2480 N N . PRO A 1 330 ? -14.597 -14.938 -39.394 1.00 36.00 330 PRO A N 1
ATOM 2481 C CA . PRO A 1 330 ? -15.541 -14.247 -40.267 1.00 36.00 330 PRO A CA 1
ATOM 2482 C C . PRO A 1 330 ? -14.906 -12.983 -40.867 1.00 36.00 330 PRO A C 1
ATOM 2484 O O . PRO A 1 330 ? -14.085 -12.320 -40.230 1.00 36.00 330 PRO A O 1
ATOM 2487 N N . LYS A 1 331 ? -15.306 -12.611 -42.088 1.00 38.22 331 LYS A N 1
ATOM 2488 C CA . LYS A 1 331 ? -14.839 -11.366 -42.720 1.00 38.22 331 LYS A CA 1
ATOM 2489 C C . LYS A 1 331 ? -15.351 -10.153 -41.933 1.00 38.22 331 LYS A C 1
ATOM 2491 O O . LYS A 1 331 ? -16.534 -10.080 -41.615 1.00 38.22 331 LYS A O 1
ATOM 2496 N N . MET A 1 332 ? -14.451 -9.218 -41.631 1.00 36.66 332 MET A N 1
ATOM 2497 C CA . MET A 1 332 ? -14.729 -8.061 -40.774 1.00 36.66 332 MET A CA 1
ATOM 2498 C C . MET A 1 332 ? -15.775 -7.106 -41.371 1.00 36.66 332 MET A C 1
ATOM 2500 O O . MET A 1 332 ? -15.768 -6.825 -42.570 1.00 36.66 332 MET A O 1
ATOM 2504 N N . ALA A 1 333 ? -16.616 -6.555 -40.495 1.00 32.78 333 ALA A N 1
ATOM 2505 C CA . ALA A 1 333 ? -17.442 -5.374 -40.749 1.00 32.78 333 ALA A CA 1
ATOM 2506 C C . ALA A 1 333 ? -16.561 -4.093 -40.845 1.00 32.78 333 ALA A C 1
ATOM 2508 O O . ALA A 1 333 ? -15.392 -4.136 -40.446 1.00 32.78 333 ALA A O 1
ATOM 2509 N N . PRO A 1 334 ? -17.054 -2.969 -41.410 1.00 39.44 334 PRO A N 1
ATOM 2510 C CA . PRO A 1 334 ? -16.203 -1.824 -41.754 1.00 39.44 334 PRO A CA 1
ATOM 2511 C C . PRO A 1 334 ? -15.608 -1.090 -40.539 1.00 39.44 334 PRO A C 1
ATOM 2513 O O . PRO A 1 334 ? -16.194 -1.042 -39.460 1.00 39.44 334 PRO A O 1
ATOM 2516 N N . LYS A 1 335 ? -14.419 -0.499 -40.738 1.00 42.22 335 LYS A N 1
ATOM 2517 C CA . LYS A 1 335 ? -13.620 0.153 -39.689 1.00 42.22 335 LYS A CA 1
ATOM 2518 C C . LYS A 1 335 ? -14.241 1.469 -39.197 1.00 42.22 335 LYS A C 1
ATOM 2520 O O . LYS A 1 335 ? -14.300 2.436 -39.952 1.00 42.22 335 LYS A O 1
ATOM 2525 N N . GLY A 1 336 ? -14.519 1.547 -37.896 1.00 45.91 336 GLY A N 1
ATOM 2526 C CA . GLY A 1 336 ? -14.259 2.767 -37.125 1.00 45.91 336 GLY A CA 1
ATOM 2527 C C . GLY A 1 336 ? -12.772 2.848 -36.743 1.00 45.91 336 GLY A C 1
ATOM 2528 O O . GLY A 1 336 ? -12.088 1.825 -36.695 1.00 45.91 336 GLY A O 1
ATOM 2529 N N . ASN A 1 337 ? -12.256 4.045 -36.450 1.00 59.12 337 ASN A N 1
ATOM 2530 C CA . ASN A 1 337 ? -10.836 4.251 -36.101 1.00 59.12 337 ASN A CA 1
ATOM 2531 C C . ASN A 1 337 ? -10.468 3.752 -34.679 1.00 59.12 337 ASN A C 1
ATOM 2533 O O . ASN A 1 337 ? -9.306 3.723 -34.292 1.00 59.12 337 ASN A O 1
ATOM 2537 N N . ASN A 1 338 ? -11.461 3.318 -33.900 1.00 67.88 338 ASN A N 1
ATOM 2538 C CA . ASN A 1 338 ? -11.348 2.937 -32.486 1.00 67.88 338 ASN A CA 1
ATOM 2539 C C . ASN A 1 338 ? -10.582 1.619 -32.232 1.00 67.88 338 ASN A C 1
ATOM 2541 O O . ASN A 1 338 ? -10.427 1.210 -31.084 1.00 67.88 338 ASN A O 1
ATOM 2545 N N . SER A 1 339 ? -10.119 0.941 -33.284 1.00 81.25 339 SER A N 1
ATOM 2546 C CA . SER A 1 339 ? -9.352 -0.313 -33.209 1.00 81.25 339 SER A CA 1
ATOM 2547 C C . SER A 1 339 ? -8.085 -0.273 -34.073 1.00 81.25 339 SER A C 1
ATOM 2549 O O . SER A 1 339 ? -7.624 -1.312 -34.551 1.00 81.25 339 SER A O 1
ATOM 2551 N N . GLU A 1 340 ? -7.521 0.919 -34.307 1.00 93.62 340 GLU A N 1
ATOM 2552 C CA . GLU A 1 340 ? -6.161 1.030 -34.838 1.00 93.62 340 GLU A CA 1
ATOM 2553 C C . GLU A 1 340 ? -5.167 0.418 -33.837 1.00 93.62 340 GLU A C 1
ATOM 2555 O O . GLU A 1 340 ? -5.383 0.440 -32.623 1.00 93.62 340 GLU A O 1
ATOM 2560 N N . ARG A 1 341 ? -4.074 -0.158 -34.348 1.00 96.69 341 ARG A N 1
ATOM 2561 C CA . ARG A 1 341 ? -3.007 -0.749 -33.536 1.00 96.69 341 ARG A CA 1
ATOM 2562 C C . ARG A 1 341 ? -1.667 -0.119 -33.875 1.00 96.69 341 ARG A C 1
ATOM 2564 O O . ARG A 1 341 ? -1.396 0.170 -35.037 1.00 96.69 341 ARG A O 1
ATOM 2571 N N . SER A 1 342 ? -0.825 0.050 -32.863 1.00 98.19 342 SER A N 1
ATOM 2572 C CA . SER A 1 342 ? 0.544 0.547 -33.015 1.00 98.19 342 SER A CA 1
ATOM 2573 C C . SER A 1 342 ? 1.516 -0.339 -32.250 1.00 98.19 342 SER A C 1
ATOM 2575 O O . SER A 1 342 ? 1.218 -0.776 -31.133 1.00 98.19 342 SER A O 1
ATOM 2577 N N . TYR A 1 343 ? 2.681 -0.595 -32.843 1.00 98.50 343 TYR A N 1
ATOM 2578 C CA . TYR A 1 343 ? 3.778 -1.245 -32.146 1.00 98.50 343 TYR A CA 1
ATOM 2579 C C . TYR A 1 343 ? 4.583 -0.196 -31.376 1.00 98.50 343 TYR A C 1
ATOM 2581 O O . TYR A 1 343 ? 5.014 0.817 -31.928 1.00 98.50 343 TYR A O 1
ATOM 2589 N N . ILE A 1 344 ? 4.804 -0.453 -30.089 1.00 98.44 344 ILE A N 1
ATOM 2590 C CA . ILE A 1 344 ? 5.611 0.368 -29.188 1.00 98.44 344 ILE A CA 1
ATOM 2591 C C . ILE A 1 344 ? 6.701 -0.523 -28.588 1.00 98.44 344 ILE A C 1
ATOM 2593 O O . ILE A 1 344 ? 6.472 -1.688 -28.273 1.00 98.44 344 ILE A O 1
ATOM 2597 N N . MET A 1 345 ? 7.902 0.020 -28.396 1.00 98.31 345 MET A N 1
ATOM 2598 C CA . MET A 1 345 ? 8.999 -0.705 -27.751 1.00 98.31 345 MET A CA 1
ATOM 2599 C C . MET A 1 345 ? 9.649 0.161 -26.677 1.00 98.31 345 MET A C 1
ATOM 2601 O O . MET A 1 345 ? 10.044 1.292 -26.966 1.00 98.31 345 MET A O 1
ATOM 2605 N N . VAL A 1 346 ? 9.843 -0.374 -25.471 1.00 98.38 346 VAL A N 1
ATOM 2606 C CA . VAL A 1 346 ? 10.790 0.193 -24.499 1.00 98.38 346 VAL A CA 1
ATOM 2607 C C . VAL A 1 346 ? 12.181 -0.338 -24.840 1.00 98.38 346 VAL A C 1
ATOM 2609 O O . VAL A 1 346 ? 12.403 -1.550 -24.853 1.00 98.38 346 VAL A O 1
ATOM 2612 N N . LYS A 1 347 ? 13.105 0.573 -25.154 1.00 98.06 347 LYS A N 1
ATOM 2613 C CA . LYS A 1 347 ? 14.483 0.271 -25.568 1.00 98.06 347 LYS A CA 1
ATOM 2614 C C . LYS A 1 347 ? 15.352 -0.136 -24.362 1.00 98.06 347 LYS A C 1
ATOM 2616 O O . LYS A 1 347 ? 14.937 0.087 -23.221 1.00 98.06 347 LYS A O 1
ATOM 2621 N N . PRO A 1 348 ? 16.562 -0.701 -24.567 1.00 98.25 348 PRO A N 1
ATOM 2622 C CA . PRO A 1 348 ? 17.357 -1.238 -23.460 1.00 98.25 348 PRO A CA 1
ATOM 2623 C C . PRO A 1 348 ? 17.743 -0.201 -22.400 1.00 98.25 348 PRO A C 1
ATOM 2625 O O . PRO A 1 348 ? 17.867 -0.547 -21.230 1.00 98.25 348 PRO A O 1
ATOM 2628 N N . ASP A 1 349 ? 17.879 1.077 -22.766 1.00 96.94 349 ASP A N 1
ATOM 2629 C CA . ASP A 1 349 ? 18.080 2.176 -21.816 1.00 96.94 349 ASP A CA 1
ATOM 2630 C C . ASP A 1 349 ? 16.848 2.418 -20.924 1.00 96.94 349 ASP A C 1
ATOM 2632 O O . ASP A 1 349 ? 17.001 2.637 -19.725 1.00 96.94 349 ASP A O 1
ATOM 2636 N N . GLY A 1 350 ? 15.635 2.333 -21.475 1.00 96.75 350 GLY A N 1
ATOM 2637 C CA . GLY A 1 350 ? 14.378 2.429 -20.734 1.00 96.75 350 GLY A CA 1
ATOM 2638 C C . GLY A 1 350 ? 14.161 1.254 -19.781 1.00 96.75 350 GLY A C 1
ATOM 2639 O O . GLY A 1 350 ? 13.757 1.464 -18.636 1.00 96.75 350 GLY A O 1
ATOM 2640 N N . VAL A 1 351 ? 14.499 0.031 -20.210 1.00 96.88 351 VAL A N 1
ATOM 2641 C CA . VAL A 1 351 ? 14.393 -1.172 -19.364 1.00 96.88 351 VAL A CA 1
ATOM 2642 C C . VAL A 1 351 ? 15.434 -1.155 -18.240 1.00 96.88 351 VAL A C 1
ATOM 2644 O O . VAL A 1 351 ? 15.074 -1.327 -17.079 1.00 96.88 351 VAL A O 1
ATOM 2647 N N . GLN A 1 352 ? 16.704 -0.853 -18.541 1.00 95.19 352 GLN A N 1
ATOM 2648 C CA . GLN A 1 352 ? 17.776 -0.740 -17.534 1.00 95.19 352 GLN A CA 1
ATOM 2649 C C . GLN A 1 352 ? 17.552 0.409 -16.532 1.00 95.19 352 GLN A C 1
ATOM 2651 O O . GLN A 1 352 ? 18.107 0.391 -15.436 1.00 95.19 352 GLN A O 1
ATOM 2656 N N . ARG A 1 353 ? 16.725 1.404 -16.880 1.00 94.81 353 ARG A N 1
ATOM 2657 C CA . ARG A 1 353 ? 16.297 2.501 -15.991 1.00 94.81 353 ARG A CA 1
ATOM 2658 C C . ARG A 1 353 ? 14.970 2.232 -15.266 1.00 94.81 353 ARG A C 1
ATOM 2660 O O . ARG A 1 353 ? 14.450 3.147 -14.636 1.00 94.81 353 ARG A O 1
ATOM 2667 N N . ALA A 1 354 ? 14.425 1.016 -15.362 1.00 95.75 354 ALA A N 1
ATOM 2668 C CA . ALA A 1 354 ? 13.153 0.598 -14.765 1.00 95.75 354 ALA A CA 1
ATOM 2669 C C . ALA A 1 354 ? 11.920 1.441 -15.177 1.00 95.75 354 ALA A C 1
ATOM 2671 O O . ALA A 1 354 ? 10.920 1.476 -14.466 1.00 95.75 354 ALA A O 1
ATOM 2672 N N . LEU A 1 355 ? 11.946 2.085 -16.352 1.00 96.38 355 LEU A N 1
ATOM 2673 C CA . LEU A 1 355 ? 10.865 2.972 -16.820 1.00 96.38 355 LEU A CA 1
ATOM 2674 C C . LEU A 1 355 ? 9.675 2.233 -17.459 1.00 96.38 355 LEU A C 1
ATOM 2676 O O . LEU A 1 355 ? 8.727 2.873 -17.905 1.00 96.38 355 LEU A O 1
ATOM 2680 N N . VAL A 1 356 ? 9.713 0.898 -17.523 1.00 96.38 356 VAL A N 1
ATOM 2681 C CA . VAL A 1 356 ? 8.726 0.062 -18.232 1.00 96.38 356 VAL A CA 1
ATOM 2682 C C . VAL A 1 356 ? 7.295 0.325 -17.751 1.00 96.38 356 VAL A C 1
ATOM 2684 O O . VAL A 1 356 ? 6.445 0.676 -18.566 1.00 96.38 356 VAL A O 1
ATOM 2687 N N . GLY A 1 357 ? 7.040 0.217 -16.442 1.00 93.75 357 GLY A N 1
ATOM 2688 C CA . GLY A 1 357 ? 5.699 0.400 -15.874 1.00 93.75 357 GLY A CA 1
ATOM 2689 C C . GLY A 1 357 ? 5.162 1.827 -16.022 1.00 93.75 357 GLY A C 1
ATOM 2690 O O . GLY A 1 357 ? 3.981 2.013 -16.286 1.00 93.75 357 GLY A O 1
ATOM 2691 N N . GLU A 1 358 ? 6.026 2.841 -15.944 1.00 96.38 358 GLU A N 1
ATOM 2692 C CA . GLU A 1 358 ? 5.619 4.237 -16.150 1.00 96.38 358 GLU A CA 1
ATOM 2693 C C . GLU A 1 358 ? 5.309 4.539 -17.626 1.00 96.38 358 GLU A C 1
ATOM 2695 O O . GLU A 1 358 ? 4.370 5.273 -17.925 1.00 96.38 358 GLU A O 1
ATOM 2700 N N . ILE A 1 359 ? 6.037 3.931 -18.568 1.00 95.88 359 ILE A N 1
ATOM 2701 C CA . ILE A 1 359 ? 5.738 4.057 -20.000 1.00 95.88 359 ILE A CA 1
ATOM 2702 C C . ILE A 1 359 ? 4.412 3.365 -20.342 1.00 95.88 359 ILE A C 1
ATOM 2704 O O . ILE A 1 359 ? 3.579 3.978 -21.006 1.00 95.88 359 ILE A O 1
ATOM 2708 N N . ILE A 1 360 ? 4.188 2.133 -19.867 1.00 96.62 360 ILE A N 1
ATOM 2709 C CA . ILE A 1 360 ? 2.923 1.400 -20.066 1.00 96.62 360 ILE A CA 1
ATOM 2710 C C . ILE A 1 360 ? 1.764 2.174 -19.430 1.00 96.62 360 ILE A C 1
ATOM 2712 O O . ILE A 1 360 ? 0.801 2.513 -20.118 1.00 96.62 360 ILE A O 1
ATOM 2716 N N . GLY A 1 361 ? 1.914 2.572 -18.165 1.00 96.50 361 GLY A N 1
ATOM 2717 C CA . GLY A 1 361 ? 0.904 3.317 -17.425 1.00 96.50 361 GLY A CA 1
ATOM 2718 C C . GLY A 1 361 ? 0.527 4.651 -18.075 1.00 96.50 361 GLY A C 1
ATOM 2719 O O . GLY A 1 361 ? -0.609 5.089 -17.930 1.00 96.50 361 GLY A O 1
ATOM 2720 N N . ARG A 1 362 ? 1.411 5.302 -18.847 1.00 96.25 362 ARG A N 1
ATOM 2721 C CA . ARG A 1 362 ? 1.030 6.474 -19.661 1.00 96.25 362 ARG A CA 1
ATOM 2722 C C . ARG A 1 362 ? 0.051 6.122 -20.781 1.00 96.25 362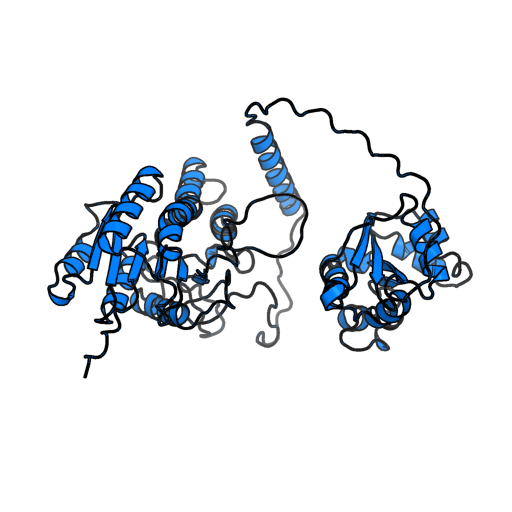 ARG A C 1
ATOM 2724 O O . ARG A 1 362 ? -0.876 6.896 -21.007 1.00 96.25 362 ARG A O 1
ATOM 2731 N N . PHE A 1 363 ? 0.234 4.992 -21.465 1.00 96.25 363 PHE A N 1
ATOM 2732 C CA . PHE A 1 363 ? -0.696 4.515 -22.495 1.00 96.25 363 PHE A CA 1
ATOM 2733 C C . PHE A 1 363 ? -2.034 4.085 -21.887 1.00 96.25 363 PHE A C 1
ATOM 2735 O O . PHE A 1 363 ? -3.081 4.532 -22.353 1.00 96.25 363 PHE A O 1
ATOM 2742 N N . GLU A 1 364 ? -2.012 3.327 -20.792 1.00 94.56 364 GLU A N 1
ATOM 2743 C CA . GLU A 1 364 ? -3.226 2.887 -20.092 1.00 94.56 364 GLU A CA 1
ATOM 2744 C C . GLU A 1 364 ? -4.021 4.069 -19.517 1.00 94.56 364 GLU A C 1
ATOM 2746 O O . GLU A 1 364 ? -5.224 4.174 -19.746 1.00 94.56 364 GLU A O 1
ATOM 2751 N N . ARG A 1 365 ? -3.353 5.030 -18.856 1.00 94.00 365 ARG A N 1
ATOM 2752 C CA . ARG A 1 365 ? -3.984 6.270 -18.352 1.00 94.00 365 ARG A CA 1
ATOM 2753 C C . ARG A 1 365 ? -4.501 7.185 -19.468 1.00 94.00 365 ARG A C 1
ATOM 2755 O O . ARG A 1 365 ? -5.318 8.059 -19.193 1.00 94.00 365 ARG A O 1
ATOM 2762 N N . ARG A 1 366 ? -4.044 7.007 -20.714 1.00 92.12 366 ARG A N 1
ATOM 2763 C CA . ARG A 1 366 ? -4.592 7.686 -21.901 1.00 92.12 366 ARG A CA 1
ATOM 2764 C C . ARG A 1 366 ? -5.803 6.957 -22.497 1.00 92.12 366 ARG A C 1
ATOM 2766 O O . ARG A 1 366 ? -6.494 7.552 -23.317 1.00 92.12 366 ARG A O 1
ATOM 2773 N N . GLY A 1 367 ? -6.064 5.717 -22.084 1.00 91.56 367 GLY A N 1
ATOM 2774 C CA . GLY A 1 367 ? -7.145 4.883 -22.604 1.00 91.56 367 GLY A CA 1
ATOM 2775 C C . GLY A 1 367 ? -6.745 3.944 -23.743 1.00 91.56 367 GLY A C 1
ATOM 2776 O O . GLY A 1 367 ? -7.618 3.485 -24.474 1.00 91.56 367 GLY A O 1
ATOM 2777 N N . PHE A 1 368 ? -5.450 3.654 -23.916 1.00 94.56 368 PHE A N 1
ATOM 2778 C CA . PHE A 1 368 ? -5.010 2.591 -24.822 1.00 94.56 368 PHE A CA 1
ATOM 2779 C C . PHE A 1 368 ? -5.061 1.222 -24.150 1.00 94.56 368 PHE A C 1
ATOM 2781 O O . PHE A 1 368 ? -4.611 1.041 -23.019 1.00 94.56 368 PHE A O 1
ATOM 2788 N N . LYS A 1 369 ? -5.553 0.248 -24.909 1.00 94.00 369 LYS A N 1
ATOM 2789 C CA . LYS A 1 369 ? -5.679 -1.155 -24.527 1.00 94.00 369 LYS A CA 1
ATOM 2790 C C . LYS A 1 369 ? -4.411 -1.915 -24.924 1.00 94.00 369 LYS A C 1
ATOM 2792 O O . LYS A 1 369 ? -3.963 -1.804 -26.065 1.00 94.00 369 LYS A O 1
ATOM 2797 N N . ILE A 1 370 ? -3.823 -2.687 -24.011 1.00 96.69 370 ILE A N 1
ATOM 2798 C CA . ILE A 1 370 ? -2.601 -3.467 -24.270 1.00 96.69 370 ILE A CA 1
ATOM 2799 C C . ILE A 1 370 ? -2.999 -4.858 -24.779 1.00 96.69 370 ILE A C 1
ATOM 2801 O O . ILE A 1 370 ? -3.446 -5.700 -24.006 1.00 96.69 370 ILE A O 1
ATOM 2805 N N . VAL A 1 371 ? -2.844 -5.115 -26.081 1.00 96.81 371 VAL A N 1
ATOM 2806 C CA . VAL A 1 371 ? -3.267 -6.390 -26.706 1.00 96.81 371 VAL A CA 1
ATOM 2807 C C . VAL A 1 371 ? -2.136 -7.406 -26.881 1.00 96.81 371 VAL A C 1
ATOM 2809 O O . VAL A 1 371 ? -2.404 -8.584 -27.107 1.00 96.81 371 VAL A O 1
ATOM 2812 N N . ALA A 1 372 ? -0.876 -6.994 -26.727 1.00 97.50 372 ALA A N 1
ATOM 2813 C CA . ALA A 1 372 ? 0.250 -7.905 -26.513 1.00 97.50 372 ALA A CA 1
ATOM 2814 C C . ALA A 1 372 ? 1.420 -7.191 -25.819 1.00 97.50 372 ALA A C 1
ATOM 2816 O O . ALA A 1 372 ? 1.630 -5.993 -26.015 1.00 97.50 372 ALA A O 1
ATOM 2817 N N . LEU A 1 373 ? 2.195 -7.933 -25.023 1.00 97.06 373 LEU A N 1
ATOM 2818 C CA . LEU A 1 373 ? 3.377 -7.433 -24.320 1.00 97.06 373 LEU A CA 1
ATOM 2819 C C . LEU A 1 373 ? 4.374 -8.573 -24.067 1.00 97.06 373 LEU A C 1
ATOM 2821 O O . LEU A 1 373 ? 3.964 -9.649 -23.637 1.00 97.06 373 LEU A O 1
ATOM 2825 N N . LYS A 1 374 ? 5.680 -8.344 -24.278 1.00 97.00 374 LYS A N 1
ATOM 2826 C CA . LYS A 1 374 ? 6.742 -9.249 -23.788 1.00 97.00 374 LYS A CA 1
ATOM 2827 C C . LYS A 1 374 ? 8.096 -8.573 -23.573 1.00 97.00 374 LYS A C 1
ATOM 2829 O O . LYS A 1 374 ? 8.537 -7.755 -24.379 1.00 97.00 374 LYS A O 1
ATOM 2834 N N . LEU A 1 375 ? 8.776 -8.974 -22.497 1.00 97.62 375 LEU A N 1
ATOM 2835 C CA . LEU A 1 375 ? 10.186 -8.677 -22.222 1.00 97.62 375 LEU A CA 1
ATOM 2836 C C . LEU A 1 375 ? 11.066 -9.702 -22.954 1.00 97.62 375 LEU A C 1
ATOM 2838 O O . LEU A 1 375 ? 10.888 -10.904 -22.768 1.00 97.62 375 LEU A O 1
ATOM 2842 N N . VAL A 1 376 ? 12.018 -9.252 -23.773 1.00 95.50 376 VAL A N 1
ATOM 2843 C CA . VAL A 1 376 ? 12.817 -10.140 -24.633 1.00 95.50 376 VAL A CA 1
ATOM 2844 C C . VAL A 1 376 ? 14.219 -9.582 -24.905 1.00 95.50 376 VAL A C 1
ATOM 2846 O O . VAL A 1 376 ? 14.399 -8.386 -25.116 1.00 95.50 376 VAL A O 1
ATOM 2849 N N . HIS A 1 377 ? 15.228 -10.457 -24.936 1.00 96.06 377 HIS A N 1
ATOM 2850 C CA . HIS A 1 377 ? 16.517 -10.156 -25.566 1.00 96.06 377 HIS A CA 1
ATOM 2851 C C . HIS A 1 377 ? 16.413 -10.504 -27.054 1.00 96.06 377 HIS A C 1
ATOM 2853 O O . HIS A 1 377 ? 16.448 -11.677 -27.423 1.00 96.06 377 HIS A O 1
ATOM 2859 N N . ALA A 1 378 ? 16.231 -9.494 -27.903 1.00 94.38 378 ALA A N 1
ATOM 2860 C CA . ALA A 1 378 ? 16.146 -9.692 -29.346 1.00 94.38 378 ALA A CA 1
ATOM 2861 C C . ALA A 1 378 ? 17.520 -10.043 -29.937 1.00 94.38 378 ALA A C 1
ATOM 2863 O O . ALA A 1 378 ? 18.537 -9.464 -29.547 1.00 94.38 378 ALA A O 1
ATOM 2864 N N . THR A 1 379 ? 17.558 -10.974 -30.893 1.00 95.81 379 THR A N 1
ATOM 2865 C CA . THR A 1 379 ? 18.806 -11.308 -31.595 1.00 95.81 379 THR A CA 1
ATOM 2866 C C . THR A 1 379 ? 19.189 -10.198 -32.576 1.00 95.81 379 THR A C 1
ATOM 2868 O O . THR A 1 379 ? 18.349 -9.390 -32.989 1.00 95.81 379 THR A O 1
ATOM 2871 N N . LYS A 1 380 ? 20.461 -10.168 -32.987 1.00 95.69 380 LYS A N 1
ATOM 2872 C CA . LYS A 1 380 ? 20.971 -9.196 -33.963 1.00 95.69 380 LYS A CA 1
ATOM 2873 C C . LYS A 1 380 ? 20.162 -9.244 -35.265 1.00 95.69 380 LYS A C 1
ATOM 2875 O O . LYS A 1 380 ? 19.746 -8.208 -35.767 1.00 95.69 380 LYS A O 1
ATOM 2880 N N . GLU A 1 381 ? 19.861 -10.444 -35.745 1.00 96.94 381 GLU A N 1
ATOM 2881 C CA . GLU A 1 381 ? 19.145 -10.717 -36.995 1.00 96.94 381 GLU A CA 1
ATOM 2882 C C . GLU A 1 381 ? 17.670 -10.289 -36.912 1.00 96.94 381 GLU A C 1
ATOM 2884 O O . GLU A 1 381 ? 17.078 -9.887 -37.912 1.00 96.94 381 GLU A O 1
ATOM 2889 N N . HIS A 1 382 ? 17.063 -10.360 -35.722 1.00 97.12 382 HIS A N 1
ATOM 2890 C CA . HIS A 1 382 ? 15.706 -9.864 -35.483 1.00 97.12 382 HIS A CA 1
ATOM 2891 C C . HIS A 1 382 ? 15.667 -8.327 -35.492 1.00 97.12 382 HIS A C 1
ATOM 2893 O O . HIS A 1 382 ? 14.784 -7.726 -36.101 1.00 97.12 382 HIS A O 1
ATOM 2899 N N . LEU A 1 383 ? 16.664 -7.682 -34.879 1.00 97.44 383 LEU A N 1
ATOM 2900 C CA . LEU A 1 383 ? 16.807 -6.224 -34.878 1.00 97.44 383 LEU A CA 1
ATOM 2901 C C . LEU A 1 383 ? 17.158 -5.667 -36.267 1.00 97.44 383 LEU A C 1
ATOM 2903 O O . LEU A 1 383 ? 16.657 -4.610 -36.642 1.00 97.44 383 LEU A O 1
ATOM 2907 N N . GLU A 1 384 ? 17.970 -6.381 -37.050 1.00 97.31 384 GLU A N 1
ATOM 2908 C CA . GLU A 1 384 ? 18.291 -6.013 -38.435 1.00 97.31 384 GLU A CA 1
ATOM 2909 C C . GLU A 1 384 ? 17.078 -6.151 -39.366 1.00 97.31 384 GLU A C 1
ATOM 2911 O O . GLU A 1 384 ? 16.921 -5.332 -40.266 1.00 97.31 384 GLU A O 1
ATOM 2916 N N . LYS A 1 385 ? 16.171 -7.107 -39.109 1.00 97.38 385 LYS A N 1
ATOM 2917 C CA . LYS A 1 385 ? 14.858 -7.170 -39.777 1.00 97.38 385 LYS A CA 1
ATOM 2918 C C . LYS A 1 385 ? 13.935 -6.024 -39.361 1.00 97.38 385 LYS A C 1
ATOM 2920 O O . LYS A 1 385 ? 13.273 -5.455 -40.221 1.00 97.38 385 LYS A O 1
ATOM 2925 N N . HIS A 1 386 ? 13.899 -5.670 -38.072 1.00 97.12 386 HIS A N 1
ATOM 2926 C CA . HIS A 1 386 ? 13.069 -4.564 -37.569 1.00 97.12 386 HIS A CA 1
ATOM 2927 C C . HIS A 1 386 ? 13.473 -3.218 -38.177 1.00 97.12 386 HIS A C 1
ATOM 2929 O O . HIS A 1 386 ? 12.624 -2.441 -38.594 1.00 97.12 386 HIS A O 1
ATOM 2935 N N . TYR A 1 387 ? 14.775 -2.937 -38.234 1.00 95.38 387 TYR A N 1
ATOM 2936 C CA . TYR A 1 387 ? 15.307 -1.673 -38.748 1.00 95.38 387 TYR A CA 1
ATOM 2937 C C . TYR A 1 387 ? 15.776 -1.767 -40.211 1.00 95.38 387 TYR A C 1
ATOM 2939 O O . TYR A 1 387 ? 16.628 -0.979 -40.618 1.00 95.38 387 TYR A O 1
ATOM 2947 N N . ALA A 1 388 ? 15.239 -2.701 -41.006 1.00 95.12 388 ALA A N 1
ATOM 2948 C CA . ALA A 1 388 ? 15.687 -2.957 -42.380 1.00 95.12 388 ALA A CA 1
ATOM 2949 C C . ALA A 1 388 ? 15.664 -1.698 -43.270 1.00 95.12 388 ALA A C 1
ATOM 2951 O O . ALA A 1 388 ? 16.640 -1.430 -43.964 1.00 95.12 388 ALA A O 1
ATOM 2952 N N . ASP A 1 389 ? 14.628 -0.858 -43.155 1.00 92.38 389 ASP A N 1
ATOM 2953 C CA . ASP A 1 389 ? 14.494 0.417 -43.888 1.00 92.38 389 ASP A CA 1
ATOM 2954 C C . ASP A 1 389 ? 15.580 1.467 -43.523 1.00 92.38 389 ASP A C 1
ATOM 2956 O O . ASP A 1 389 ? 15.658 2.548 -44.115 1.00 92.38 389 ASP A O 1
ATOM 2960 N N . LEU A 1 390 ? 16.434 1.167 -42.534 1.00 92.94 390 LEU A N 1
ATOM 2961 C CA . LEU A 1 390 ? 17.561 1.987 -42.089 1.00 92.94 390 LEU A CA 1
ATOM 2962 C C . LEU A 1 390 ? 18.937 1.360 -42.381 1.00 92.94 390 LEU A C 1
ATOM 2964 O O . LEU A 1 390 ? 19.930 1.968 -41.978 1.00 92.94 390 LEU A O 1
ATOM 2968 N N . SER A 1 391 ? 19.029 0.209 -43.066 1.00 94.38 391 SER A N 1
ATOM 2969 C CA . SER A 1 391 ? 20.292 -0.513 -43.337 1.00 94.38 391 SER A CA 1
ATOM 2970 C C . SER A 1 391 ? 21.407 0.390 -43.867 1.00 94.38 391 SER A C 1
ATOM 2972 O O . SER A 1 391 ? 22.548 0.329 -43.412 1.00 94.38 391 SER A O 1
ATOM 2974 N N . ASP A 1 392 ? 21.041 1.277 -44.790 1.00 95.25 392 ASP A N 1
ATOM 2975 C CA . ASP A 1 392 ? 21.969 2.099 -45.567 1.00 95.25 392 ASP A CA 1
ATOM 2976 C C . ASP A 1 392 ? 22.374 3.389 -44.831 1.00 95.25 392 ASP A C 1
ATOM 2978 O O . ASP A 1 392 ? 23.080 4.242 -45.376 1.00 95.25 392 ASP A O 1
ATOM 2982 N N . LYS A 1 393 ? 21.894 3.600 -43.597 1.00 94.62 393 LYS A N 1
ATOM 2983 C CA . LYS A 1 393 ? 22.205 4.803 -42.816 1.00 94.62 393 LYS A CA 1
ATOM 2984 C C . LYS A 1 393 ? 23.523 4.608 -42.051 1.00 94.62 393 LYS A C 1
ATOM 2986 O O . LYS A 1 393 ? 23.655 3.618 -41.336 1.00 94.62 393 LYS A O 1
ATOM 2991 N N . PRO A 1 394 ? 24.463 5.577 -42.055 1.00 93.25 394 PRO A N 1
ATOM 2992 C CA . PRO A 1 394 ? 25.758 5.436 -41.369 1.00 93.25 394 PRO A CA 1
ATOM 2993 C C . PRO A 1 394 ? 25.692 5.103 -39.868 1.00 93.25 394 PRO A C 1
ATOM 2995 O O . PRO A 1 394 ? 26.641 4.558 -39.310 1.00 93.25 394 PRO A O 1
ATOM 2998 N N . PHE A 1 395 ? 24.577 5.411 -39.198 1.00 90.38 395 PHE A N 1
ATOM 2999 C CA . PHE A 1 395 ? 24.356 5.086 -37.786 1.00 90.38 395 PHE A CA 1
ATOM 3000 C C . PHE A 1 395 ? 23.813 3.665 -37.535 1.00 90.38 395 PHE A C 1
ATOM 3002 O O . PHE A 1 395 ? 23.750 3.251 -36.377 1.00 90.38 395 PHE A O 1
ATOM 3009 N N . PHE A 1 396 ? 23.423 2.909 -38.568 1.00 95.19 396 PHE A N 1
ATOM 3010 C CA . PHE A 1 396 ? 22.761 1.605 -38.436 1.00 95.19 396 PHE A CA 1
ATOM 3011 C C . PHE A 1 396 ? 23.561 0.572 -37.617 1.00 95.19 396 PHE A C 1
ATOM 3013 O O . PHE A 1 396 ? 22.991 0.021 -36.673 1.00 95.19 396 PHE A O 1
ATOM 3020 N N . PRO A 1 397 ? 24.883 0.374 -37.818 1.00 95.69 397 PRO A N 1
ATOM 3021 C CA . PRO A 1 397 ? 25.663 -0.536 -36.970 1.00 95.69 397 PRO A CA 1
ATOM 3022 C C . PRO A 1 397 ? 25.674 -0.117 -35.491 1.00 95.69 397 PRO A C 1
ATOM 3024 O O . PRO A 1 397 ? 25.695 -0.964 -34.596 1.00 95.69 397 PRO A O 1
ATOM 3027 N N . GLY A 1 398 ? 25.622 1.192 -35.221 1.00 95.38 398 GLY A N 1
ATOM 3028 C CA . GLY A 1 398 ? 25.501 1.746 -33.871 1.00 95.38 398 GLY A CA 1
ATOM 3029 C C . GLY A 1 398 ? 24.120 1.507 -33.258 1.00 95.38 398 GLY A C 1
ATOM 3030 O O . GLY A 1 398 ? 24.037 1.116 -32.094 1.00 95.38 398 GLY A O 1
ATOM 3031 N N . LEU A 1 399 ? 23.053 1.678 -34.046 1.00 94.12 399 LEU A N 1
ATOM 3032 C CA . LEU A 1 399 ? 21.671 1.395 -33.650 1.00 94.12 399 LEU A CA 1
ATOM 3033 C C . LEU A 1 399 ? 21.489 -0.083 -33.288 1.00 94.12 399 LEU A C 1
ATOM 3035 O O . LEU A 1 399 ? 21.011 -0.375 -32.197 1.00 94.12 399 LEU A O 1
ATOM 3039 N N . ILE A 1 400 ? 21.928 -1.010 -34.145 1.00 96.94 400 ILE A N 1
ATOM 3040 C CA . ILE A 1 400 ? 21.836 -2.454 -33.882 1.00 96.94 400 ILE A CA 1
ATOM 3041 C C . ILE A 1 400 ? 22.654 -2.839 -32.640 1.00 96.94 400 ILE A C 1
ATOM 3043 O O . ILE A 1 400 ? 22.138 -3.528 -31.761 1.00 96.94 400 ILE A O 1
ATOM 3047 N N . LYS A 1 401 ? 23.887 -2.328 -32.494 1.00 95.94 401 LYS A N 1
ATOM 3048 C CA . LYS A 1 401 ? 24.725 -2.566 -31.301 1.00 95.94 401 LYS A CA 1
ATOM 3049 C C . LYS A 1 401 ? 24.087 -2.052 -30.004 1.00 95.94 401 LYS A C 1
ATOM 3051 O O . LYS A 1 401 ? 24.248 -2.679 -28.961 1.00 95.94 401 LYS A O 1
ATOM 3056 N N . TYR A 1 402 ? 23.394 -0.917 -30.055 1.00 95.25 402 TYR A N 1
ATOM 3057 C CA . TYR A 1 402 ? 22.661 -0.353 -28.921 1.00 95.25 402 TYR A CA 1
ATOM 3058 C C . TYR A 1 402 ? 21.399 -1.163 -28.598 1.00 95.25 402 TYR A C 1
ATOM 3060 O O . TYR A 1 402 ? 21.189 -1.536 -27.448 1.00 95.25 402 TYR A O 1
ATOM 3068 N N . MET A 1 403 ? 20.591 -1.496 -29.603 1.00 96.69 403 MET A N 1
ATOM 3069 C CA . MET A 1 403 ? 19.363 -2.270 -29.413 1.00 96.69 403 MET A CA 1
ATOM 3070 C C . MET A 1 403 ? 19.636 -3.704 -28.929 1.00 96.69 403 MET A C 1
ATOM 3072 O O . MET A 1 403 ? 18.820 -4.257 -28.200 1.00 96.69 403 MET A O 1
ATOM 3076 N N . ALA A 1 404 ? 20.799 -4.271 -29.263 1.00 95.38 404 ALA A N 1
ATOM 3077 C CA . ALA A 1 404 ? 21.278 -5.556 -28.752 1.00 95.38 404 ALA A CA 1
ATOM 3078 C C . ALA A 1 404 ? 22.005 -5.465 -27.388 1.00 95.38 404 ALA A C 1
ATOM 3080 O O . ALA A 1 404 ? 22.485 -6.481 -26.888 1.00 95.38 404 ALA A O 1
ATOM 3081 N N . SER A 1 405 ? 22.125 -4.282 -26.764 1.00 96.00 405 SER A N 1
ATOM 3082 C CA . SER A 1 405 ? 22.901 -4.107 -25.521 1.00 96.00 405 SER A CA 1
ATOM 3083 C C . SER A 1 405 ? 22.142 -4.477 -24.234 1.00 96.00 405 SER A C 1
ATOM 3085 O O . SER A 1 405 ? 22.583 -4.119 -23.140 1.00 96.00 405 SER A O 1
ATOM 3087 N N . GLY A 1 406 ? 20.982 -5.121 -24.345 1.00 95.56 406 GLY A N 1
ATOM 3088 C CA . GLY A 1 406 ? 20.126 -5.510 -23.226 1.00 95.56 406 GLY A CA 1
ATOM 3089 C C . GLY A 1 406 ? 18.728 -5.927 -23.694 1.00 95.56 406 GLY A C 1
ATOM 3090 O O . GLY A 1 406 ? 18.490 -6.017 -24.900 1.00 95.56 406 GLY A O 1
ATOM 3091 N N . PRO A 1 407 ? 17.798 -6.185 -22.763 1.00 97.56 407 PRO A N 1
ATOM 3092 C CA . PRO A 1 407 ? 16.438 -6.571 -23.104 1.00 97.56 407 PRO A CA 1
ATOM 3093 C C . PRO A 1 407 ? 15.606 -5.364 -23.548 1.00 97.56 407 PRO A C 1
ATOM 3095 O O . PRO A 1 407 ? 15.837 -4.236 -23.111 1.00 97.56 407 PRO A O 1
ATOM 3098 N N . VAL A 1 408 ? 14.586 -5.626 -24.358 1.00 98.31 408 VAL A N 1
ATOM 3099 C CA . VAL A 1 408 ? 13.530 -4.676 -24.728 1.00 98.31 408 VAL A CA 1
ATOM 3100 C C . VAL A 1 408 ? 12.181 -5.169 -24.220 1.00 98.31 408 VAL A C 1
ATOM 3102 O O . VAL A 1 408 ? 12.000 -6.370 -24.012 1.00 98.31 408 VAL A O 1
ATOM 3105 N N . VAL A 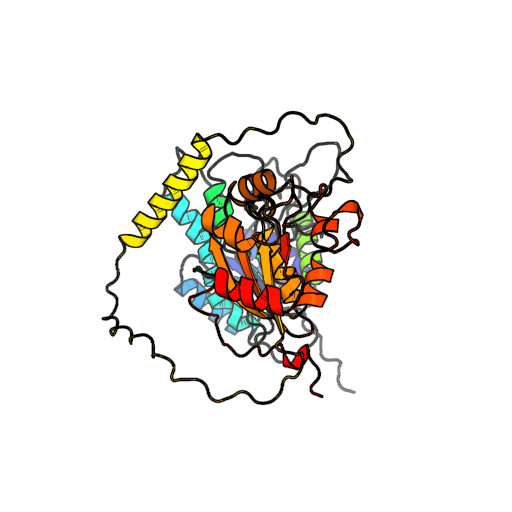1 409 ? 11.220 -4.260 -24.050 1.00 98.56 409 VAL A N 1
ATOM 3106 C CA . VAL A 1 409 ? 9.807 -4.636 -23.881 1.00 98.56 409 VAL A CA 1
ATOM 3107 C C . VAL A 1 409 ? 9.062 -4.261 -25.150 1.00 98.56 409 VAL A C 1
ATOM 3109 O O . VAL A 1 409 ? 8.915 -3.079 -25.452 1.00 98.56 409 VAL A O 1
ATOM 3112 N N . ALA A 1 410 ? 8.631 -5.277 -25.891 1.00 98.38 410 ALA A N 1
ATOM 3113 C CA . ALA A 1 410 ? 7.753 -5.165 -27.047 1.00 98.38 410 ALA A CA 1
ATOM 3114 C C . ALA A 1 410 ? 6.299 -5.038 -26.564 1.00 98.38 410 ALA A C 1
ATOM 3116 O O . ALA A 1 410 ? 5.897 -5.776 -25.663 1.00 98.38 410 ALA A O 1
ATOM 3117 N N . ILE A 1 411 ? 5.528 -4.111 -27.135 1.00 98.44 411 ILE A N 1
ATOM 3118 C CA . ILE A 1 411 ? 4.162 -3.760 -26.717 1.00 98.44 411 ILE A CA 1
ATOM 3119 C C . ILE A 1 411 ? 3.306 -3.511 -27.966 1.00 98.44 411 ILE A C 1
ATOM 3121 O O . ILE A 1 411 ? 3.761 -2.877 -28.918 1.00 98.44 411 ILE A O 1
ATOM 3125 N N . VAL A 1 412 ? 2.048 -3.950 -27.950 1.00 98.50 412 VAL A N 1
ATOM 3126 C CA . VAL A 1 412 ? 1.033 -3.566 -28.942 1.00 98.50 412 VAL A CA 1
ATOM 3127 C C . VAL A 1 412 ? -0.107 -2.844 -28.234 1.00 98.50 412 VAL A C 1
ATOM 3129 O O . VAL A 1 412 ? -0.790 -3.438 -27.396 1.00 98.50 412 VAL A O 1
ATOM 3132 N N . ILE A 1 413 ? -0.310 -1.572 -28.584 1.00 97.56 413 ILE A N 1
ATOM 3133 C CA . ILE A 1 413 ? -1.471 -0.781 -28.155 1.00 97.56 413 ILE A CA 1
ATOM 3134 C C . ILE A 1 413 ? -2.586 -0.860 -29.200 1.00 97.56 413 ILE A C 1
ATOM 3136 O O . ILE A 1 413 ? -2.313 -0.871 -30.399 1.00 97.56 413 ILE A O 1
ATOM 3140 N N . GLU A 1 414 ? -3.833 -0.881 -28.737 1.00 95.44 414 GLU A N 1
ATOM 3141 C CA . GLU A 1 414 ? -5.070 -0.826 -29.522 1.00 95.44 414 GLU A CA 1
ATOM 3142 C C . GLU A 1 414 ? -5.921 0.368 -29.051 1.00 95.44 414 GLU A C 1
ATOM 3144 O O . GLU A 1 414 ? -6.052 0.596 -27.845 1.00 95.44 414 GLU A O 1
ATOM 3149 N N . GLY A 1 415 ? -6.472 1.149 -29.985 1.00 91.94 415 GLY A N 1
ATOM 3150 C CA . GLY A 1 415 ? -7.347 2.288 -29.684 1.00 91.94 415 GLY A CA 1
ATOM 3151 C C . GLY A 1 415 ? -7.479 3.296 -30.832 1.00 91.94 415 GLY A C 1
ATOM 3152 O O . GLY A 1 415 ? -7.062 3.039 -31.959 1.00 91.94 415 GLY A O 1
ATOM 3153 N N . LEU A 1 416 ? -8.057 4.463 -30.535 1.00 90.19 416 LEU A N 1
ATOM 3154 C CA . LEU A 1 416 ? -8.272 5.556 -31.492 1.00 90.19 416 LEU A CA 1
ATOM 3155 C C . LEU A 1 416 ? -6.955 6.248 -31.896 1.00 90.19 416 LEU A C 1
ATOM 3157 O O . LEU A 1 416 ? -6.212 6.711 -31.027 1.00 90.19 416 LEU A O 1
ATOM 3161 N N . ASP A 1 417 ? -6.692 6.374 -33.206 1.00 92.88 417 ASP A N 1
ATOM 3162 C CA . ASP A 1 417 ? -5.480 7.018 -33.754 1.00 92.88 417 ASP A CA 1
ATOM 3163 C C . ASP A 1 417 ? -4.185 6.451 -33.110 1.00 92.88 417 ASP A C 1
ATOM 3165 O O . ASP A 1 417 ? -3.246 7.196 -32.813 1.00 92.88 417 ASP A O 1
ATOM 3169 N N . ALA A 1 418 ? -4.136 5.149 -32.799 1.00 95.69 418 ALA A N 1
ATOM 3170 C CA . ALA A 1 418 ? -3.090 4.538 -31.973 1.00 95.69 418 ALA A CA 1
ATOM 3171 C C . ALA A 1 418 ? -1.652 4.797 -32.465 1.00 95.69 418 ALA A C 1
ATOM 3173 O O . ALA A 1 418 ? -0.749 5.005 -31.650 1.00 95.69 418 ALA A O 1
ATOM 3174 N N . VAL A 1 419 ? -1.417 4.840 -33.779 1.00 96.69 419 VAL A N 1
ATOM 3175 C CA . VAL A 1 419 ? -0.104 5.158 -34.361 1.00 96.69 419 VAL A CA 1
ATOM 3176 C C . VAL A 1 419 ? 0.219 6.636 -34.151 1.00 96.69 419 VAL A C 1
ATOM 3178 O O . VAL A 1 419 ? 1.237 6.981 -33.550 1.00 96.69 419 VAL A O 1
ATOM 3181 N N . LYS A 1 420 ? -0.674 7.521 -34.594 1.00 95.25 420 LYS A N 1
ATOM 3182 C CA . LYS A 1 420 ? -0.517 8.984 -34.560 1.00 95.25 420 LYS A CA 1
ATOM 3183 C C . LYS A 1 420 ? -0.425 9.527 -33.129 1.00 95.25 420 LYS A C 1
ATOM 3185 O O . LYS A 1 420 ? 0.504 10.265 -32.796 1.00 95.25 420 LYS A O 1
ATOM 3190 N N . THR A 1 421 ? -1.354 9.126 -32.268 1.00 94.75 421 THR A N 1
ATOM 3191 C CA . THR A 1 421 ? -1.397 9.494 -30.847 1.00 94.75 421 THR A CA 1
ATOM 3192 C C . THR A 1 421 ? -0.244 8.852 -30.084 1.00 94.75 421 THR A C 1
ATOM 3194 O O . THR A 1 421 ? 0.412 9.535 -29.297 1.00 94.75 421 THR A O 1
ATOM 3197 N N . GLY A 1 422 ? 0.078 7.583 -30.360 1.00 96.38 422 GLY A N 1
ATOM 3198 C CA . GLY A 1 422 ? 1.226 6.917 -29.750 1.00 96.38 422 GLY A CA 1
ATOM 3199 C C . GLY A 1 422 ? 2.538 7.639 -30.061 1.00 96.38 422 GLY A C 1
ATOM 3200 O O . GLY A 1 422 ? 3.304 7.959 -29.151 1.00 96.38 422 GLY A O 1
ATOM 3201 N N . ARG A 1 423 ? 2.758 8.015 -31.328 1.00 95.94 423 ARG A N 1
ATOM 3202 C CA . ARG A 1 423 ? 3.894 8.847 -31.757 1.00 95.94 423 ARG A CA 1
ATOM 3203 C C . ARG A 1 423 ? 3.949 10.200 -31.054 1.00 95.94 423 ARG A C 1
ATOM 3205 O O . ARG A 1 423 ? 5.038 10.606 -30.652 1.00 95.94 423 ARG A O 1
ATOM 3212 N N . ALA A 1 424 ? 2.811 10.870 -30.872 1.00 96.62 424 ALA A N 1
ATOM 3213 C CA . ALA A 1 424 ? 2.749 12.130 -30.133 1.00 96.62 424 ALA A CA 1
ATOM 3214 C C . ALA A 1 424 ? 3.151 11.950 -28.655 1.00 96.62 424 ALA A C 1
ATOM 3216 O O . ALA A 1 424 ? 3.939 12.739 -28.137 1.00 96.62 424 ALA A O 1
ATOM 3217 N N . MET A 1 425 ? 2.692 10.879 -27.997 1.00 97.62 425 MET A N 1
ATOM 3218 C CA . MET A 1 425 ? 3.050 10.558 -26.606 1.00 97.62 425 MET A CA 1
ATOM 3219 C C . MET A 1 425 ? 4.527 10.187 -26.424 1.00 97.62 425 MET A C 1
ATOM 3221 O O . MET A 1 425 ? 5.117 10.500 -25.386 1.00 97.62 425 MET A O 1
ATOM 3225 N N . LEU A 1 426 ? 5.151 9.546 -27.422 1.00 97.56 426 LEU A N 1
ATOM 3226 C CA . LEU A 1 426 ? 6.591 9.276 -27.387 1.00 97.56 426 LEU A CA 1
ATOM 3227 C C . LEU A 1 426 ? 7.426 10.564 -27.447 1.00 97.56 426 LEU A C 1
ATOM 3229 O O . LEU A 1 426 ? 8.484 10.614 -26.824 1.00 97.56 426 LEU A O 1
ATOM 3233 N N . GLY A 1 427 ? 6.967 11.589 -28.171 1.00 96.44 427 GLY A N 1
ATOM 3234 C CA . GLY A 1 427 ? 7.739 12.798 -28.475 1.00 96.44 427 GLY A CA 1
ATOM 3235 C C . GLY A 1 427 ? 8.629 12.649 -29.717 1.00 96.44 427 GLY A C 1
ATOM 3236 O O . GLY A 1 427 ? 8.742 11.570 -30.309 1.00 96.44 427 GLY A O 1
ATOM 3237 N N . ALA A 1 428 ? 9.270 13.741 -30.134 1.00 94.06 428 ALA A N 1
ATOM 3238 C CA . ALA A 1 428 ? 10.151 13.779 -31.302 1.00 94.06 428 ALA A CA 1
ATOM 3239 C C . ALA A 1 428 ? 11.355 12.826 -31.157 1.00 94.06 428 ALA A C 1
ATOM 3241 O O . ALA A 1 428 ? 11.766 12.471 -30.056 1.00 94.06 428 ALA A O 1
ATOM 3242 N N . THR A 1 429 ? 11.943 12.375 -32.271 1.00 90.44 429 THR A N 1
ATOM 3243 C CA . THR A 1 429 ? 13.099 11.452 -32.230 1.00 90.44 429 THR A CA 1
ATOM 3244 C C . THR A 1 429 ? 14.304 12.083 -31.520 1.00 90.44 429 THR A C 1
ATOM 3246 O O . THR A 1 429 ? 15.042 11.380 -30.822 1.00 90.44 429 THR A O 1
ATOM 3249 N N . ASN A 1 430 ? 14.467 13.403 -31.657 1.00 92.12 430 ASN A N 1
ATOM 3250 C CA . ASN A 1 430 ? 15.340 14.216 -30.823 1.00 92.12 430 ASN A CA 1
ATOM 3251 C C . ASN A 1 430 ? 14.606 14.622 -29.525 1.00 92.12 430 ASN A C 1
ATOM 3253 O O . ASN A 1 430 ? 13.577 15.298 -29.596 1.00 92.12 430 ASN A O 1
ATOM 3257 N N . PRO A 1 431 ? 15.123 14.273 -28.332 1.00 91.94 431 PRO A N 1
ATOM 3258 C CA . PRO A 1 431 ? 14.507 14.683 -27.070 1.00 91.94 431 PRO A CA 1
ATOM 3259 C C . PRO A 1 431 ? 14.416 16.204 -26.886 1.00 91.94 431 PRO A C 1
ATOM 3261 O O . PRO A 1 431 ? 13.460 16.678 -26.288 1.00 91.94 431 PRO A O 1
ATOM 3264 N N . LEU A 1 432 ? 15.347 16.979 -27.458 1.00 90.31 432 LEU A N 1
ATOM 3265 C CA . LEU A 1 432 ? 15.341 18.448 -27.368 1.00 90.31 432 LEU A CA 1
ATOM 3266 C C . LEU A 1 432 ? 14.225 19.113 -28.199 1.00 90.31 432 LEU A C 1
ATOM 3268 O O . LEU A 1 432 ? 13.916 20.280 -27.986 1.00 90.31 432 LEU A O 1
ATOM 3272 N N . GLU A 1 433 ? 13.611 18.372 -29.125 1.00 94.50 433 GLU A N 1
ATOM 3273 C CA . GLU A 1 433 ? 12.441 18.785 -29.918 1.00 94.50 433 GLU A CA 1
ATOM 3274 C C . GLU A 1 433 ? 11.128 18.212 -29.343 1.00 94.50 433 GLU A C 1
ATOM 3276 O O . GLU A 1 433 ? 10.061 18.345 -29.942 1.00 94.50 433 GLU A O 1
ATOM 3281 N N . SER A 1 434 ? 11.189 17.512 -28.205 1.00 94.81 434 SER A N 1
ATOM 3282 C CA . SER A 1 434 ? 10.035 16.842 -27.602 1.00 94.81 434 SER A CA 1
ATOM 3283 C C . SER A 1 434 ? 9.313 17.751 -26.608 1.00 94.81 434 SER A C 1
ATOM 3285 O O . SER A 1 434 ? 9.939 18.376 -25.755 1.00 94.81 434 SER A O 1
ATOM 3287 N N . GLY A 1 435 ? 7.980 17.797 -26.681 1.00 91.69 435 GLY A N 1
ATOM 3288 C CA . GLY A 1 435 ? 7.170 18.571 -25.738 1.00 91.69 435 GLY A CA 1
ATOM 3289 C C . GLY A 1 435 ? 7.262 18.036 -24.296 1.00 91.69 435 GLY A C 1
ATOM 3290 O O . GLY A 1 435 ? 7.393 16.819 -24.114 1.00 91.69 435 GLY A O 1
ATOM 3291 N N . PRO A 1 436 ? 7.153 18.898 -23.266 1.00 90.25 436 PRO A N 1
ATOM 3292 C CA . PRO A 1 436 ? 7.034 18.462 -21.872 1.00 90.25 436 PRO A CA 1
ATOM 3293 C C . PRO A 1 436 ? 5.872 17.476 -21.678 1.00 90.25 436 PRO A C 1
ATOM 3295 O O . PRO A 1 436 ? 4.821 17.632 -22.300 1.00 90.25 436 PRO A O 1
ATOM 3298 N N . GLY A 1 437 ? 6.044 16.455 -20.836 1.00 90.00 437 GLY A N 1
ATOM 3299 C CA . GLY A 1 437 ? 5.045 15.401 -20.625 1.00 90.00 437 GLY A CA 1
ATOM 3300 C C . GLY A 1 437 ? 5.070 14.276 -21.670 1.00 90.00 437 GLY A C 1
ATOM 3301 O O . GLY A 1 437 ? 4.378 13.268 -21.501 1.00 90.00 437 GLY A O 1
ATOM 3302 N N . THR A 1 438 ? 5.874 14.390 -22.733 1.00 97.25 438 THR A N 1
ATOM 3303 C CA . THR A 1 438 ? 6.159 13.260 -23.636 1.00 97.25 438 THR A CA 1
ATOM 3304 C C . THR A 1 438 ? 7.246 12.358 -23.052 1.00 97.25 438 THR A C 1
ATOM 3306 O O . THR A 1 438 ? 8.120 12.809 -22.313 1.00 97.25 438 THR A O 1
ATOM 3309 N N . ILE A 1 439 ? 7.235 11.071 -23.407 1.00 97.44 439 ILE A N 1
ATOM 3310 C CA . ILE A 1 439 ? 8.175 10.079 -22.853 1.00 97.44 439 ILE A CA 1
ATOM 3311 C C . ILE A 1 439 ? 9.641 10.451 -23.144 1.00 97.44 439 ILE A C 1
ATOM 3313 O O . ILE A 1 439 ? 10.506 10.245 -22.293 1.00 97.44 439 ILE A O 1
ATOM 3317 N N . ARG A 1 440 ? 9.944 11.029 -24.313 1.00 97.19 440 ARG A N 1
ATOM 3318 C CA . ARG A 1 440 ? 11.299 11.507 -24.635 1.00 97.19 440 ARG A CA 1
ATOM 3319 C C . ARG A 1 440 ? 11.631 12.843 -23.979 1.00 97.19 440 ARG A C 1
ATOM 3321 O O . ARG A 1 440 ? 12.753 12.968 -23.502 1.00 97.19 440 ARG A O 1
ATOM 3328 N N . GLY A 1 441 ? 10.686 13.783 -23.903 1.00 95.69 441 GLY A N 1
ATOM 3329 C CA . GLY A 1 441 ? 10.896 15.066 -23.220 1.00 95.69 441 GLY A CA 1
ATOM 3330 C C . GLY A 1 441 ? 11.188 14.901 -21.724 1.00 95.69 441 GLY A C 1
ATOM 3331 O O . GLY A 1 441 ? 12.070 15.568 -21.191 1.00 95.69 441 GLY A O 1
ATOM 3332 N N . ASP A 1 442 ? 10.513 13.957 -21.063 1.00 95.50 442 ASP A N 1
ATOM 3333 C CA . ASP A 1 442 ? 10.665 13.730 -19.621 1.00 95.50 442 ASP A CA 1
ATOM 3334 C C . ASP A 1 442 ? 11.875 12.847 -19.262 1.00 95.50 442 ASP A C 1
ATOM 3336 O O . ASP A 1 442 ? 12.439 12.980 -18.173 1.00 95.50 442 ASP A O 1
ATOM 3340 N N . TYR A 1 443 ? 12.276 11.915 -20.142 1.00 94.94 443 TYR A N 1
ATOM 3341 C CA . TYR A 1 443 ? 13.243 10.864 -19.790 1.00 94.94 443 TYR A CA 1
ATOM 3342 C C . TYR A 1 443 ? 14.501 10.778 -20.659 1.00 94.94 443 TYR A C 1
ATOM 3344 O O . TYR A 1 443 ? 15.411 10.031 -20.280 1.00 94.94 443 TYR A O 1
ATOM 3352 N N . ALA A 1 444 ? 14.617 11.500 -21.774 1.00 92.94 444 ALA A N 1
ATOM 3353 C CA . ALA A 1 444 ? 15.770 11.412 -22.672 1.00 92.94 444 ALA A CA 1
ATOM 3354 C C . ALA A 1 444 ? 16.493 12.758 -22.856 1.00 92.94 444 ALA A C 1
ATOM 3356 O O . ALA A 1 444 ? 15.897 13.823 -22.790 1.00 92.94 444 ALA A O 1
ATOM 3357 N N . LEU A 1 445 ? 17.805 12.696 -23.111 1.00 88.12 445 LEU A N 1
ATOM 3358 C CA . LEU A 1 445 ? 18.663 13.875 -23.335 1.00 88.12 445 LEU A CA 1
ATOM 3359 C C . LEU A 1 445 ? 19.472 13.804 -24.640 1.00 88.12 445 LEU A C 1
ATOM 3361 O O . LEU A 1 445 ? 20.128 14.769 -25.013 1.00 88.12 445 LEU A O 1
ATOM 3365 N N . SER A 1 446 ? 19.477 12.659 -25.333 1.00 87.56 446 SER A N 1
ATOM 3366 C CA . SER A 1 446 ? 20.216 12.486 -26.588 1.00 87.56 446 SER A CA 1
ATOM 3367 C C . SER A 1 446 ? 19.514 11.515 -27.533 1.00 87.56 446 SER A C 1
ATOM 3369 O O . SER A 1 446 ? 18.883 10.553 -27.098 1.00 87.56 446 SER A O 1
ATOM 3371 N N . VAL A 1 447 ? 19.659 11.744 -28.841 1.00 87.75 447 VAL A N 1
ATOM 3372 C CA . VAL A 1 447 ? 19.010 10.949 -29.901 1.00 87.75 447 VAL A CA 1
ATOM 3373 C C . VAL A 1 447 ? 19.366 9.457 -29.808 1.00 87.75 447 VAL A C 1
ATOM 3375 O O . VAL A 1 447 ? 18.508 8.597 -29.989 1.00 87.75 447 VAL A O 1
ATOM 3378 N N . GLY A 1 448 ? 20.626 9.140 -29.485 1.00 84.00 448 GLY A N 1
ATOM 3379 C CA . GLY A 1 448 ? 21.137 7.764 -29.434 1.00 84.00 448 GLY A CA 1
ATOM 3380 C C . GLY A 1 448 ? 20.666 6.928 -28.237 1.00 84.00 448 GLY A C 1
ATOM 3381 O O . GLY A 1 448 ? 20.841 5.715 -28.256 1.00 84.00 448 GLY A O 1
ATOM 3382 N N . ARG A 1 449 ? 20.075 7.548 -27.205 1.00 89.44 449 ARG A N 1
ATOM 3383 C CA . ARG A 1 449 ? 19.474 6.882 -26.033 1.00 89.44 449 ARG A CA 1
ATOM 3384 C C . ARG A 1 449 ? 18.175 7.597 -25.672 1.00 89.44 449 ARG A C 1
ATOM 3386 O O . ARG A 1 449 ? 18.128 8.438 -24.771 1.00 89.44 449 ARG A O 1
ATOM 3393 N N . ASN A 1 450 ? 17.160 7.323 -26.491 1.00 92.88 450 ASN A N 1
ATOM 3394 C CA . ASN A 1 450 ? 15.859 7.982 -26.466 1.00 92.88 450 ASN A CA 1
ATOM 3395 C C . ASN A 1 450 ? 14.699 7.081 -26.007 1.00 92.88 450 ASN A C 1
ATOM 3397 O O . ASN A 1 450 ? 13.563 7.334 -26.404 1.00 92.88 450 ASN A O 1
ATOM 3401 N N . ILE A 1 451 ? 14.976 6.077 -25.157 1.00 95.00 451 ILE A N 1
ATOM 3402 C CA . ILE A 1 451 ? 14.028 5.320 -24.307 1.00 95.00 451 ILE A CA 1
ATOM 3403 C C . ILE A 1 451 ? 12.997 4.429 -25.019 1.00 95.00 451 ILE A C 1
ATOM 3405 O O . ILE A 1 451 ? 12.660 3.356 -24.516 1.00 95.00 451 ILE A O 1
ATOM 3409 N N . CYS A 1 452 ? 12.497 4.822 -26.186 1.00 95.88 452 CYS A N 1
ATOM 3410 C CA . CYS A 1 452 ? 11.352 4.191 -26.828 1.00 95.88 452 CYS A CA 1
ATOM 3411 C C . CYS A 1 452 ? 11.432 4.181 -28.362 1.00 95.88 452 CYS A C 1
ATOM 3413 O O . CYS A 1 452 ? 12.066 5.034 -28.996 1.00 95.88 452 CYS A O 1
ATOM 3415 N N . HIS A 1 453 ? 10.756 3.210 -28.969 1.00 96.94 453 HIS A N 1
ATOM 3416 C CA . HIS A 1 453 ? 10.398 3.154 -30.391 1.00 96.94 453 HIS A CA 1
ATOM 3417 C C . HIS A 1 453 ? 8.872 3.137 -30.529 1.00 96.94 453 HIS A C 1
ATOM 3419 O O . HIS A 1 453 ? 8.180 2.715 -29.603 1.00 96.94 453 HIS A O 1
ATOM 3425 N N . GLY A 1 454 ? 8.368 3.581 -31.678 1.00 96.81 454 GLY A N 1
ATOM 3426 C CA . GLY A 1 454 ? 6.962 3.456 -32.041 1.00 96.81 454 GLY A CA 1
ATOM 3427 C C . GLY A 1 454 ? 6.754 3.661 -33.538 1.00 96.81 454 GLY A C 1
ATOM 3428 O O . GLY A 1 454 ? 7.411 4.537 -34.122 1.00 96.81 454 GLY A O 1
ATOM 3429 N N . SER A 1 455 ? 5.858 2.860 -34.119 1.00 96.81 455 SER A N 1
ATOM 3430 C CA . SER A 1 455 ? 5.524 2.838 -35.550 1.00 96.81 455 SER A CA 1
ATOM 3431 C C . SER A 1 455 ? 5.207 4.229 -36.096 1.00 96.81 455 SER A C 1
ATOM 3433 O O . SER A 1 455 ? 4.603 5.050 -35.410 1.00 96.81 455 SER A O 1
ATOM 3435 N N . ASP A 1 456 ? 5.609 4.515 -37.331 1.00 93.12 456 ASP A N 1
ATOM 3436 C CA . ASP A 1 456 ? 5.349 5.798 -38.003 1.00 93.12 456 ASP A CA 1
ATOM 3437 C C . ASP A 1 456 ? 4.096 5.800 -38.895 1.00 93.12 456 ASP A C 1
ATOM 3439 O O . ASP A 1 456 ? 3.610 6.867 -39.266 1.00 93.12 456 ASP A O 1
ATOM 3443 N N . SER A 1 457 ? 3.553 4.624 -39.212 1.00 95.56 457 SER A N 1
ATOM 3444 C CA . SER A 1 457 ? 2.369 4.428 -40.045 1.00 95.56 457 SER A CA 1
ATOM 3445 C C . SER A 1 457 ? 1.660 3.122 -39.672 1.00 95.56 457 SER A C 1
ATOM 3447 O O . SER A 1 457 ? 2.252 2.235 -39.061 1.00 95.56 457 SER A O 1
ATOM 3449 N N . VAL A 1 458 ? 0.395 2.965 -40.073 1.00 95.25 458 VAL A N 1
ATOM 3450 C CA . VAL A 1 458 ? -0.347 1.702 -39.878 1.00 95.25 458 VAL A CA 1
ATOM 3451 C C . VAL A 1 458 ? 0.347 0.539 -40.599 1.00 95.25 458 VAL A C 1
ATOM 3453 O O . VAL A 1 458 ? 0.455 -0.554 -40.056 1.00 95.25 458 VAL A O 1
ATOM 3456 N N . ALA A 1 459 ? 0.910 0.793 -41.784 1.00 95.00 459 ALA A N 1
ATOM 3457 C CA . ALA A 1 459 ? 1.618 -0.215 -42.569 1.00 95.00 459 ALA A CA 1
ATOM 3458 C C . ALA A 1 459 ? 2.987 -0.615 -41.982 1.00 95.00 459 ALA A C 1
ATOM 3460 O O . ALA A 1 459 ? 3.452 -1.722 -42.254 1.00 95.00 459 ALA A O 1
ATOM 3461 N N . SER A 1 460 ? 3.650 0.244 -41.192 1.00 95.25 460 SER A N 1
ATOM 3462 C CA . SER A 1 460 ? 4.806 -0.180 -40.387 1.00 95.25 460 SER A CA 1
ATOM 3463 C C . SER A 1 460 ? 4.354 -0.890 -39.112 1.00 95.25 460 SER A C 1
ATOM 3465 O O . SER A 1 460 ? 4.889 -1.954 -38.819 1.00 95.25 460 SER A O 1
ATOM 3467 N N . ALA A 1 461 ? 3.303 -0.414 -38.435 1.00 97.00 461 ALA A N 1
ATOM 3468 C CA . ALA A 1 461 ? 2.731 -1.087 -37.268 1.00 97.00 461 ALA A CA 1
ATOM 3469 C C . ALA A 1 461 ? 2.313 -2.537 -37.560 1.00 97.00 461 ALA A C 1
ATOM 3471 O O . ALA A 1 461 ? 2.697 -3.435 -36.820 1.00 97.00 461 ALA A O 1
ATOM 3472 N N . GLU A 1 462 ? 1.592 -2.800 -38.653 1.00 96.00 462 GLU A N 1
ATOM 3473 C CA . GLU A 1 462 ? 1.173 -4.157 -39.037 1.00 96.00 462 GLU A CA 1
ATOM 3474 C C . GLU A 1 462 ? 2.378 -5.095 -39.264 1.00 96.00 462 GLU A C 1
ATOM 3476 O O . GLU A 1 462 ? 2.384 -6.223 -38.763 1.00 96.00 462 GLU A O 1
ATOM 3481 N N . LYS A 1 463 ? 3.440 -4.616 -39.934 1.00 97.00 463 LYS A N 1
ATOM 3482 C CA . LYS A 1 463 ? 4.699 -5.365 -40.126 1.00 97.00 463 LYS A CA 1
ATOM 3483 C C . LYS A 1 463 ? 5.439 -5.612 -38.810 1.00 97.00 463 LYS A C 1
ATOM 3485 O O . LYS A 1 463 ? 5.915 -6.719 -38.575 1.00 97.00 463 LYS A O 1
ATOM 3490 N N . GLU A 1 464 ? 5.561 -4.589 -37.966 1.00 98.06 464 GLU A N 1
ATOM 3491 C CA . GLU A 1 464 ? 6.257 -4.670 -36.680 1.00 98.06 464 GLU A CA 1
ATOM 3492 C C . GLU A 1 464 ? 5.517 -5.619 -35.723 1.00 98.06 464 GLU A C 1
ATOM 3494 O O . GLU A 1 464 ? 6.141 -6.498 -35.132 1.00 98.06 464 GLU A O 1
ATOM 3499 N N . ILE A 1 465 ? 4.185 -5.535 -35.640 1.00 98.00 465 ILE A N 1
ATOM 3500 C CA . ILE A 1 465 ? 3.356 -6.471 -34.866 1.00 98.00 465 ILE A CA 1
ATOM 3501 C C . ILE A 1 465 ? 3.574 -7.908 -35.359 1.00 98.00 465 ILE A C 1
ATOM 3503 O O . ILE A 1 465 ? 3.824 -8.786 -34.538 1.00 98.00 465 ILE A O 1
ATOM 3507 N N . GLN A 1 466 ? 3.549 -8.157 -36.674 1.00 97.25 466 GLN A N 1
ATOM 3508 C CA . GLN A 1 466 ? 3.768 -9.503 -37.220 1.00 97.25 466 GLN A CA 1
ATOM 3509 C C . GLN A 1 466 ? 5.197 -10.027 -36.984 1.00 97.25 466 GLN A C 1
ATOM 3511 O O . GLN A 1 466 ? 5.380 -11.222 -36.754 1.00 97.25 466 GLN A O 1
ATOM 3516 N N . LEU A 1 467 ? 6.212 -9.154 -37.029 1.00 96.94 467 LEU A N 1
ATOM 3517 C CA . LEU A 1 467 ? 7.607 -9.521 -36.771 1.00 96.94 467 LEU A CA 1
ATOM 3518 C C . LEU A 1 467 ? 7.835 -9.892 -35.300 1.00 96.94 467 LEU A C 1
ATOM 3520 O O . LEU A 1 467 ? 8.478 -10.906 -35.025 1.00 96.94 467 LEU A O 1
ATOM 3524 N N . TRP A 1 468 ? 7.328 -9.084 -34.364 1.00 97.31 468 TRP A N 1
ATOM 3525 C CA . TRP A 1 468 ? 7.553 -9.295 -32.932 1.00 97.31 468 TRP A CA 1
ATOM 3526 C C . TRP A 1 468 ? 6.594 -10.306 -32.316 1.00 97.31 468 TRP A C 1
ATOM 3528 O O . TRP A 1 468 ? 7.012 -11.019 -31.408 1.00 97.31 468 TRP A O 1
ATOM 3538 N N . PHE A 1 469 ? 5.353 -10.406 -32.796 1.00 97.12 469 PHE A N 1
ATOM 3539 C CA . PHE A 1 469 ? 4.312 -11.295 -32.270 1.00 97.12 469 PHE A CA 1
ATOM 3540 C C . PHE A 1 469 ? 3.743 -12.234 -33.358 1.00 97.12 469 PHE A C 1
ATOM 3542 O O . PHE A 1 469 ? 2.546 -12.188 -33.654 1.00 97.12 469 PHE A O 1
ATOM 3549 N N . PRO A 1 470 ? 4.568 -13.112 -33.968 1.00 94.50 470 PRO A N 1
ATOM 3550 C CA . PRO A 1 470 ? 4.094 -14.121 -34.920 1.00 94.50 470 PRO A CA 1
ATOM 3551 C C . PRO A 1 470 ? 3.128 -15.140 -34.291 1.00 94.50 470 PRO A C 1
ATOM 3553 O O . PRO A 1 470 ? 2.378 -15.790 -35.014 1.00 94.50 470 PRO A O 1
ATOM 3556 N N . GLU A 1 471 ? 3.114 -15.269 -32.960 1.00 91.00 471 GLU A N 1
ATOM 3557 C CA . GLU A 1 471 ? 2.109 -16.027 -32.207 1.00 91.00 471 GLU A CA 1
ATOM 3558 C C . GLU A 1 471 ? 0.710 -15.371 -32.181 1.00 91.00 471 GLU A C 1
ATOM 3560 O O . GLU A 1 471 ? -0.255 -16.003 -31.752 1.00 91.00 471 GLU A O 1
ATOM 3565 N N . GLY A 1 472 ? 0.587 -14.124 -32.646 1.00 91.19 472 GLY A N 1
ATOM 3566 C CA . GLY A 1 472 ? -0.636 -13.328 -32.594 1.00 91.19 472 GLY A CA 1
ATOM 3567 C C . GLY A 1 472 ? -0.733 -12.431 -31.356 1.00 91.19 472 GLY A C 1
ATOM 3568 O O . GLY A 1 472 ? 0.242 -12.182 -30.650 1.00 91.19 472 GLY A O 1
ATOM 3569 N N . ILE A 1 473 ? -1.936 -11.910 -31.114 1.00 93.31 473 ILE A N 1
ATOM 3570 C CA . ILE A 1 473 ? -2.246 -10.963 -30.033 1.00 93.31 473 ILE A CA 1
ATOM 3571 C C . ILE A 1 473 ? -3.471 -11.437 -29.240 1.00 93.31 473 ILE A C 1
ATOM 3573 O O . ILE A 1 473 ? -4.321 -12.159 -29.765 1.00 93.31 473 ILE A O 1
ATOM 3577 N N . VAL A 1 474 ? -3.589 -11.005 -27.986 1.00 91.25 474 VAL A N 1
ATOM 3578 C CA . VAL A 1 474 ? -4.728 -11.331 -27.119 1.00 91.25 474 VAL A CA 1
ATOM 3579 C C . VAL A 1 474 ? -5.964 -10.555 -27.577 1.00 91.25 474 VAL A C 1
ATOM 3581 O O . VAL A 1 474 ? -5.875 -9.387 -27.956 1.00 91.25 474 VAL A O 1
ATOM 3584 N N . GLN A 1 475 ? -7.134 -11.190 -27.539 1.00 86.25 475 GLN A N 1
ATOM 3585 C CA . GLN A 1 475 ? -8.427 -10.541 -27.765 1.00 86.25 475 GLN A CA 1
ATOM 3586 C C . GLN A 1 475 ? -9.260 -10.629 -26.484 1.00 86.25 475 GLN A C 1
ATOM 3588 O O . GLN A 1 475 ? -9.474 -11.715 -25.954 1.00 86.25 475 GLN A O 1
ATOM 3593 N N . TYR A 1 476 ? -9.703 -9.475 -25.987 1.00 86.94 476 TYR A N 1
ATOM 3594 C CA . TYR A 1 476 ? -10.533 -9.335 -24.791 1.00 86.94 476 TYR A CA 1
ATOM 3595 C C . TYR A 1 476 ? -11.412 -8.079 -24.898 1.00 86.94 476 TYR A C 1
ATOM 3597 O O . TYR A 1 476 ? -11.096 -7.168 -25.674 1.00 86.94 476 TYR A O 1
ATOM 3605 N N . THR A 1 477 ? -12.508 -8.034 -24.140 1.00 84.69 477 THR A N 1
ATOM 3606 C CA . THR A 1 477 ? -13.345 -6.835 -23.970 1.00 84.69 477 THR A CA 1
ATOM 3607 C C . THR A 1 477 ? -12.650 -5.868 -23.018 1.00 84.69 477 THR A C 1
ATOM 3609 O O . THR A 1 477 ? -12.202 -6.289 -21.958 1.00 84.69 477 THR A O 1
ATOM 3612 N N . ASP A 1 478 ? -12.563 -4.586 -23.373 1.00 83.06 478 ASP A N 1
ATOM 3613 C CA . ASP A 1 478 ? -12.151 -3.546 -22.427 1.00 83.06 478 ASP A CA 1
ATOM 3614 C C . ASP A 1 478 ? -13.377 -2.731 -22.011 1.00 83.06 478 ASP A C 1
ATOM 3616 O O . ASP A 1 478 ? -13.823 -1.847 -22.743 1.00 83.06 478 ASP A O 1
ATOM 3620 N N . ASP A 1 479 ? -13.928 -3.033 -20.836 1.00 82.81 479 ASP A N 1
ATOM 3621 C CA . ASP A 1 479 ? -15.135 -2.387 -20.306 1.00 82.81 479 ASP A CA 1
ATOM 3622 C C . ASP A 1 479 ? -14.945 -0.886 -20.020 1.00 82.81 479 ASP A C 1
ATOM 3624 O O . ASP A 1 479 ? -15.919 -0.159 -19.829 1.00 82.81 479 ASP A O 1
ATOM 3628 N N . LYS A 1 480 ? -13.698 -0.389 -20.024 1.00 81.88 480 LYS A N 1
ATOM 3629 C CA . LYS A 1 480 ? -13.392 1.047 -19.920 1.00 81.88 480 LYS A CA 1
ATOM 3630 C C . LYS A 1 480 ? -13.601 1.781 -21.247 1.00 81.88 480 LYS A C 1
ATOM 3632 O O . LYS A 1 480 ? -13.785 2.995 -21.230 1.00 81.88 480 LYS A O 1
ATOM 3637 N N . ALA A 1 481 ? -13.602 1.085 -22.388 1.00 79.19 481 ALA A N 1
ATOM 3638 C CA . ALA A 1 481 ? -13.690 1.715 -23.707 1.00 79.19 481 ALA A CA 1
ATOM 3639 C C . ALA A 1 481 ? -14.975 2.544 -23.885 1.00 79.19 481 ALA A C 1
ATOM 3641 O O . ALA A 1 481 ? -14.925 3.624 -24.467 1.00 79.19 481 ALA A O 1
ATOM 3642 N N . THR A 1 482 ? -16.097 2.101 -23.310 1.00 81.31 482 THR A N 1
ATOM 3643 C CA . THR A 1 482 ? -17.397 2.806 -23.320 1.00 81.31 482 THR A CA 1
ATOM 3644 C C . THR A 1 482 ? -17.414 4.113 -22.518 1.00 81.31 482 THR A C 1
ATOM 3646 O O . THR A 1 482 ? -18.332 4.911 -22.684 1.00 81.31 482 THR A O 1
ATOM 3649 N N . TRP A 1 483 ? -16.406 4.347 -21.672 1.00 83.75 483 TRP A N 1
ATOM 3650 C CA . TRP A 1 483 ? -16.218 5.572 -20.883 1.00 83.75 483 TRP A CA 1
ATOM 3651 C C . TRP A 1 483 ? -15.127 6.494 -21.454 1.00 83.75 483 TRP A C 1
ATOM 3653 O O . TRP A 1 483 ? -14.880 7.569 -20.912 1.00 83.75 483 TRP A O 1
ATOM 3663 N N . ILE A 1 484 ? -14.441 6.054 -22.514 1.00 82.62 484 ILE A N 1
ATOM 3664 C CA . ILE A 1 484 ? -13.258 6.705 -23.103 1.00 82.62 484 ILE A CA 1
ATOM 3665 C C . ILE A 1 484 ? -13.513 7.099 -24.563 1.00 82.62 484 ILE A C 1
ATOM 3667 O O . ILE A 1 484 ? -12.965 8.090 -25.044 1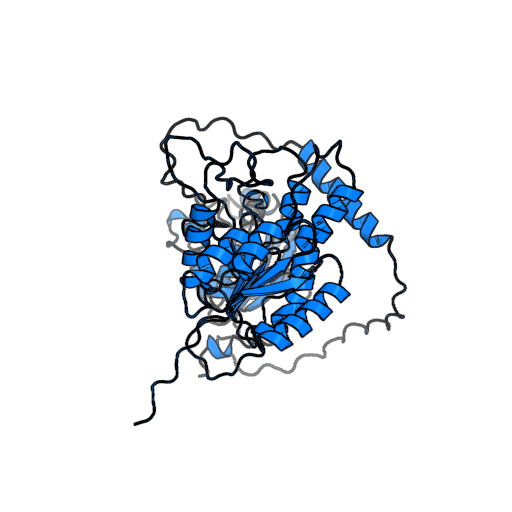.00 82.62 484 ILE A O 1
ATOM 3671 N N . LEU A 1 485 ? -14.334 6.321 -25.271 1.00 75.81 485 LEU A N 1
ATOM 3672 C CA . LEU A 1 485 ? -14.661 6.491 -26.679 1.00 75.81 485 LEU A CA 1
ATOM 3673 C C . LEU A 1 485 ? -16.167 6.706 -26.823 1.00 75.81 485 LEU A C 1
ATOM 3675 O O . LEU A 1 485 ? -16.966 5.884 -26.377 1.00 75.81 485 LEU A O 1
ATOM 3679 N N . GLU A 1 486 ? -16.551 7.797 -27.479 1.00 70.19 486 GLU A N 1
ATOM 3680 C CA . GLU A 1 486 ? -17.944 8.045 -27.841 1.00 70.19 486 GLU A CA 1
ATOM 3681 C C . GLU A 1 486 ? -18.370 7.098 -28.977 1.00 70.19 486 GLU A C 1
ATOM 3683 O O . GLU A 1 486 ? -17.620 6.857 -29.931 1.00 70.19 486 GLU A O 1
ATOM 3688 N N . ASN A 1 487 ? -19.586 6.555 -28.872 1.00 57.88 487 ASN A N 1
ATOM 3689 C CA . ASN A 1 487 ? -20.216 5.800 -29.951 1.00 57.88 487 ASN A CA 1
ATOM 3690 C C . ASN A 1 487 ? -20.830 6.792 -30.951 1.00 57.88 487 ASN A C 1
ATOM 3692 O O . ASN A 1 487 ? -21.826 7.437 -30.622 1.00 57.88 487 ASN A O 1
ATOM 3696 N N . ASN A 1 488 ? -20.238 6.889 -32.146 1.00 48.59 488 ASN A N 1
ATOM 3697 C CA . ASN A 1 488 ? -20.817 7.564 -33.317 1.00 48.59 488 ASN A CA 1
ATOM 3698 C C . ASN A 1 488 ? -21.700 6.599 -34.120 1.00 48.59 488 ASN A C 1
ATOM 3700 O O . ASN A 1 488 ? -21.228 5.459 -34.342 1.00 48.59 488 ASN A O 1
#